Protein AF-0000000074525638 (afdb_homodimer)

Structure (mmCIF, N/CA/C/O backbone):
data_AF-0000000074525638-model_v1
#
loop_
_entity.id
_entity.type
_entity.pdbx_description
1 polymer 'Predicted protein'
#
loop_
_atom_site.group_PDB
_atom_site.id
_atom_site.type_symbol
_atom_site.label_atom_id
_atom_site.label_alt_id
_atom_site.label_comp_id
_atom_site.label_asym_id
_atom_site.label_entity_id
_atom_site.label_seq_id
_atom_site.pdbx_PDB_ins_code
_atom_site.Cartn_x
_atom_site.Cartn_y
_atom_site.Cartn_z
_atom_site.occupancy
_atom_site.B_iso_or_equiv
_atom_site.auth_seq_id
_atom_site.auth_comp_id
_atom_site.auth_asym_id
_atom_site.auth_atom_id
_atom_site.pdbx_PDB_model_num
ATOM 1 N N . MET A 1 1 ? 112.312 -0.962 -12.516 1 29.73 1 MET A N 1
ATOM 2 C CA . MET A 1 1 ? 111.375 -2.102 -12.625 1 29.73 1 MET A CA 1
ATOM 3 C C . MET A 1 1 ? 110.062 -1.789 -12 1 29.73 1 MET A C 1
ATOM 5 O O . MET A 1 1 ? 109.938 -1.698 -10.773 1 29.73 1 MET A O 1
ATOM 9 N N . GLY A 1 2 ? 109.25 -0.823 -12.602 1 31.62 2 GLY A N 1
ATOM 10 C CA . GLY A 1 2 ? 108.188 0.073 -12.289 1 31.62 2 GLY A CA 1
ATOM 11 C C . GLY A 1 2 ? 106.875 -0.657 -11.992 1 31.62 2 GLY A C 1
ATOM 12 O O . GLY A 1 2 ? 106.5 -1.566 -12.727 1 31.62 2 GLY A O 1
ATOM 13 N N . GLU A 1 3 ? 106.562 -0.82 -10.672 1 31.61 3 GLU A N 1
ATOM 14 C CA . GLU A 1 3 ? 105.5 -1.584 -10.023 1 31.61 3 GLU A CA 1
ATOM 15 C C . GLU A 1 3 ? 104.125 -1.182 -10.562 1 31.61 3 GLU A C 1
ATOM 17 O O . GLU A 1 3 ? 103.75 0.001 -10.562 1 31.61 3 GLU A O 1
ATOM 22 N N . PRO A 1 4 ? 103.5 -1.92 -11.562 1 33.84 4 PRO A N 1
ATOM 23 C CA . PRO A 1 4 ? 102.25 -1.575 -12.25 1 33.84 4 PRO A CA 1
ATOM 24 C C . PRO A 1 4 ? 101.062 -1.469 -11.289 1 33.84 4 PRO A C 1
ATOM 26 O O . PRO A 1 4 ? 100.875 -2.336 -10.438 1 33.84 4 PRO A O 1
ATOM 29 N N . THR A 1 5 ? 100.812 -0.314 -10.648 1 34.28 5 THR A N 1
ATOM 30 C CA . THR A 1 5 ? 99.75 -0.045 -9.695 1 34.28 5 THR A CA 1
ATOM 31 C C . THR A 1 5 ? 98.375 -0.395 -10.305 1 34.28 5 THR A C 1
ATOM 33 O O . THR A 1 5 ? 98 0.106 -11.375 1 34.28 5 THR A O 1
ATOM 36 N N . ASN A 1 6 ? 97.938 -1.678 -10.227 1 31.42 6 ASN A N 1
ATOM 37 C CA . ASN A 1 6 ? 96.688 -2.283 -10.727 1 31.42 6 ASN A CA 1
ATOM 38 C C . ASN A 1 6 ? 95.5 -1.532 -10.227 1 31.42 6 ASN A C 1
ATOM 40 O O . ASN A 1 6 ? 95.25 -1.434 -9.023 1 31.42 6 ASN A O 1
ATOM 44 N N . ASN A 1 7 ? 95.062 -0.421 -10.867 1 29.61 7 ASN A N 1
ATOM 45 C CA . ASN A 1 7 ? 93.875 0.416 -10.641 1 29.61 7 ASN A CA 1
ATOM 46 C C . ASN A 1 7 ? 92.625 -0.412 -10.617 1 29.61 7 ASN A C 1
ATOM 48 O O . ASN A 1 7 ? 92.188 -0.977 -11.641 1 29.61 7 ASN A O 1
ATOM 52 N N . GLU A 1 8 ? 92.375 -1.219 -9.562 1 29.2 8 GLU A N 1
ATOM 53 C CA . GLU A 1 8 ? 91.188 -2.049 -9.359 1 29.2 8 GLU A CA 1
ATOM 54 C C . GLU A 1 8 ? 89.938 -1.228 -9.5 1 29.2 8 GLU A C 1
ATOM 56 O O . GLU A 1 8 ? 89.75 -0.194 -8.852 1 29.2 8 GLU A O 1
ATOM 61 N N . ASP A 1 9 ? 89.312 -1.203 -10.703 1 30.12 9 ASP A N 1
ATOM 62 C CA . ASP A 1 9 ? 88 -0.607 -11.117 1 30.12 9 ASP A CA 1
ATOM 63 C C . ASP A 1 9 ? 86.875 -1.008 -10.172 1 30.12 9 ASP A C 1
ATOM 65 O O . ASP A 1 9 ? 86.688 -2.195 -9.938 1 30.12 9 ASP A O 1
ATOM 69 N N . GLU A 1 10 ? 86.625 -0.231 -9.07 1 30.09 10 GLU A N 1
ATOM 70 C CA . GLU A 1 10 ? 85.5 -0.296 -8.109 1 30.09 10 GLU A CA 1
ATOM 71 C C . GLU A 1 10 ? 84.188 -0.368 -8.812 1 30.09 10 GLU A C 1
ATOM 73 O O . GLU A 1 10 ? 83.75 0.575 -9.492 1 30.09 10 GLU A O 1
ATOM 78 N N . GLU A 1 11 ? 83.812 -1.502 -9.445 1 29.77 11 GLU A N 1
ATOM 79 C CA . GLU A 1 11 ? 82.5 -1.676 -10.031 1 29.77 11 GLU A CA 1
ATOM 80 C C . GLU A 1 11 ? 81.375 -1.38 -9.016 1 29.77 11 GLU A C 1
ATOM 82 O O . GLU A 1 11 ? 81.375 -1.968 -7.934 1 29.77 11 GLU A O 1
ATOM 87 N N . ASN A 1 12 ? 80.938 -0.1 -8.898 1 30.12 12 ASN A N 1
ATOM 88 C CA . ASN A 1 12 ? 79.812 0.403 -8.133 1 30.12 12 ASN A CA 1
ATOM 89 C C . ASN A 1 12 ? 78.562 -0.424 -8.383 1 30.12 12 ASN A C 1
ATOM 91 O O . ASN A 1 12 ? 78 -0.446 -9.5 1 30.12 12 ASN A O 1
ATOM 95 N N . ASN A 1 13 ? 78.5 -1.655 -7.875 1 30.88 13 ASN A N 1
ATOM 96 C CA . ASN A 1 13 ? 77.25 -2.457 -7.941 1 30.88 13 ASN A CA 1
ATOM 97 C C . ASN A 1 13 ? 76.062 -1.686 -7.426 1 30.88 13 ASN A C 1
ATOM 99 O O . ASN A 1 13 ? 76 -1.329 -6.246 1 30.88 13 ASN A O 1
ATOM 103 N N . HIS A 1 14 ? 75.5 -0.799 -8.242 1 31.34 14 HIS A N 1
ATOM 104 C CA . HIS A 1 14 ? 74.188 -0.18 -7.953 1 31.34 14 HIS A CA 1
ATOM 105 C C . HIS A 1 14 ? 73.125 -1.229 -7.578 1 31.34 14 HIS A C 1
ATOM 107 O O . HIS A 1 14 ? 72.875 -2.123 -8.367 1 31.34 14 HIS A O 1
ATOM 113 N N . SER A 1 15 ? 73.25 -1.787 -6.359 1 32.34 15 SER A N 1
ATOM 114 C CA . SER A 1 15 ? 72.125 -2.605 -5.855 1 32.34 15 SER A CA 1
ATOM 115 C C . SER A 1 15 ? 70.812 -1.902 -6.039 1 32.34 15 SER A C 1
ATOM 117 O O . SER A 1 15 ? 70.625 -0.78 -5.562 1 32.34 15 SER A O 1
ATOM 119 N N . GLU A 1 16 ? 70.188 -2.084 -7.18 1 31.38 16 GLU A N 1
ATOM 120 C CA . GLU A 1 16 ? 68.75 -1.71 -7.395 1 31.38 16 GLU A CA 1
ATOM 121 C C . GLU A 1 16 ? 67.875 -2.158 -6.23 1 31.38 16 GLU A C 1
ATOM 123 O O . GLU A 1 16 ? 67.812 -3.35 -5.922 1 31.38 16 GLU A O 1
ATOM 128 N N . ASP A 1 17 ? 67.875 -1.405 -5.105 1 33.09 17 ASP A N 1
ATOM 129 C CA . ASP A 1 17 ? 66.875 -1.542 -4.059 1 33.09 17 ASP A CA 1
ATOM 130 C C . ASP A 1 17 ? 65.5 -1.688 -4.652 1 33.09 17 ASP A C 1
ATOM 132 O O . ASP A 1 17 ? 65 -0.79 -5.348 1 33.09 17 ASP A O 1
ATOM 136 N N . ASP A 1 18 ? 65.188 -2.893 -5.168 1 33.22 18 ASP A N 1
ATOM 137 C CA . ASP A 1 18 ? 63.781 -3.213 -5.504 1 33.22 18 ASP A CA 1
ATOM 138 C C . ASP A 1 18 ? 62.844 -2.816 -4.371 1 33.22 18 ASP A C 1
ATOM 140 O O . ASP A 1 18 ? 62.938 -3.346 -3.26 1 33.22 18 ASP A O 1
ATOM 144 N N . ASP A 1 19 ? 62.531 -1.477 -4.219 1 33.34 19 ASP A N 1
ATOM 145 C CA . ASP A 1 19 ? 61.438 -0.993 -3.393 1 33.34 19 ASP A CA 1
ATOM 146 C C . ASP A 1 19 ? 60.188 -1.85 -3.586 1 33.34 19 ASP A C 1
ATOM 148 O O . ASP A 1 19 ? 59.562 -1.827 -4.652 1 33.34 19 ASP A O 1
ATOM 152 N N . ASN A 1 20 ? 60.219 -3.086 -3.09 1 32.16 20 ASN A N 1
ATOM 153 C CA . ASN A 1 20 ? 59 -3.859 -2.883 1 32.16 20 ASN A CA 1
ATOM 154 C C . ASN A 1 20 ? 57.938 -3.041 -2.166 1 32.16 20 ASN A C 1
ATOM 156 O O . ASN A 1 20 ? 57.969 -2.879 -0.945 1 32.16 20 ASN A O 1
ATOM 160 N N . THR A 1 21 ? 57.469 -1.887 -2.752 1 31.16 21 THR A N 1
ATOM 161 C CA . THR A 1 21 ? 56.219 -1.276 -2.305 1 31.16 21 THR A CA 1
ATOM 162 C C . THR A 1 21 ? 55.156 -2.336 -2.105 1 31.16 21 THR A C 1
ATOM 164 O O . THR A 1 21 ? 54.656 -2.914 -3.074 1 31.16 21 THR A O 1
ATOM 167 N N . THR A 1 22 ? 55.25 -3.143 -1.074 1 31.36 22 THR A N 1
ATOM 168 C CA . THR A 1 22 ? 54.094 -3.891 -0.587 1 31.36 22 THR A CA 1
ATOM 169 C C . THR A 1 22 ? 52.875 -3.002 -0.541 1 31.36 22 THR A C 1
ATOM 171 O O . THR A 1 22 ? 52.844 -2.012 0.194 1 31.36 22 THR A O 1
ATOM 174 N N . LEU A 1 23 ? 52.188 -2.84 -1.675 1 29.78 23 LEU A N 1
ATOM 175 C CA . LEU A 1 23 ? 50.844 -2.338 -1.703 1 29.78 23 LEU A CA 1
ATOM 176 C C . LEU A 1 23 ? 50 -2.934 -0.565 1 29.78 23 LEU A C 1
ATOM 178 O O . LEU A 1 23 ? 49.75 -4.141 -0.541 1 29.78 23 LEU A O 1
ATOM 182 N N . ASN A 1 24 ? 50.25 -2.486 0.66 1 31.77 24 ASN A N 1
ATOM 183 C CA . ASN A 1 24 ? 49.312 -2.74 1.754 1 31.77 24 ASN A CA 1
ATOM 184 C C . ASN A 1 24 ? 47.875 -2.557 1.312 1 31.77 24 ASN A C 1
ATOM 186 O O . ASN A 1 24 ? 47.469 -1.443 0.981 1 31.77 24 ASN A O 1
ATOM 190 N N . PHE A 1 25 ? 47.344 -3.496 0.581 1 29.14 25 PHE A N 1
ATOM 191 C CA . PHE A 1 25 ? 45.906 -3.596 0.397 1 29.14 25 PHE A CA 1
ATOM 192 C C . PHE A 1 25 ? 45.156 -3.408 1.723 1 29.14 25 PHE A C 1
ATOM 194 O O . PHE A 1 25 ? 45.125 -4.32 2.553 1 29.14 25 PHE A O 1
ATOM 201 N N . GLN A 1 26 ? 45.375 -2.309 2.41 1 29.72 26 GLN A N 1
ATOM 202 C CA . GLN A 1 26 ? 44.438 -2.027 3.498 1 29.72 26 GLN A CA 1
ATOM 203 C C . GLN A 1 26 ? 43 -2.287 3.07 1 29.72 26 GLN A C 1
ATOM 205 O O . GLN A 1 26 ? 42.469 -1.586 2.207 1 29.72 26 GLN A O 1
ATOM 210 N N . THR A 1 27 ? 42.625 -3.512 3.059 1 31.73 27 THR A N 1
ATOM 211 C CA . THR A 1 27 ? 41.219 -3.873 2.957 1 31.73 27 THR A CA 1
ATOM 212 C C . THR A 1 27 ? 40.375 -3.076 3.953 1 31.73 27 THR A C 1
ATOM 214 O O . THR A 1 27 ? 40.562 -3.225 5.168 1 31.73 27 THR A O 1
ATOM 217 N N . LYS A 1 28 ? 40.156 -1.874 3.592 1 29.14 28 LYS A N 1
ATOM 218 C CA . LYS A 1 28 ? 39.156 -1.147 4.398 1 29.14 28 LYS A CA 1
ATOM 219 C C . LYS A 1 28 ? 38 -2.039 4.773 1 29.14 28 LYS A C 1
ATOM 221 O O . LYS A 1 28 ? 37.344 -2.604 3.896 1 29.14 28 LYS A O 1
ATOM 226 N N . PHE A 1 29 ? 38 -2.641 5.887 1 30.38 29 PHE A N 1
ATOM 227 C CA . PHE A 1 29 ? 36.875 -3.293 6.512 1 30.38 29 PHE A CA 1
ATOM 228 C C . PHE A 1 29 ? 35.625 -2.402 6.445 1 30.38 29 PHE A C 1
ATOM 230 O O . PHE A 1 29 ? 35.594 -1.329 7.051 1 30.38 29 PHE A O 1
ATOM 237 N N . VAL A 1 30 ? 35.031 -2.295 5.398 1 36.91 30 VAL A N 1
ATOM 238 C CA . VAL A 1 30 ? 33.719 -1.66 5.398 1 36.91 30 VAL A CA 1
ATOM 239 C C . VAL A 1 30 ? 32.781 -2.396 6.363 1 36.91 30 VAL A C 1
ATOM 241 O O . VAL A 1 30 ? 32.594 -3.607 6.242 1 36.91 30 VAL A O 1
ATOM 244 N N . PRO A 1 31 ? 32.438 -1.838 7.516 1 36.19 31 PRO A N 1
ATOM 245 C CA . PRO A 1 31 ? 31.578 -2.523 8.484 1 36.19 31 PRO A CA 1
ATOM 246 C C . PRO A 1 31 ? 30.375 -3.193 7.836 1 36.19 31 PRO A C 1
ATOM 248 O O . PRO A 1 31 ? 29.875 -2.723 6.809 1 36.19 31 PRO A O 1
ATOM 251 N N . TRP A 1 32 ? 30.109 -4.434 8.273 1 38.56 32 TRP A N 1
ATOM 252 C CA . TRP A 1 32 ? 28.984 -5.262 7.852 1 38.56 32 TRP A CA 1
ATOM 253 C C . TRP A 1 32 ? 27.719 -4.418 7.688 1 38.56 32 TRP A C 1
ATOM 255 O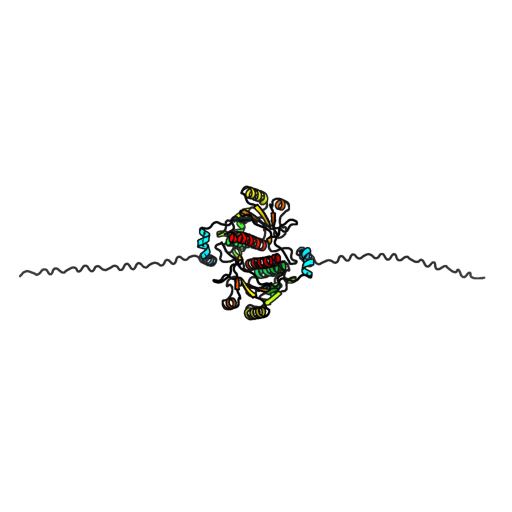 O . TRP A 1 32 ? 26.984 -4.59 6.723 1 38.56 32 TRP A O 1
ATOM 265 N N . SER A 1 33 ? 27.578 -3.445 8.703 1 42.06 33 SER A N 1
ATOM 266 C CA . SER A 1 33 ? 26.406 -2.57 8.656 1 42.06 33 SER A CA 1
ATOM 267 C C . SER A 1 33 ? 26.344 -1.806 7.336 1 42.06 33 SER A C 1
ATOM 269 O O . SER A 1 33 ? 25.25 -1.602 6.785 1 42.06 33 SER A O 1
ATOM 271 N N . GLU A 1 34 ? 27.453 -1.319 6.992 1 43.25 34 GLU A N 1
ATOM 272 C CA . GLU A 1 34 ? 27.516 -0.559 5.75 1 43.25 34 GLU A CA 1
ATOM 273 C C . GLU A 1 34 ? 27.219 -1.45 4.547 1 43.25 34 GLU A C 1
ATOM 275 O O . GLU A 1 34 ? 26.562 -1.022 3.596 1 43.25 34 GLU A O 1
ATOM 280 N N . MET A 1 35 ? 27.75 -2.654 4.617 1 42.25 35 MET A N 1
ATOM 281 C CA . MET A 1 35 ? 27.516 -3.596 3.523 1 42.25 35 MET A CA 1
ATOM 282 C C . MET A 1 35 ? 26.047 -3.973 3.42 1 42.25 35 MET A C 1
ATOM 284 O O . MET A 1 35 ? 25.516 -4.09 2.316 1 42.25 35 MET A O 1
ATOM 288 N N . GLU A 1 36 ? 25.484 -4.293 4.629 1 45.16 36 GLU A N 1
ATOM 289 C CA . GLU A 1 36 ? 24.062 -4.625 4.602 1 45.16 36 GLU A CA 1
ATOM 290 C C . GLU A 1 36 ? 23.234 -3.475 4.023 1 45.16 36 GLU A C 1
ATOM 292 O O . GLU A 1 36 ? 22.281 -3.701 3.287 1 45.16 36 GLU A O 1
ATOM 297 N N . ILE A 1 37 ? 23.656 -2.26 4.395 1 48 37 ILE A N 1
ATOM 298 C CA . ILE A 1 37 ? 23.016 -1.066 3.844 1 48 37 ILE A CA 1
ATOM 299 C C . ILE A 1 37 ? 23.203 -1.029 2.328 1 48 37 ILE A C 1
ATOM 301 O O . ILE A 1 37 ? 22.281 -0.708 1.585 1 48 37 ILE A O 1
ATOM 305 N N . GLN A 1 38 ? 24.438 -1.388 1.902 1 47.47 38 GLN A N 1
ATOM 306 C CA . GLN A 1 38 ? 24.734 -1.354 0.475 1 47.47 38 GLN A CA 1
ATOM 307 C C . GLN A 1 38 ? 23.797 -2.279 -0.304 1 47.47 38 GLN A C 1
ATOM 309 O O . GLN A 1 38 ? 23.391 -1.957 -1.422 1 47.47 38 GLN A O 1
ATOM 314 N N . ASN A 1 39 ? 23.484 -3.393 0.368 1 50.62 39 ASN A N 1
ATOM 315 C CA . ASN A 1 39 ? 22.656 -4.355 -0.339 1 50.62 39 ASN A CA 1
ATOM 316 C C . ASN A 1 39 ? 21.203 -3.879 -0.437 1 50.62 39 ASN A C 1
ATOM 318 O O . ASN A 1 39 ? 20.422 -4.441 -1.194 1 50.62 39 ASN A O 1
ATOM 322 N N . GLU A 1 40 ? 20.969 -2.814 0.317 1 57.31 40 GLU A N 1
ATOM 323 C CA . GLU A 1 40 ? 19.594 -2.322 0.347 1 57.31 40 GLU A CA 1
ATOM 324 C C . GLU A 1 40 ? 19.422 -1.104 -0.556 1 57.31 40 GLU A C 1
ATOM 326 O O . GLU A 1 40 ? 18.312 -0.604 -0.728 1 57.31 40 GLU A O 1
ATOM 331 N N . LEU A 1 41 ? 20.578 -0.767 -1.098 1 58.75 41 LEU A N 1
ATOM 332 C CA . LEU A 1 41 ? 20.531 0.463 -1.882 1 58.75 41 LEU A CA 1
ATOM 333 C C . LEU A 1 41 ? 20.547 0.155 -3.375 1 58.75 41 LEU A C 1
ATOM 335 O O . LEU A 1 41 ? 21.172 -0.814 -3.809 1 58.75 41 LEU A O 1
ATOM 339 N N . ASN A 1 42 ? 19.594 0.715 -4.086 1 59.19 42 ASN A N 1
ATOM 340 C CA . ASN A 1 42 ? 19.609 0.646 -5.543 1 59.19 42 ASN A CA 1
ATOM 341 C C . ASN A 1 42 ? 20.766 1.465 -6.121 1 59.19 42 ASN A C 1
ATOM 343 O O . ASN A 1 42 ? 20.781 2.689 -5.992 1 59.19 42 ASN A O 1
ATOM 347 N N . PRO A 1 43 ? 21.75 0.865 -6.512 1 53.84 43 PRO A N 1
ATOM 348 C CA . PRO A 1 43 ? 22.891 1.627 -7.035 1 53.84 43 PRO A CA 1
ATOM 349 C C . PRO A 1 43 ? 22.469 2.701 -8.031 1 53.84 43 PRO A C 1
ATOM 351 O O . PRO A 1 43 ? 23.078 3.773 -8.094 1 53.84 43 PRO A O 1
ATOM 354 N N . ARG A 1 44 ? 21.547 2.355 -8.891 1 49.94 44 ARG A N 1
ATOM 355 C CA . ARG A 1 44 ? 21.156 3.32 -9.906 1 49.94 44 ARG A CA 1
ATOM 356 C C . ARG A 1 44 ? 20.625 4.605 -9.266 1 49.94 44 ARG A C 1
ATOM 358 O O . ARG A 1 44 ? 20.875 5.699 -9.789 1 49.94 44 ARG A O 1
ATOM 365 N N . SER A 1 45 ? 19.984 4.363 -8.219 1 55 45 SER A N 1
ATOM 366 C CA . SER A 1 45 ? 19.297 5.473 -7.566 1 55 45 SER A CA 1
ATOM 367 C C . SER A 1 45 ? 20.266 6.352 -6.789 1 55 45 SER A C 1
ATOM 369 O O . SER A 1 45 ? 20.016 7.543 -6.598 1 55 45 SER A O 1
ATOM 371 N N . LEU A 1 46 ? 21.328 5.707 -6.32 1 53.22 46 LEU A N 1
ATOM 372 C CA . LEU A 1 46 ? 22.281 6.512 -5.566 1 53.22 46 LEU A CA 1
ATOM 373 C C . LEU A 1 46 ? 22.812 7.672 -6.414 1 53.22 46 LEU A C 1
ATOM 375 O O . LEU A 1 46 ? 22.984 8.781 -5.91 1 53.22 46 LEU A O 1
ATOM 379 N N . LEU A 1 47 ? 22.922 7.344 -7.59 1 47.41 47 LEU A N 1
ATOM 380 C CA . LEU A 1 47 ? 23.438 8.383 -8.477 1 47.41 47 LEU A CA 1
ATOM 381 C C . LEU A 1 47 ? 22.391 9.461 -8.719 1 47.41 47 LEU A C 1
ATOM 383 O O . LEU A 1 47 ? 22.719 10.656 -8.734 1 47.41 47 LEU A O 1
ATOM 387 N N . GLN A 1 48 ? 21.234 9.023 -8.984 1 49.5 48 GLN A N 1
ATOM 388 C CA . GLN A 1 48 ? 20.156 9.961 -9.289 1 49.5 48 GLN A CA 1
ATOM 389 C C . GLN A 1 48 ? 19.688 10.688 -8.023 1 49.5 48 GLN A C 1
ATOM 391 O O . GLN A 1 48 ? 19.281 11.852 -8.086 1 49.5 48 GLN A O 1
ATOM 396 N N . HIS A 1 49 ? 19.719 9.953 -6.945 1 54.06 49 HIS A N 1
ATOM 397 C CA . HIS A 1 49 ? 19.219 10.523 -5.695 1 54.06 49 HIS A CA 1
ATOM 398 C C . HIS A 1 49 ? 20.016 11.75 -5.297 1 54.06 49 HIS A C 1
ATOM 400 O O . HIS A 1 49 ? 19.469 12.703 -4.727 1 54.06 49 HIS A O 1
ATOM 406 N N . LYS A 1 50 ? 21.406 11.508 -5.406 1 47.91 50 LYS A N 1
ATOM 407 C CA . LYS A 1 50 ? 22.203 12.625 -4.91 1 47.91 50 LYS A CA 1
ATOM 408 C C . LYS A 1 50 ? 21.797 13.93 -5.582 1 47.91 50 LYS A C 1
ATOM 410 O O . LYS A 1 50 ? 21.891 15 -4.98 1 47.91 50 LYS A O 1
ATOM 415 N N . ASN A 1 51 ? 21.5 13.859 -6.734 1 49.66 51 ASN A N 1
ATOM 416 C CA . ASN A 1 51 ? 21.453 15.18 -7.355 1 49.66 51 ASN A CA 1
ATOM 417 C C . ASN A 1 51 ? 20.016 15.586 -7.684 1 49.66 51 ASN A C 1
ATOM 419 O O . ASN A 1 51 ? 19.781 16.656 -8.242 1 49.66 51 ASN A O 1
ATOM 423 N N . GLY A 1 52 ? 18.922 14.703 -7.422 1 62 52 GLY A N 1
ATOM 424 C CA . GLY A 1 52 ? 17.688 15.164 -8.055 1 62 52 GLY A CA 1
ATOM 425 C C . GLY A 1 52 ? 16.672 15.695 -7.062 1 62 52 GLY A C 1
ATOM 426 O O . GLY A 1 52 ? 16.828 15.516 -5.852 1 62 52 GLY A O 1
ATOM 427 N N . LYS A 1 53 ? 15.805 16.609 -7.484 1 84.25 53 LYS A N 1
ATOM 428 C CA . LYS A 1 53 ? 14.734 17.297 -6.773 1 84.25 53 LYS A CA 1
ATOM 429 C C . LYS A 1 53 ? 13.672 16.328 -6.289 1 84.25 53 LYS A C 1
ATOM 431 O O . LYS A 1 53 ? 13.227 15.453 -7.043 1 84.25 53 LYS A O 1
ATOM 436 N N . ARG A 1 54 ? 13.461 16.312 -4.961 1 94.94 54 ARG A N 1
ATOM 437 C CA . ARG A 1 54 ? 12.367 15.555 -4.367 1 94.94 54 ARG A CA 1
ATOM 438 C C . ARG A 1 54 ? 11.016 16.062 -4.844 1 94.94 54 ARG A C 1
ATOM 440 O O . ARG A 1 54 ? 10.898 17.219 -5.289 1 94.94 54 ARG A O 1
ATOM 447 N N . GLN A 1 55 ? 10.07 15.156 -4.75 1 97.19 55 GLN A N 1
ATOM 448 C CA . GLN A 1 55 ? 8.711 15.609 -5.031 1 97.19 55 GLN A CA 1
ATOM 449 C C . GLN A 1 55 ? 8.203 16.547 -3.941 1 97.19 55 GLN A C 1
ATOM 451 O O . GLN A 1 55 ? 8.742 16.562 -2.83 1 97.19 55 GLN A O 1
ATOM 456 N N . SER A 1 56 ? 7.254 17.406 -4.293 1 98.06 56 SER A N 1
ATOM 457 C CA . SER A 1 56 ? 6.746 18.406 -3.359 1 98.06 56 SER A CA 1
ATOM 458 C C . SER A 1 56 ? 5.539 17.891 -2.592 1 98.06 56 SER A C 1
ATOM 460 O O . SER A 1 56 ? 4.523 18.578 -2.473 1 98.06 56 SER A O 1
ATOM 462 N N . ILE A 1 57 ? 5.66 16.609 -2.127 1 98.75 57 ILE A N 1
ATOM 463 C CA . ILE A 1 57 ? 4.621 15.977 -1.316 1 98.75 57 ILE A CA 1
ATOM 464 C C . ILE A 1 57 ? 5.156 15.695 0.085 1 98.75 57 ILE A C 1
ATOM 466 O O . ILE A 1 57 ? 6.25 15.141 0.241 1 98.75 57 ILE A O 1
ATOM 470 N N . ILE A 1 58 ? 4.43 16.156 1.088 1 98.94 58 ILE A N 1
ATOM 471 C CA . ILE A 1 58 ? 4.75 15.914 2.492 1 98.94 58 ILE A CA 1
ATOM 472 C C . ILE A 1 58 ? 3.732 14.953 3.098 1 98.94 58 ILE A C 1
ATOM 474 O O . ILE A 1 58 ? 2.523 15.156 2.963 1 98.94 58 ILE A O 1
ATOM 478 N N . VAL A 1 59 ? 4.191 13.906 3.74 1 99 59 VAL A N 1
ATOM 479 C CA . VAL A 1 59 ? 3.307 12.953 4.398 1 99 59 VAL A CA 1
ATOM 480 C C . VAL A 1 59 ? 3.299 13.203 5.902 1 99 59 VAL A C 1
ATOM 482 O O . VAL A 1 59 ? 4.348 13.148 6.551 1 99 59 VAL A O 1
ATOM 485 N N . ILE A 1 60 ? 2.137 13.477 6.395 1 99 60 ILE A N 1
ATOM 486 C CA . ILE A 1 60 ? 1.99 13.852 7.797 1 99 60 ILE A CA 1
ATOM 487 C C . ILE A 1 60 ? 1.371 12.695 8.578 1 99 60 ILE A C 1
ATOM 489 O O . ILE A 1 60 ? 0.183 12.398 8.422 1 99 60 ILE A O 1
ATOM 493 N N . ALA A 1 61 ? 2.17 12.125 9.469 1 98.94 61 ALA A N 1
ATOM 494 C CA . ALA A 1 61 ? 1.78 10.93 10.211 1 98.94 61 ALA A CA 1
ATOM 495 C C . ALA A 1 61 ? 1.713 11.219 11.711 1 98.94 61 ALA A C 1
ATOM 497 O O . ALA A 1 61 ? 1.934 10.328 12.531 1 98.94 61 ALA A O 1
ATOM 498 N N . SER A 1 62 ? 1.402 12.414 12.07 1 98.94 62 SER A N 1
ATOM 499 C CA . SER A 1 62 ? 1.407 12.898 13.445 1 98.94 62 SER A CA 1
ATOM 500 C C . SER A 1 62 ? 0.413 12.125 14.305 1 98.94 62 SER A C 1
ATOM 502 O O . SER A 1 62 ? 0.594 12.008 15.516 1 98.94 62 SER A O 1
ATOM 504 N N . LEU A 1 63 ? -0.629 11.562 13.688 1 98.88 63 LEU A N 1
ATOM 505 C CA . LEU A 1 63 ? -1.705 10.938 14.453 1 98.88 63 LEU A CA 1
ATOM 506 C C . LEU A 1 63 ? -1.531 9.422 14.508 1 98.88 63 LEU A C 1
ATOM 508 O O . LEU A 1 63 ? -2.334 8.727 15.125 1 98.88 63 LEU A O 1
ATOM 512 N N . ILE A 1 64 ? -0.514 8.891 13.891 1 98.88 64 ILE A N 1
ATOM 513 C CA . ILE A 1 64 ? -0.307 7.449 13.797 1 98.88 64 ILE A CA 1
ATOM 514 C C . ILE A 1 64 ? 0.336 6.934 15.086 1 98.88 64 ILE A C 1
ATOM 516 O O . ILE A 1 64 ? 1.322 7.5 15.562 1 98.88 64 ILE A O 1
ATOM 520 N N . ASP A 1 65 ? -0.165 5.844 15.586 1 98.38 65 ASP A N 1
ATOM 521 C CA . ASP A 1 65 ? 0.318 5.285 16.844 1 98.38 65 ASP A CA 1
ATOM 522 C C . ASP A 1 65 ? 1.272 4.121 16.609 1 98.38 65 ASP A C 1
ATOM 524 O O . ASP A 1 65 ? 2.293 3.996 17.281 1 98.38 65 ASP A O 1
ATOM 528 N N . LYS A 1 66 ? 0.976 3.268 15.695 1 98.31 66 LYS A N 1
ATOM 529 C CA . LYS A 1 66 ? 1.668 1.989 15.555 1 98.31 66 LYS A CA 1
ATOM 530 C C . LYS A 1 66 ? 3.006 2.164 14.844 1 98.31 66 LYS A C 1
ATOM 532 O O . LYS A 1 66 ? 3.059 2.666 13.719 1 98.31 66 LYS A O 1
ATOM 537 N N . ILE A 1 67 ? 4.051 1.663 15.406 1 98.69 67 ILE A N 1
ATOM 538 C CA . ILE A 1 67 ? 5.422 1.821 14.945 1 98.69 67 ILE A CA 1
ATOM 539 C C . ILE A 1 67 ? 5.574 1.189 13.562 1 98.69 67 ILE A C 1
ATOM 541 O O . ILE A 1 67 ? 6.168 1.786 12.656 1 98.69 67 ILE A O 1
ATOM 545 N N . PRO A 1 68 ? 4.98 0.012 13.266 1 98.5 68 PRO A N 1
ATOM 546 C CA . PRO A 1 68 ? 5.129 -0.575 11.93 1 98.5 68 PRO A CA 1
ATOM 547 C C . PRO A 1 68 ? 4.559 0.313 10.828 1 98.5 68 PRO A C 1
ATOM 549 O O . PRO A 1 68 ? 5.109 0.361 9.719 1 98.5 68 PRO A O 1
ATOM 552 N N . ASN A 1 69 ? 3.488 1.034 11.156 1 98.81 69 ASN A N 1
ATOM 553 C CA . ASN A 1 69 ? 2.922 1.956 10.18 1 98.81 69 ASN A CA 1
ATOM 554 C C . ASN A 1 69 ? 3.867 3.121 9.891 1 98.81 69 ASN A C 1
ATOM 556 O O . ASN A 1 69 ? 4.066 3.494 8.734 1 98.81 69 ASN A O 1
ATOM 560 N N . LEU A 1 70 ? 4.453 3.637 10.898 1 98.94 70 LEU A N 1
ATOM 561 C CA . LEU A 1 70 ? 5.395 4.738 10.75 1 98.94 70 LEU A CA 1
ATOM 562 C C . LEU A 1 70 ? 6.617 4.301 9.945 1 98.94 70 LEU A C 1
ATOM 564 O O . LEU A 1 70 ? 7.086 5.031 9.07 1 98.94 70 LEU A O 1
ATOM 568 N N . ALA A 1 71 ? 7.09 3.146 10.242 1 98.88 71 ALA A N 1
ATOM 569 C CA . ALA A 1 71 ? 8.25 2.604 9.539 1 98.88 71 ALA A CA 1
ATOM 570 C C . ALA A 1 71 ? 7.93 2.342 8.07 1 98.88 71 ALA A C 1
ATOM 572 O O . ALA A 1 71 ? 8.742 2.646 7.191 1 98.88 71 ALA A O 1
ATOM 573 N N . GLY A 1 72 ? 6.73 1.766 7.828 1 98.81 72 GLY A N 1
ATOM 574 C CA . GLY A 1 72 ? 6.289 1.555 6.461 1 98.81 72 GLY A CA 1
ATOM 575 C C . GLY A 1 72 ? 6.176 2.842 5.664 1 98.81 72 GLY A C 1
ATOM 576 O O . GLY A 1 72 ? 6.539 2.887 4.488 1 98.81 72 GLY A O 1
ATOM 577 N N . LEU A 1 73 ? 5.73 3.857 6.316 1 98.94 73 LEU A N 1
ATOM 578 C CA . LEU A 1 73 ? 5.613 5.164 5.676 1 98.94 73 LEU A CA 1
ATOM 579 C C . LEU A 1 73 ? 6.988 5.719 5.324 1 98.94 73 LEU A C 1
ATOM 581 O O . LEU A 1 73 ? 7.164 6.324 4.262 1 98.94 73 LEU A O 1
ATOM 585 N N . ALA A 1 74 ? 7.953 5.535 6.184 1 98.88 74 ALA A N 1
ATOM 586 C CA . ALA A 1 74 ? 9.305 6.004 5.895 1 98.88 74 ALA A CA 1
ATOM 587 C C . ALA A 1 74 ? 9.859 5.344 4.637 1 98.88 74 ALA A C 1
ATOM 589 O O . ALA A 1 74 ? 10.406 6.02 3.762 1 98.88 74 ALA A O 1
ATOM 590 N N . ARG A 1 75 ? 9.672 4.066 4.586 1 98.5 75 ARG A N 1
ATOM 591 C CA . ARG A 1 75 ? 10.148 3.316 3.426 1 98.5 75 ARG A CA 1
ATOM 592 C C . ARG A 1 75 ? 9.469 3.793 2.148 1 98.5 75 ARG A C 1
ATOM 594 O O . ARG A 1 75 ? 10.133 4.059 1.146 1 98.5 75 ARG A O 1
ATOM 601 N N . THR A 1 76 ? 8.148 3.967 2.18 1 98.81 76 THR A N 1
ATOM 602 C CA . THR A 1 76 ? 7.387 4.41 1.02 1 98.81 76 THR A CA 1
ATOM 603 C C . THR A 1 76 ? 7.789 5.82 0.611 1 98.81 76 THR A C 1
ATOM 605 O O . THR A 1 76 ? 8.023 6.09 -0.57 1 98.81 76 THR A O 1
ATOM 608 N N . CYS A 1 77 ? 7.883 6.703 1.59 1 98.75 77 CYS A N 1
ATOM 609 C CA . CYS A 1 77 ? 8.242 8.086 1.307 1 98.75 77 CYS A CA 1
ATOM 610 C C . CYS A 1 77 ? 9.625 8.172 0.671 1 98.75 77 CYS A C 1
ATOM 612 O O . CYS A 1 77 ? 9.844 8.961 -0.247 1 98.75 77 CYS A O 1
ATOM 614 N N . GLU A 1 78 ? 10.562 7.387 1.165 1 98 78 GLU A N 1
ATOM 615 C CA . GLU A 1 78 ? 11.906 7.383 0.598 1 98 78 GLU A CA 1
ATOM 616 C C . GLU A 1 78 ? 11.898 6.879 -0.843 1 98 78 GLU A C 1
ATOM 618 O O . GLU A 1 78 ? 12.508 7.492 -1.724 1 98 78 GLU A O 1
ATOM 623 N N . ILE A 1 79 ? 11.203 5.836 -1.078 1 97.12 79 ILE A N 1
ATOM 624 C CA . ILE A 1 79 ? 11.203 5.176 -2.379 1 97.12 79 ILE A CA 1
ATOM 625 C C . ILE A 1 79 ? 10.602 6.109 -3.428 1 97.12 79 ILE A C 1
ATOM 627 O O . ILE A 1 79 ? 11.062 6.145 -4.57 1 97.12 79 ILE A O 1
ATOM 631 N N . PHE A 1 80 ? 9.617 6.875 -3.027 1 97.75 80 PHE A N 1
ATOM 632 C CA . PHE A 1 80 ? 8.945 7.746 -3.986 1 97.75 80 PHE A CA 1
ATOM 633 C C . PHE A 1 80 ? 9.484 9.164 -3.9 1 97.75 80 PHE A C 1
ATOM 635 O O . PHE A 1 80 ? 8.945 10.086 -4.523 1 97.75 80 PHE A O 1
ATOM 642 N N . SER A 1 81 ? 10.477 9.367 -3.105 1 97.25 81 SER A N 1
ATOM 643 C CA . SER A 1 81 ? 11.18 10.641 -2.99 1 97.25 81 SER A CA 1
ATOM 644 C C . SER A 1 81 ? 10.242 11.758 -2.561 1 97.25 81 SER A C 1
ATOM 646 O O . SER A 1 81 ? 10.211 12.82 -3.182 1 97.25 81 SER A O 1
ATOM 648 N N . ALA A 1 82 ? 9.453 11.469 -1.553 1 98.44 82 ALA A N 1
ATOM 649 C CA . ALA A 1 82 ? 8.656 12.523 -0.933 1 98.44 82 ALA A CA 1
ATOM 650 C C . ALA A 1 82 ? 9.547 13.625 -0.365 1 98.44 82 ALA A C 1
ATOM 652 O O . ALA A 1 82 ? 10.711 13.383 -0.034 1 98.44 82 ALA A O 1
ATOM 653 N N . GLU A 1 83 ? 8.961 14.781 -0.274 1 98.25 83 GLU A N 1
ATOM 654 C CA . GLU A 1 83 ? 9.719 15.898 0.282 1 98.25 83 GLU A CA 1
ATOM 655 C C . GLU A 1 83 ? 10.109 15.641 1.734 1 98.25 83 GLU A C 1
ATOM 657 O O . GLU A 1 83 ? 11.234 15.914 2.139 1 98.25 83 GLU A O 1
ATOM 662 N N . LYS A 1 84 ? 9.062 15.172 2.473 1 98.31 84 LYS A N 1
ATOM 663 C CA . LYS A 1 84 ? 9.266 14.992 3.906 1 98.31 84 LYS A CA 1
ATOM 664 C C . LYS A 1 84 ? 8.234 14.031 4.488 1 98.31 84 LYS A C 1
ATOM 666 O O . LYS A 1 84 ? 7.117 13.922 3.982 1 98.31 84 LYS A O 1
ATOM 671 N N . LEU A 1 85 ? 8.742 13.32 5.566 1 98.94 85 LEU A N 1
ATOM 672 C CA . LEU A 1 85 ? 7.844 12.57 6.438 1 98.94 85 LEU A CA 1
ATOM 673 C C . LEU A 1 85 ? 7.777 13.211 7.824 1 98.94 85 LEU A C 1
ATOM 675 O O . LEU A 1 85 ? 8.812 13.445 8.453 1 98.94 85 LEU A O 1
ATOM 679 N N . VAL A 1 86 ? 6.57 13.516 8.25 1 99 86 VAL A N 1
ATOM 680 C CA . VAL A 1 86 ? 6.363 14.094 9.57 1 99 86 VAL A CA 1
ATOM 681 C C . VAL A 1 86 ? 5.895 13.016 10.539 1 99 86 VAL A C 1
ATOM 683 O O . VAL A 1 86 ? 4.863 12.375 10.32 1 99 86 VAL A O 1
ATOM 686 N N . LEU A 1 87 ? 6.637 12.844 11.594 1 98.94 87 LEU A N 1
ATOM 687 C CA . LEU A 1 87 ? 6.375 11.828 12.602 1 98.94 87 LEU A CA 1
ATOM 688 C C . LEU A 1 87 ? 5.836 12.453 13.883 1 98.94 87 LEU A C 1
ATOM 690 O O . LEU A 1 87 ? 6.051 13.648 14.133 1 98.94 87 LEU A O 1
ATOM 694 N N . PRO A 1 88 ? 5.145 11.641 14.727 1 98.88 88 PRO A N 1
ATOM 695 C CA . PRO A 1 88 ? 4.656 12.211 15.984 1 98.88 88 PRO A CA 1
ATOM 696 C C . PRO A 1 88 ? 5.789 12.578 16.938 1 98.88 88 PRO A C 1
ATOM 698 O O . PRO A 1 88 ? 5.664 13.539 17.703 1 98.88 88 PRO A O 1
ATOM 701 N N . HIS A 1 89 ? 6.844 11.82 16.922 1 98.19 89 HIS A N 1
ATOM 702 C CA . HIS A 1 89 ? 8.031 12.055 17.734 1 98.19 89 HIS A CA 1
ATOM 703 C C . HIS A 1 89 ? 9.281 11.5 17.047 1 98.19 89 HIS A C 1
ATOM 705 O O . HIS A 1 89 ? 9.219 10.469 16.375 1 98.19 89 HIS A O 1
ATOM 711 N N . MET A 1 90 ? 10.43 12.117 17.359 1 97.38 90 MET A N 1
ATOM 712 C CA . MET A 1 90 ? 11.656 11.758 16.641 1 97.38 90 MET A CA 1
ATOM 713 C C . MET A 1 90 ? 12.219 10.438 17.172 1 97.38 90 MET A C 1
ATOM 715 O O . MET A 1 90 ? 12.906 9.719 16.438 1 97.38 90 MET A O 1
ATOM 719 N N . ASN A 1 91 ? 11.898 10.109 18.328 1 97.88 91 ASN A N 1
ATOM 720 C CA . ASN A 1 91 ? 12.484 8.922 18.953 1 97.88 91 ASN A CA 1
ATOM 721 C C . ASN A 1 91 ? 12.047 7.645 18.25 1 97.88 91 ASN A C 1
ATOM 723 O O . ASN A 1 91 ? 12.656 6.59 18.422 1 97.88 91 ASN A O 1
ATOM 727 N N . VAL A 1 92 ? 11.008 7.742 17.484 1 97.94 92 VAL A N 1
ATOM 728 C CA . VAL A 1 92 ? 10.461 6.578 16.797 1 97.94 92 VAL A CA 1
ATOM 729 C C . VAL A 1 92 ? 11.523 5.965 15.891 1 97.94 92 VAL A C 1
ATOM 731 O O . VAL A 1 92 ? 11.594 4.742 15.75 1 97.94 92 VAL A O 1
ATOM 734 N N . VAL A 1 93 ? 12.406 6.77 15.32 1 98.06 93 VAL A N 1
ATOM 735 C CA . VAL A 1 93 ? 13.344 6.297 14.305 1 98.06 93 VAL A CA 1
ATOM 736 C C . VAL A 1 93 ? 14.477 5.516 14.977 1 98.06 93 VAL A C 1
ATOM 738 O O . VAL A 1 93 ? 15.242 4.828 14.297 1 98.06 93 VAL A O 1
ATOM 741 N N . GLU A 1 94 ? 14.562 5.555 16.281 1 97.75 94 GLU A N 1
ATOM 742 C CA . GLU A 1 94 ? 15.609 4.855 17.016 1 97.75 94 GLU A CA 1
ATOM 743 C C . GLU A 1 94 ? 15.141 3.477 17.469 1 97.75 94 GLU A C 1
ATOM 745 O O . GLU A 1 94 ? 15.945 2.648 17.891 1 97.75 94 GLU A O 1
ATOM 750 N N . MET A 1 95 ? 13.867 3.23 17.375 1 98 95 MET A N 1
ATOM 751 C CA . MET A 1 95 ? 13.289 1.977 17.859 1 98 95 MET A CA 1
ATOM 752 C C . MET A 1 95 ? 13.633 0.827 16.922 1 98 95 MET A C 1
ATOM 754 O O . MET A 1 95 ? 13.625 0.994 15.695 1 98 95 MET A O 1
ATOM 758 N N . GLU A 1 96 ? 13.891 -0.293 17.5 1 97.94 96 GLU A N 1
ATOM 759 C CA . GLU A 1 96 ? 14.266 -1.467 16.719 1 97.94 96 GLU A CA 1
ATOM 760 C C . GLU A 1 96 ? 13.141 -1.889 15.773 1 97.94 96 GLU A C 1
ATOM 762 O O . GLU A 1 96 ? 13.398 -2.258 14.625 1 97.94 96 GLU A O 1
ATOM 767 N N . GLU A 1 97 ? 11.961 -1.849 16.281 1 97.56 97 GLU A N 1
ATOM 768 C CA . GLU A 1 97 ? 10.82 -2.225 15.461 1 97.56 97 GLU A CA 1
ATOM 769 C C . GLU A 1 97 ? 10.711 -1.339 14.227 1 97.56 97 GLU A C 1
ATOM 771 O O . GLU A 1 97 ? 10.391 -1.82 13.141 1 97.56 97 GLU A O 1
ATOM 776 N N . PHE A 1 98 ? 11.008 -0.079 14.414 1 98.44 98 PHE A N 1
ATOM 777 C CA . PHE A 1 98 ? 11 0.864 13.305 1 98.44 98 PHE A CA 1
ATOM 778 C C . PHE A 1 98 ? 12.086 0.511 12.289 1 98.44 98 PHE A C 1
ATOM 780 O O . PHE A 1 98 ? 11.805 0.365 11.102 1 98.44 98 PHE A O 1
ATOM 787 N N . LYS A 1 99 ? 13.242 0.281 12.711 1 97.56 99 LYS A N 1
ATOM 788 C CA . LYS A 1 99 ? 14.406 0.047 11.859 1 97.56 99 LYS A CA 1
ATOM 789 C C . LYS A 1 99 ? 14.266 -1.259 11.086 1 97.56 99 LYS A C 1
ATOM 791 O O . LYS A 1 99 ? 14.711 -1.354 9.938 1 97.56 99 LYS A O 1
ATOM 796 N N . SER A 1 100 ? 13.625 -2.184 11.68 1 96.69 100 SER A N 1
ATOM 797 C CA . SER A 1 100 ? 13.469 -3.488 11.047 1 96.69 100 SER A CA 1
ATOM 798 C C . SER A 1 100 ? 12.555 -3.404 9.828 1 96.69 100 SER A C 1
ATOM 800 O O . SER A 1 100 ? 12.625 -4.25 8.938 1 96.69 100 SER A O 1
ATOM 802 N N . ILE A 1 101 ? 11.742 -2.438 9.82 1 97.19 101 ILE A N 1
ATOM 803 C CA . ILE A 1 101 ? 10.734 -2.33 8.766 1 97.19 101 ILE A CA 1
ATOM 804 C C . ILE A 1 101 ? 11.133 -1.233 7.785 1 97.19 101 ILE A C 1
ATOM 806 O O . ILE A 1 101 ? 10.953 -1.381 6.574 1 97.19 101 ILE A O 1
ATOM 810 N N . SER A 1 102 ? 11.766 -0.158 8.211 1 97.62 102 SER A N 1
ATOM 811 C CA . SER A 1 102 ? 12.086 1.006 7.391 1 97.62 102 SER A CA 1
ATOM 812 C C . SER A 1 102 ? 13.266 0.723 6.465 1 97.62 102 SER A C 1
ATOM 814 O O . SER A 1 102 ? 13.43 1.394 5.445 1 97.62 102 SER A O 1
ATOM 816 N N . VAL A 1 103 ? 14.078 -0.289 6.734 1 94.44 103 VAL A N 1
ATOM 817 C CA . VAL A 1 103 ? 15.273 -0.651 5.973 1 94.44 103 VAL A CA 1
ATOM 818 C C . VAL A 1 103 ? 16.156 0.581 5.773 1 94.44 103 VAL A C 1
ATOM 820 O O . VAL A 1 103 ? 16.547 0.897 4.648 1 94.44 103 VAL A O 1
ATOM 823 N N . SER A 1 104 ? 16.328 1.434 6.773 1 93.94 104 SER A N 1
ATOM 824 C CA . SER A 1 104 ? 17.203 2.594 6.867 1 93.94 104 SER A CA 1
ATOM 825 C C . SER A 1 104 ? 16.625 3.791 6.121 1 93.94 104 SER A C 1
ATOM 827 O O . SER A 1 104 ? 17.312 4.797 5.926 1 93.94 104 SER A O 1
ATOM 829 N N . ALA A 1 105 ? 15.422 3.725 5.707 1 96.25 105 ALA A N 1
ATOM 830 C CA . ALA A 1 105 ? 14.773 4.793 4.953 1 96.25 105 ALA A CA 1
ATOM 831 C C . ALA A 1 105 ? 14.953 6.141 5.645 1 96.25 105 ALA A C 1
ATOM 833 O O . ALA A 1 105 ? 15.109 7.172 4.984 1 96.25 105 ALA A O 1
ATOM 834 N N . GLU A 1 106 ? 14.969 6.129 6.941 1 95 106 GLU A N 1
ATOM 835 C CA . GLU A 1 106 ? 15.031 7.359 7.723 1 95 106 GLU A CA 1
ATOM 836 C C . GLU A 1 106 ? 16.359 8.078 7.516 1 95 106 GLU A C 1
ATOM 838 O O . GLU A 1 106 ? 16.484 9.266 7.82 1 95 106 GLU A O 1
ATOM 843 N N . HIS A 1 107 ? 17.312 7.434 6.918 1 95.06 107 HIS A N 1
ATOM 844 C CA . HIS A 1 107 ? 18.594 8.07 6.656 1 95.06 107 HIS A CA 1
ATOM 845 C C . HIS A 1 107 ? 18.594 8.758 5.293 1 95.06 107 HIS A C 1
ATOM 847 O O . HIS A 1 107 ? 19.5 9.539 4.992 1 95.06 107 HIS A O 1
ATOM 853 N N . TRP A 1 108 ? 17.547 8.523 4.535 1 94.5 108 TRP A N 1
ATOM 854 C CA . TRP A 1 108 ? 17.594 8.969 3.146 1 94.5 108 TRP A CA 1
ATOM 855 C C . TRP A 1 108 ? 16.438 9.922 2.84 1 94.5 108 TRP A C 1
ATOM 857 O O . TRP A 1 108 ? 16.375 10.508 1.754 1 94.5 108 TRP A O 1
ATOM 867 N N . ILE A 1 109 ? 15.469 10.07 3.756 1 95.75 109 ILE A N 1
ATOM 868 C CA . ILE A 1 109 ? 14.344 10.992 3.6 1 95.75 109 ILE A CA 1
ATOM 869 C C . ILE A 1 109 ? 14.352 12.016 4.738 1 95.75 109 ILE A C 1
ATOM 871 O O . ILE A 1 109 ? 14.633 11.664 5.891 1 95.75 109 ILE A O 1
ATOM 875 N N . PRO A 1 110 ? 14.109 13.32 4.414 1 97.69 110 PRO A N 1
ATOM 876 C CA . PRO A 1 110 ? 13.938 14.258 5.527 1 97.69 110 PRO A CA 1
ATOM 877 C C . PRO A 1 110 ? 12.781 13.875 6.453 1 97.69 110 PRO A C 1
ATOM 879 O O . PRO A 1 110 ? 11.688 13.547 5.977 1 97.69 110 PRO A O 1
ATOM 882 N N . VAL A 1 111 ? 13.086 13.883 7.77 1 98.44 111 VAL A N 1
ATOM 883 C CA . VAL A 1 111 ? 12.07 13.562 8.766 1 98.44 111 VAL A CA 1
ATOM 884 C C . VAL A 1 111 ? 11.945 14.711 9.766 1 98.44 111 VAL A C 1
ATOM 886 O O . VAL A 1 111 ? 12.953 15.305 10.164 1 98.44 111 VAL A O 1
ATOM 889 N N . GLU A 1 112 ? 10.773 15.008 10.055 1 98.38 112 GLU A N 1
ATOM 890 C CA . GLU A 1 112 ? 10.477 16 11.078 1 98.38 112 GLU A CA 1
ATOM 891 C C . GLU A 1 112 ? 9.422 15.492 12.055 1 98.38 112 GLU A C 1
ATOM 893 O O . GLU A 1 112 ? 8.656 14.586 11.734 1 98.38 112 GLU A O 1
ATOM 898 N N . ALA A 1 113 ? 9.469 16.094 13.297 1 98.62 113 ALA A N 1
ATOM 899 C CA . ALA A 1 113 ? 8.477 15.711 14.297 1 98.62 113 ALA A CA 1
ATOM 900 C C . ALA A 1 113 ? 7.402 16.797 14.453 1 98.62 113 ALA A C 1
ATOM 902 O O . ALA A 1 113 ? 7.707 17.984 14.43 1 98.62 113 ALA A O 1
ATOM 903 N N . CYS A 1 114 ? 6.184 16.344 14.555 1 98.94 114 CYS A N 1
ATOM 904 C CA . CYS A 1 114 ? 5.043 17.172 14.922 1 98.94 114 CYS A CA 1
ATOM 905 C C . CYS A 1 114 ? 4.047 16.391 15.766 1 98.94 114 CYS A C 1
ATOM 907 O O . CYS A 1 114 ? 3.297 15.562 15.242 1 98.94 114 CYS A O 1
ATOM 909 N N . PRO A 1 115 ? 4.078 16.656 17.109 1 98.69 115 PRO A N 1
ATOM 910 C CA . PRO A 1 115 ? 3.105 15.945 17.938 1 98.69 115 PRO A CA 1
ATOM 911 C C . PRO A 1 115 ? 1.663 16.328 17.609 1 98.69 115 PRO A C 1
ATOM 913 O O . PRO A 1 115 ? 1.413 17.406 17.078 1 98.69 115 PRO A O 1
ATOM 916 N N . PRO A 1 116 ? 0.763 15.414 17.969 1 98.5 116 PRO A N 1
ATOM 917 C CA . PRO A 1 116 ? -0.645 15.68 17.672 1 98.5 116 PRO A CA 1
ATOM 918 C C . PRO A 1 116 ? -1.112 17.031 18.188 1 98.5 116 PRO A C 1
ATOM 920 O O . PRO A 1 116 ? -1.906 17.719 17.531 1 98.5 116 PRO A O 1
ATOM 923 N N . THR A 1 117 ? -0.623 17.484 19.266 1 98.31 117 THR A N 1
ATOM 924 C CA . THR A 1 117 ? -1.067 18.703 19.906 1 98.31 117 THR A CA 1
ATOM 925 C C . THR A 1 117 ? -0.638 19.938 19.109 1 98.31 117 THR A C 1
ATOM 927 O O . THR A 1 117 ? -1.181 21.016 19.297 1 98.31 117 THR A O 1
ATOM 930 N N . GLU A 1 118 ? 0.329 19.781 18.203 1 98.75 118 GLU A N 1
ATOM 931 C CA . GLU A 1 118 ? 0.849 20.906 17.438 1 98.75 118 GLU A CA 1
ATOM 932 C C . GLU A 1 118 ? 0.417 20.828 15.969 1 98.75 118 GLU A C 1
ATOM 934 O O . GLU A 1 118 ? 0.768 21.688 15.156 1 98.75 118 GLU A O 1
ATOM 939 N N . LEU A 1 119 ? -0.379 19.859 15.68 1 98.88 119 LEU A N 1
ATOM 940 C CA . LEU A 1 119 ? -0.661 19.516 14.289 1 98.88 119 LEU A CA 1
ATOM 941 C C . LEU A 1 119 ? -1.488 20.609 13.625 1 98.88 119 LEU A C 1
ATOM 943 O O . LEU A 1 119 ? -1.245 20.969 12.469 1 98.88 119 LEU A O 1
ATOM 947 N N . ALA A 1 120 ? -2.432 21.188 14.32 1 98.81 120 ALA A N 1
ATOM 948 C CA . ALA A 1 120 ? -3.256 22.25 13.75 1 98.81 120 ALA A CA 1
ATOM 949 C C . ALA A 1 120 ? -2.402 23.438 13.32 1 98.81 120 ALA A C 1
ATOM 951 O O . ALA A 1 120 ? -2.568 23.953 12.211 1 98.81 120 ALA A O 1
ATOM 952 N N . GLN A 1 121 ? -1.528 23.812 14.156 1 98.75 121 GLN A N 1
ATOM 953 C CA . GLN A 1 121 ? -0.629 24.906 13.852 1 98.75 121 GLN A CA 1
ATOM 954 C C . GLN A 1 121 ? 0.302 24.562 12.695 1 98.75 121 GLN A C 1
ATOM 956 O O . GLN A 1 121 ? 0.557 25.391 11.82 1 98.75 121 GLN A O 1
ATOM 961 N N . TYR A 1 122 ? 0.808 23.406 12.727 1 98.88 122 TYR A N 1
ATOM 962 C CA . TYR A 1 122 ? 1.687 22.922 11.672 1 98.88 122 TYR A CA 1
ATOM 963 C C . TYR A 1 122 ? 0.993 22.984 10.312 1 98.88 122 TYR A C 1
ATOM 965 O O . TYR A 1 122 ? 1.572 23.469 9.336 1 98.88 122 TYR A O 1
ATOM 973 N N . LEU A 1 123 ? -0.245 22.531 10.25 1 98.88 123 LEU A N 1
ATOM 974 C CA . LEU A 1 123 ? -1.023 22.531 9.016 1 98.88 123 LEU A CA 1
ATOM 975 C C . LEU A 1 123 ? -1.253 23.953 8.516 1 98.88 123 LEU A C 1
ATOM 977 O O . LEU A 1 123 ? -1.146 24.219 7.316 1 98.88 123 LEU A O 1
ATOM 981 N N . SER A 1 124 ? -1.54 24.844 9.406 1 98.5 124 SER A N 1
ATOM 982 C CA . SER A 1 124 ? -1.729 26.25 9.047 1 98.5 124 SER A CA 1
ATOM 983 C C . SER A 1 124 ? -0.46 26.844 8.445 1 98.5 124 SER A C 1
ATOM 985 O O . SER A 1 124 ? -0.522 27.562 7.453 1 98.5 124 SER A O 1
ATOM 987 N N . GLN A 1 125 ? 0.613 26.516 9.023 1 98.69 125 GLN A N 1
ATOM 988 C CA . GLN A 1 125 ? 1.899 26.984 8.516 1 98.69 125 GLN A CA 1
ATOM 989 C C . GLN A 1 125 ? 2.166 26.453 7.113 1 98.69 125 GLN A C 1
ATOM 991 O O . GLN A 1 125 ? 2.629 27.188 6.242 1 98.69 125 GLN A O 1
ATOM 996 N N . LYS A 1 126 ? 1.885 25.188 6.887 1 98.75 126 LYS A N 1
ATOM 997 C CA . LYS A 1 126 ? 2.1 24.609 5.57 1 98.75 126 LYS A CA 1
ATOM 998 C C . LYS A 1 126 ? 1.188 25.25 4.527 1 98.75 126 LYS A C 1
ATOM 1000 O O . LYS A 1 126 ? 1.602 25.469 3.387 1 98.75 126 LYS A O 1
ATOM 1005 N N . ARG A 1 127 ? -0.012 25.531 4.934 1 98.56 127 ARG A N 1
ATOM 1006 C CA . ARG A 1 127 ? -0.924 26.25 4.043 1 98.56 127 ARG A CA 1
ATOM 1007 C C . ARG A 1 127 ? -0.349 27.609 3.635 1 98.56 127 ARG A C 1
ATOM 1009 O O . ARG A 1 127 ? -0.383 27.969 2.459 1 98.56 127 ARG A O 1
ATOM 1016 N N . GLN A 1 128 ? 0.199 28.234 4.582 1 98.38 128 GLN A N 1
ATOM 1017 C CA . GLN A 1 128 ? 0.798 29.531 4.324 1 98.38 128 GLN A CA 1
ATOM 1018 C C . GLN A 1 128 ? 2.004 29.422 3.398 1 98.38 128 GLN A C 1
ATOM 1020 O O . GLN A 1 128 ? 2.301 30.328 2.629 1 98.38 128 GLN A O 1
ATOM 1025 N N . GLU A 1 129 ? 2.639 28.297 3.449 1 98.5 129 GLU A N 1
ATOM 1026 C CA . GLU A 1 129 ? 3.805 28.047 2.609 1 98.5 129 GLU A CA 1
ATOM 1027 C C . GLU A 1 129 ? 3.391 27.609 1.206 1 98.5 129 GLU A C 1
ATOM 1029 O O . GLU A 1 129 ? 4.242 27.344 0.358 1 98.5 129 GLU A O 1
ATOM 1034 N N . GLY A 1 130 ? 2.062 27.422 0.931 1 98.56 130 GLY A N 1
ATOM 1035 C CA . GLY A 1 130 ? 1.574 27.156 -0.414 1 98.56 130 GLY A CA 1
ATOM 1036 C C . GLY A 1 130 ? 1.194 25.703 -0.639 1 98.56 130 GLY A C 1
ATOM 1037 O O . GLY A 1 130 ? 0.978 25.281 -1.777 1 98.56 130 GLY A O 1
ATOM 1038 N N . TYR A 1 131 ? 1.095 24.969 0.469 1 98.81 131 TYR A N 1
ATOM 1039 C CA . TYR A 1 131 ? 0.7 23.562 0.332 1 98.81 131 TYR A CA 1
ATOM 1040 C C . TYR A 1 131 ? -0.813 23.422 0.423 1 98.81 131 TYR A C 1
ATOM 1042 O O . TYR A 1 131 ? -1.462 24.078 1.235 1 98.81 131 TYR A O 1
ATOM 1050 N N . THR A 1 132 ? -1.326 22.547 -0.439 1 98.88 132 THR A N 1
ATOM 1051 C CA . THR A 1 132 ? -2.695 22.078 -0.25 1 98.88 132 THR A CA 1
ATOM 1052 C C . THR A 1 132 ? -2.744 20.969 0.792 1 98.88 132 THR A C 1
ATOM 1054 O O . THR A 1 132 ? -1.938 20.047 0.754 1 98.88 132 THR A O 1
ATOM 1057 N N . ILE A 1 133 ? -3.646 21.109 1.724 1 98.88 133 ILE A N 1
ATOM 1058 C CA . ILE A 1 133 ? -3.762 20.125 2.795 1 98.88 133 ILE A CA 1
ATOM 1059 C C . ILE A 1 133 ? -4.816 19.094 2.428 1 98.88 133 ILE A C 1
ATOM 1061 O O . ILE A 1 133 ? -6.016 19.391 2.424 1 98.88 133 ILE A O 1
ATOM 1065 N N . VAL A 1 134 ? -4.387 17.875 2.188 1 98.94 134 VAL A N 1
ATOM 1066 C CA . VAL A 1 134 ? -5.258 16.781 1.757 1 98.94 134 VAL A CA 1
ATOM 1067 C C . VAL A 1 134 ? -5.344 15.727 2.854 1 98.94 134 VAL A C 1
ATOM 1069 O O . VAL A 1 134 ? -4.32 15.211 3.305 1 98.94 134 VAL A O 1
ATOM 1072 N N . GLY A 1 135 ? -6.555 15.461 3.316 1 98.88 135 GLY A N 1
ATOM 1073 C CA . GLY A 1 135 ? -6.762 14.367 4.25 1 98.88 135 GLY A CA 1
ATOM 1074 C C . GLY A 1 135 ? -7.055 13.047 3.562 1 98.88 135 GLY A C 1
ATOM 1075 O O . GLY A 1 135 ? -7.887 12.984 2.654 1 98.88 135 GLY A O 1
ATOM 1076 N N . LEU A 1 136 ? -6.332 12.031 3.928 1 98.75 136 LEU A N 1
ATOM 1077 C CA . LEU A 1 136 ? -6.691 10.68 3.514 1 98.75 136 LEU A CA 1
ATOM 1078 C C . LEU A 1 136 ? -7.676 10.055 4.496 1 98.75 136 LEU A C 1
ATOM 1080 O O . LEU A 1 136 ? -7.266 9.438 5.484 1 98.75 136 LEU A O 1
ATOM 1084 N N . GLU A 1 137 ? -8.898 10.289 4.195 1 96.62 137 GLU A N 1
ATOM 1085 C CA . GLU A 1 137 ? -9.984 9.953 5.117 1 96.62 137 GLU A CA 1
ATOM 1086 C C . GLU A 1 137 ? -11.281 9.688 4.367 1 96.62 137 GLU A C 1
ATOM 1088 O O . GLU A 1 137 ? -11.602 10.375 3.398 1 96.62 137 GLU A O 1
ATOM 1093 N N . GLN A 1 138 ? -11.945 8.672 4.895 1 92.81 138 GLN A N 1
ATOM 1094 C CA . GLN A 1 138 ? -13.289 8.43 4.383 1 92.81 138 GLN A CA 1
ATOM 1095 C C . GLN A 1 138 ? -14.312 9.32 5.082 1 92.81 138 GLN A C 1
ATOM 1097 O O . GLN A 1 138 ? -14.547 9.18 6.281 1 92.81 138 GLN A O 1
ATOM 1102 N N . THR A 1 139 ? -14.867 10.266 4.355 1 92.31 139 THR A N 1
ATOM 1103 C CA . THR A 1 139 ? -15.898 11.156 4.867 1 92.31 139 THR A CA 1
ATOM 1104 C C . THR A 1 139 ? -17.094 11.195 3.928 1 92.31 139 THR A C 1
ATOM 1106 O O . THR A 1 139 ? -17.078 10.594 2.852 1 92.31 139 THR A O 1
ATOM 1109 N N . SER A 1 140 ? -18.094 11.891 4.344 1 91.88 140 SER A N 1
ATOM 1110 C CA . SER A 1 140 ? -19.281 12.016 3.514 1 91.88 140 SER A CA 1
ATOM 1111 C C . SER A 1 140 ? -19.016 12.883 2.289 1 91.88 140 SER A C 1
ATOM 1113 O O . SER A 1 140 ? -19.734 12.789 1.29 1 91.88 140 SER A O 1
ATOM 1115 N N . THR A 1 141 ? -17.984 13.672 2.322 1 93.38 141 THR A N 1
ATOM 1116 C CA . THR A 1 141 ? -17.734 14.602 1.227 1 93.38 141 THR A CA 1
ATOM 1117 C C . THR A 1 141 ? -16.375 14.328 0.577 1 93.38 141 THR A C 1
ATOM 1119 O O . THR A 1 141 ? -15.883 15.148 -0.198 1 93.38 141 THR A O 1
ATOM 1122 N N . SER A 1 142 ? -15.812 13.25 0.941 1 97.06 142 SER A N 1
ATOM 1123 C CA . SER A 1 142 ? -14.508 12.93 0.372 1 97.06 142 SER A CA 1
ATOM 1124 C C . SER A 1 142 ? -14.609 12.672 -1.128 1 97.06 142 SER A C 1
ATOM 1126 O O . SER A 1 142 ? -15.656 12.242 -1.621 1 97.06 142 SER A O 1
ATOM 1128 N N . VAL A 1 143 ? -13.523 12.969 -1.824 1 98.06 143 VAL A N 1
ATOM 1129 C CA . VAL A 1 143 ? -13.398 12.703 -3.254 1 98.06 143 VAL A CA 1
ATOM 1130 C C . VAL A 1 143 ? -12.711 11.359 -3.471 1 98.06 143 VAL A C 1
ATOM 1132 O O . VAL A 1 143 ? -11.734 11.031 -2.787 1 98.06 143 VAL A O 1
ATOM 1135 N N . MET A 1 144 ? -13.227 10.633 -4.438 1 97.62 144 MET A N 1
ATOM 1136 C CA . MET A 1 144 ? -12.594 9.359 -4.777 1 97.62 144 MET A CA 1
ATOM 1137 C C . MET A 1 144 ? -11.234 9.586 -5.43 1 97.62 144 MET A C 1
ATOM 1139 O O . MET A 1 144 ? -11.094 10.445 -6.301 1 97.62 144 MET A O 1
ATOM 1143 N N . LEU A 1 145 ? -10.281 8.781 -5.035 1 98.5 145 LEU A N 1
ATOM 1144 C CA . LEU A 1 145 ? -8.898 8.938 -5.457 1 98.5 145 LEU A CA 1
ATOM 1145 C C . LEU A 1 145 ? -8.789 8.953 -6.977 1 98.5 145 LEU A C 1
ATOM 1147 O O . LEU A 1 145 ? -8.07 9.773 -7.543 1 98.5 145 LEU A O 1
ATOM 1151 N N . PRO A 1 146 ? -9.516 8.164 -7.742 1 97.25 146 PRO A N 1
ATOM 1152 C CA . PRO A 1 146 ? -9.398 8.211 -9.203 1 97.25 146 PRO A CA 1
ATOM 1153 C C . PRO A 1 146 ? -9.812 9.555 -9.789 1 97.25 146 PRO A C 1
ATOM 1155 O O . PRO A 1 146 ? -9.383 9.906 -10.891 1 97.25 146 PRO A O 1
ATOM 1158 N N . ASP A 1 147 ? -10.562 10.25 -9.047 1 97.44 147 ASP A N 1
ATOM 1159 C CA . ASP A 1 147 ? -11.117 11.492 -9.57 1 97.44 147 ASP A CA 1
ATOM 1160 C C . ASP A 1 147 ? -10.352 12.703 -9.047 1 97.44 147 ASP A C 1
ATOM 1162 O O . ASP A 1 147 ? -10.664 13.844 -9.406 1 97.44 147 ASP A O 1
ATOM 1166 N N . TYR A 1 148 ? -9.367 12.414 -8.25 1 98.25 148 TYR A N 1
ATOM 1167 C CA . TYR A 1 148 ? -8.641 13.531 -7.645 1 98.25 148 TYR A CA 1
ATOM 1168 C C . TYR A 1 148 ? -7.398 13.875 -8.461 1 98.25 148 TYR A C 1
ATOM 1170 O O . TYR A 1 148 ? -6.617 12.992 -8.82 1 98.25 148 TYR A O 1
ATOM 1178 N N . GLU A 1 149 ? -7.254 15.133 -8.742 1 98.31 149 GLU A N 1
ATOM 1179 C CA . GLU A 1 149 ? -6.027 15.648 -9.352 1 98.31 149 GLU A CA 1
ATOM 1180 C C . GLU A 1 149 ? -5.168 16.375 -8.32 1 98.31 149 GLU A C 1
ATOM 1182 O O . GLU A 1 149 ? -5.57 17.406 -7.785 1 98.31 149 GLU A O 1
ATOM 1187 N N . PHE A 1 150 ? -4.027 15.875 -8.133 1 98.5 150 PHE A N 1
ATOM 1188 C CA . PHE A 1 150 ? -3.17 16.422 -7.09 1 98.5 150 PHE A CA 1
ATOM 1189 C C . PHE A 1 150 ? -2.539 17.734 -7.527 1 98.5 150 PHE A C 1
ATOM 1191 O O . PHE A 1 150 ? -2.055 17.844 -8.656 1 98.5 150 PHE A O 1
ATOM 1198 N N . PRO A 1 151 ? -2.576 18.688 -6.609 1 98.44 151 PRO A N 1
ATOM 1199 C CA . PRO A 1 151 ? -1.647 19.797 -6.805 1 98.44 151 PRO A CA 1
ATOM 1200 C C . PRO A 1 151 ? -0.189 19.391 -6.602 1 98.44 151 PRO A C 1
ATOM 1202 O O . PRO A 1 151 ? 0.092 18.406 -5.922 1 98.44 151 PRO A O 1
ATOM 1205 N N . GLU A 1 152 ? 0.679 20.156 -7.188 1 97.44 152 GLU A N 1
ATOM 1206 C CA . GLU A 1 152 ? 2.096 19.812 -7.098 1 97.44 152 GLU A CA 1
ATOM 1207 C C . GLU A 1 152 ? 2.574 19.828 -5.648 1 97.44 152 GLU A C 1
ATOM 1209 O O . GLU A 1 152 ? 3.238 18.906 -5.195 1 97.44 152 GLU A O 1
ATOM 1214 N N . ARG A 1 153 ? 2.227 20.922 -4.934 1 98.5 153 ARG A N 1
ATOM 1215 C CA . ARG 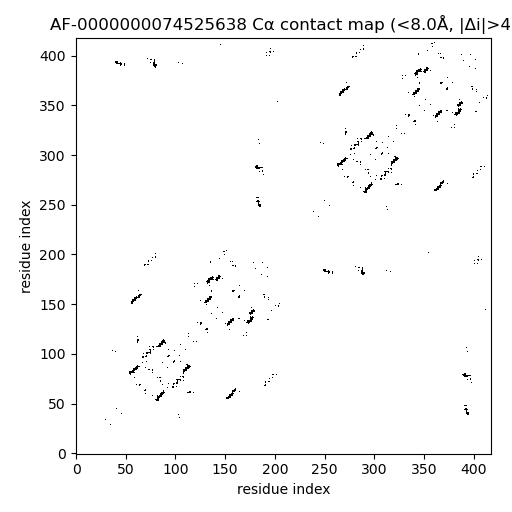A 1 153 ? 2.594 21.047 -3.527 1 98.5 153 ARG A CA 1
ATOM 1216 C C . ARG A 1 153 ? 1.441 20.609 -2.625 1 98.5 153 ARG A C 1
ATOM 1218 O O . ARG A 1 153 ? 0.438 21.312 -2.512 1 98.5 153 ARG A O 1
ATOM 1225 N N . CYS A 1 154 ? 1.616 19.453 -1.987 1 97.81 154 CYS A N 1
ATOM 1226 C CA . CYS A 1 154 ? 0.521 19.047 -1.108 1 97.81 154 CYS A CA 1
ATOM 1227 C C . CYS A 1 154 ? 1.039 18.266 0.086 1 97.81 154 CYS A C 1
ATOM 1229 O O . CYS A 1 154 ? 2.121 17.672 0.026 1 97.81 154 CYS A O 1
ATOM 1231 N N . CYS A 1 155 ? 0.276 18.391 1.16 1 98.88 155 CYS A N 1
ATOM 1232 C CA . CYS A 1 155 ? 0.424 17.578 2.363 1 98.88 155 CYS A CA 1
ATOM 1233 C C . CYS A 1 155 ? -0.659 16.5 2.434 1 98.88 155 CYS A C 1
ATOM 1235 O O . CYS A 1 155 ? -1.841 16.797 2.246 1 98.88 155 CYS A O 1
ATOM 1237 N N . ILE A 1 156 ? -0.24 15.305 2.621 1 98.94 156 ILE A N 1
ATOM 1238 C CA . ILE A 1 156 ? -1.181 14.219 2.881 1 98.94 156 ILE A CA 1
ATOM 1239 C C . ILE A 1 156 ? -1.251 13.945 4.383 1 98.94 156 ILE A C 1
ATOM 1241 O O . ILE A 1 156 ? -0.282 13.469 4.98 1 98.94 156 ILE A O 1
ATOM 1245 N N . CYS A 1 157 ? -2.363 14.227 4.949 1 98.94 157 CYS A N 1
ATOM 1246 C CA . CYS A 1 157 ? -2.57 14.023 6.379 1 98.94 157 CYS A CA 1
ATOM 1247 C C . CYS A 1 157 ? -3.262 12.695 6.645 1 98.94 157 CYS A C 1
ATOM 1249 O O . CYS A 1 157 ? -4.309 12.406 6.062 1 98.94 157 CYS A O 1
ATOM 1251 N N . LEU A 1 158 ? -2.676 11.938 7.543 1 98.94 158 LEU A N 1
ATOM 1252 C CA . LEU A 1 158 ? -3.199 10.617 7.852 1 98.94 158 LEU A CA 1
ATOM 1253 C C . LEU A 1 158 ? -3.881 10.602 9.219 1 98.94 158 LEU A C 1
ATOM 1255 O O . LEU A 1 158 ? -3.395 11.227 10.164 1 98.94 158 LEU A O 1
ATOM 1259 N N . GLY A 1 159 ? -4.934 9.891 9.266 1 98.62 159 GLY A N 1
ATOM 1260 C CA . GLY A 1 159 ? -5.656 9.766 10.516 1 98.62 159 GLY A CA 1
ATOM 1261 C C . GLY A 1 159 ? -5.145 8.633 11.391 1 98.62 159 GLY A C 1
ATOM 1262 O O . GLY A 1 159 ? -4.402 7.773 10.922 1 98.62 159 GLY A O 1
ATOM 1263 N N . ASN A 1 160 ? -5.602 8.68 12.57 1 98.5 160 ASN A N 1
ATOM 1264 C CA . ASN A 1 160 ? -5.301 7.605 13.516 1 98.5 160 ASN A CA 1
ATOM 1265 C C . ASN A 1 160 ? -5.883 6.273 13.055 1 98.5 160 ASN A C 1
ATOM 1267 O O . ASN A 1 160 ? -6.988 6.227 12.516 1 98.5 160 ASN A O 1
ATOM 1271 N N . GLU A 1 161 ? -5.246 5.145 13.367 1 96.75 161 GLU A N 1
ATOM 1272 C CA . GLU A 1 161 ? -5.602 3.816 12.875 1 96.75 161 GLU A CA 1
ATOM 1273 C C . GLU A 1 161 ? -6.984 3.402 13.367 1 96.75 161 GLU A C 1
ATOM 1275 O O . GLU A 1 161 ? -7.707 2.684 12.68 1 96.75 161 GLU A O 1
ATOM 1280 N N . LYS A 1 162 ? -7.422 3.895 14.469 1 94.19 162 LYS A N 1
ATOM 1281 C CA . LYS A 1 162 ? -8.68 3.484 15.086 1 94.19 162 LYS A CA 1
ATOM 1282 C C . LYS A 1 162 ? -9.727 4.59 14.984 1 94.19 162 LYS A C 1
ATOM 1284 O O . LYS A 1 162 ? -10.844 4.355 14.508 1 94.19 162 LYS A O 1
ATOM 1289 N N . GLU A 1 163 ? -9.219 5.816 15.266 1 95.44 163 GLU A N 1
ATOM 1290 C CA . GLU A 1 163 ? -10.188 6.891 15.469 1 95.44 163 GLU A CA 1
ATOM 1291 C C . GLU A 1 163 ? -10.273 7.797 14.242 1 95.44 163 GLU A C 1
ATOM 1293 O O . GLU A 1 163 ? -11.172 8.633 14.141 1 95.44 163 GLU A O 1
ATOM 1298 N N . GLY A 1 164 ? -9.336 7.633 13.352 1 97 164 GLY A N 1
ATOM 1299 C CA . GLY A 1 164 ? -9.281 8.578 12.242 1 97 164 GLY A CA 1
ATOM 1300 C C . GLY A 1 164 ? -8.906 9.977 12.672 1 97 164 GLY A C 1
ATOM 1301 O O . GLY A 1 164 ? -8.156 10.156 13.641 1 97 164 GLY A O 1
ATOM 1302 N N . MET A 1 165 ? -9.352 10.891 11.898 1 97.75 165 MET A N 1
ATOM 1303 C CA . MET A 1 165 ? -9.047 12.289 12.195 1 97.75 165 MET A CA 1
ATOM 1304 C C . MET A 1 165 ? -10.125 12.898 13.078 1 97.75 165 MET A C 1
ATOM 1306 O O . MET A 1 165 ? -11.32 12.742 12.812 1 97.75 165 MET A O 1
ATOM 1310 N N . PRO A 1 166 ? -9.695 13.602 14.07 1 97.19 166 PRO A N 1
ATOM 1311 C CA . PRO A 1 166 ? -10.695 14.336 14.844 1 97.19 166 PRO A CA 1
ATOM 1312 C C . PRO A 1 166 ? -11.398 15.414 14.031 1 97.19 166 PRO A C 1
ATOM 1314 O O . PRO A 1 166 ? -10.805 15.984 13.109 1 97.19 166 PRO A O 1
ATOM 1317 N N . PRO A 1 167 ? -12.617 15.734 14.367 1 96.5 167 PRO A N 1
ATOM 1318 C CA . PRO A 1 167 ? -13.406 16.719 13.609 1 96.5 167 PRO A CA 1
ATOM 1319 C C . PRO A 1 167 ? -12.695 18.062 13.469 1 96.5 167 PRO A C 1
ATOM 1321 O O . PRO A 1 167 ? -12.766 18.688 12.414 1 96.5 167 PRO A O 1
ATOM 1324 N N . GLU A 1 168 ? -12.023 18.469 14.484 1 96.88 168 GLU A N 1
ATOM 1325 C CA . GLU A 1 168 ? -11.328 19.75 14.477 1 96.88 168 GLU A CA 1
ATOM 1326 C C . GLU A 1 168 ? -10.25 19.781 13.398 1 96.88 168 GLU A C 1
ATOM 1328 O O . GLU A 1 168 ? -10 20.828 12.789 1 96.88 168 GLU A O 1
ATOM 1333 N N . LEU A 1 169 ? -9.641 18.672 13.148 1 98.12 169 LEU A N 1
ATOM 1334 C CA . LEU A 1 169 ? -8.609 18.609 12.125 1 98.12 169 LEU A CA 1
ATOM 1335 C C . LEU A 1 169 ? -9.227 18.438 10.742 1 98.12 169 LEU A C 1
ATOM 1337 O O . LEU A 1 169 ? -8.695 18.969 9.758 1 98.12 169 LEU A O 1
ATOM 1341 N N . LEU A 1 170 ? -10.336 17.703 10.695 1 97.75 170 LEU A N 1
ATOM 1342 C CA . LEU A 1 170 ? -11.031 17.516 9.43 1 97.75 170 LEU A CA 1
ATOM 1343 C C . LEU A 1 170 ? -11.406 18.859 8.812 1 97.75 170 LEU A C 1
ATOM 1345 O O . LEU A 1 170 ? -11.328 19.031 7.598 1 97.75 170 LEU A O 1
ATOM 1349 N N . SER A 1 171 ? -11.734 19.781 9.672 1 96.94 171 SER A N 1
ATOM 1350 C CA . SER A 1 171 ? -12.172 21.094 9.211 1 96.94 171 SER A CA 1
ATOM 1351 C C . SER A 1 171 ? -11.008 21.891 8.625 1 96.94 171 SER A C 1
ATOM 1353 O O . SER A 1 171 ? -11.219 22.891 7.941 1 96.94 171 SER A O 1
ATOM 1355 N N . LEU A 1 172 ? -9.766 21.453 8.875 1 98.12 172 LEU A N 1
ATOM 1356 C CA . LEU A 1 172 ? -8.578 22.141 8.383 1 98.12 172 LEU A CA 1
ATOM 1357 C C . LEU A 1 172 ? -8.141 21.594 7.035 1 98.12 172 LEU A C 1
ATOM 1359 O O . LEU A 1 172 ? -7.266 22.172 6.379 1 98.12 172 LEU A O 1
ATOM 1363 N N . MET A 1 173 ? -8.727 20.484 6.602 1 98.56 173 MET A N 1
ATOM 1364 C CA . MET A 1 173 ? -8.375 19.906 5.309 1 98.56 173 MET A CA 1
ATOM 1365 C C . MET A 1 173 ? -8.961 20.719 4.164 1 98.56 173 MET A C 1
ATOM 1367 O O . MET A 1 173 ? -10.117 21.156 4.227 1 98.56 173 MET A O 1
ATOM 1371 N N . ASP A 1 174 ? -8.156 20.953 3.146 1 98.56 174 ASP A N 1
ATOM 1372 C CA . ASP A 1 174 ? -8.711 21.547 1.932 1 98.56 174 ASP A CA 1
ATOM 1373 C C . ASP A 1 174 ? -9.625 20.562 1.213 1 98.56 174 ASP A C 1
ATOM 1375 O O . ASP A 1 174 ? -10.633 20.969 0.614 1 98.56 174 ASP A O 1
ATOM 1379 N N . THR A 1 175 ? -9.258 19.297 1.204 1 98.31 175 THR A N 1
ATOM 1380 C CA . THR A 1 175 ? -10.023 18.219 0.612 1 98.31 175 THR A CA 1
ATOM 1381 C C . THR A 1 175 ? -9.711 16.891 1.303 1 98.31 175 THR A C 1
ATOM 1383 O O . THR A 1 175 ? -8.602 16.688 1.797 1 98.31 175 THR A O 1
ATOM 1386 N N . CYS A 1 176 ? -10.719 16.109 1.436 1 98.62 176 CYS A N 1
ATOM 1387 C CA . CYS A 1 176 ? -10.492 14.719 1.817 1 98.62 176 CYS A CA 1
ATOM 1388 C C . CYS A 1 176 ? -10.609 13.789 0.611 1 98.62 176 CYS A C 1
ATOM 1390 O O . CYS A 1 176 ? -11.492 13.969 -0.23 1 98.62 176 CYS A O 1
ATOM 1392 N N . VAL A 1 177 ? -9.688 12.859 0.543 1 98.81 177 VAL A N 1
ATOM 1393 C CA . VAL A 1 177 ? -9.648 11.883 -0.541 1 98.81 177 VAL A CA 1
ATOM 1394 C C . VAL A 1 177 ? -9.789 10.477 0.028 1 98.81 177 VAL A C 1
ATOM 1396 O O . VAL A 1 177 ? -9.219 10.164 1.074 1 98.81 177 VAL A O 1
ATOM 1399 N N . GLU A 1 178 ? -10.539 9.68 -0.611 1 98.31 178 GLU A N 1
ATOM 1400 C CA . GLU A 1 178 ? -10.711 8.305 -0.164 1 98.31 178 GLU A CA 1
ATOM 1401 C C . GLU A 1 178 ? -10.43 7.316 -1.293 1 98.31 178 GLU A C 1
ATOM 1403 O O . GLU A 1 178 ? -10.531 7.668 -2.471 1 98.31 178 GLU A O 1
ATOM 1408 N N . ILE A 1 179 ? -10 6.176 -0.947 1 98.38 179 ILE A N 1
ATOM 1409 C CA . ILE A 1 179 ? -9.742 5.082 -1.879 1 98.38 179 ILE A CA 1
ATOM 1410 C C . ILE A 1 179 ? -11 4.242 -2.049 1 98.38 179 ILE A C 1
ATOM 1412 O O . ILE A 1 179 ? -11.617 3.826 -1.062 1 98.38 179 ILE A O 1
ATOM 1416 N N . PRO A 1 180 ? -11.422 4.008 -3.309 1 96 180 PRO A N 1
ATOM 1417 C CA . PRO A 1 180 ? -12.594 3.139 -3.482 1 96 180 PRO A CA 1
ATOM 1418 C C . PRO A 1 180 ? -12.406 1.766 -2.842 1 96 180 PRO A C 1
ATOM 1420 O O . PRO A 1 180 ? -11.32 1.189 -2.91 1 96 180 PRO A O 1
ATOM 1423 N N . GLN A 1 181 ? -13.43 1.333 -2.227 1 94.38 181 GLN A N 1
ATOM 1424 C CA . GLN A 1 181 ? -13.445 0.017 -1.597 1 94.38 181 GLN A CA 1
ATOM 1425 C C . GLN A 1 181 ? -14.633 -0.812 -2.08 1 94.38 181 GLN A C 1
ATOM 1427 O O . GLN A 1 181 ? -15.758 -0.309 -2.164 1 94.38 181 GLN A O 1
ATOM 1432 N N . LEU A 1 182 ? -14.328 -2.066 -2.355 1 93.81 182 LEU A N 1
ATOM 1433 C CA . LEU A 1 182 ? -15.336 -2.932 -2.959 1 93.81 182 LEU A CA 1
ATOM 1434 C C . LEU A 1 182 ? -15.766 -4.027 -1.986 1 93.81 182 LEU A C 1
ATOM 1436 O O . LEU A 1 182 ? -16.797 -4.664 -2.18 1 93.81 182 LEU A O 1
ATOM 1440 N N . GLY A 1 183 ? -14.953 -4.227 -0.953 1 93.81 183 GLY A N 1
ATOM 1441 C CA . GLY A 1 183 ? -15.227 -5.285 0.005 1 93.81 183 GLY A CA 1
ATOM 1442 C C . GLY A 1 183 ? -16.031 -4.82 1.203 1 93.81 183 GLY A C 1
ATOM 1443 O O . GLY A 1 183 ? -16.703 -3.791 1.141 1 93.81 183 GLY A O 1
ATOM 1444 N N . VAL A 1 184 ? -15.984 -5.648 2.248 1 92 184 VAL A N 1
ATOM 1445 C CA . VAL A 1 184 ? -16.875 -5.43 3.391 1 92 184 VAL A CA 1
ATOM 1446 C C . VAL A 1 184 ? -16.094 -4.762 4.523 1 92 184 VAL A C 1
ATOM 1448 O O . VAL A 1 184 ? -16.672 -4.078 5.367 1 92 184 VAL A O 1
ATOM 1451 N N . LEU A 1 185 ? -14.836 -4.949 4.508 1 93.38 185 LEU A N 1
ATOM 1452 C CA . LEU A 1 185 ? -14.023 -4.348 5.562 1 93.38 185 LEU A CA 1
ATOM 1453 C C . LEU A 1 185 ? -14.117 -2.828 5.52 1 93.38 185 LEU A C 1
ATOM 1455 O O . LEU A 1 185 ? -14.344 -2.246 4.457 1 93.38 185 LEU A O 1
ATOM 1459 N N . ARG A 1 186 ? -13.82 -2.156 6.547 1 91.31 186 ARG A N 1
ATOM 1460 C CA . ARG A 1 186 ? -14.039 -0.719 6.684 1 91.31 186 ARG A CA 1
ATOM 1461 C C . ARG A 1 186 ? -12.906 0.07 6.039 1 91.31 186 ARG A C 1
ATOM 1463 O O . ARG A 1 186 ? -13.117 1.181 5.547 1 91.31 186 ARG A O 1
ATOM 1470 N N . SER A 1 187 ? -11.742 -0.456 6.211 1 95.5 187 SER A N 1
ATOM 1471 C CA . SER A 1 187 ? -10.641 0.362 5.699 1 95.5 187 SER A CA 1
ATOM 1472 C C . SER A 1 187 ? -9.391 -0.475 5.477 1 95.5 187 SER A C 1
ATOM 1474 O O . SER A 1 187 ? -9.281 -1.594 5.984 1 95.5 187 SER A O 1
ATOM 1476 N N . LEU A 1 188 ? -8.539 0.049 4.688 1 97.5 188 LEU A N 1
ATOM 1477 C CA . LEU A 1 188 ? -7.176 -0.449 4.535 1 97.5 188 LEU A CA 1
ATOM 1478 C C . LEU A 1 188 ? -6.316 -0.057 5.73 1 97.5 188 LEU A C 1
ATOM 1480 O O . LEU A 1 188 ? -6.715 0.787 6.539 1 97.5 188 LEU A O 1
ATOM 1484 N N . ASN A 1 189 ? -5.168 -0.771 5.891 1 97.88 189 ASN A N 1
ATOM 1485 C CA . ASN A 1 189 ? -4.152 -0.268 6.812 1 97.88 189 ASN A CA 1
ATOM 1486 C C . ASN A 1 189 ? -3.68 1.127 6.414 1 97.88 189 ASN A C 1
ATOM 1488 O O . ASN A 1 189 ? -3.484 1.407 5.23 1 97.88 189 ASN A O 1
ATOM 1492 N N . VAL A 1 190 ? -3.463 1.964 7.293 1 98.62 190 VAL A N 1
ATOM 1493 C CA . VAL A 1 190 ? -3.258 3.385 7.027 1 98.62 190 VAL A CA 1
ATOM 1494 C C . VAL A 1 190 ? -2.004 3.574 6.176 1 98.62 190 VAL A C 1
ATOM 1496 O O . VAL A 1 190 ? -1.977 4.426 5.281 1 98.62 190 VAL A O 1
ATOM 1499 N N . HIS A 1 191 ? -0.89 2.877 6.492 1 98.75 191 HIS A N 1
ATOM 1500 C CA . HIS A 1 191 ? 0.312 3.102 5.695 1 98.75 191 HIS A CA 1
ATOM 1501 C C . HIS A 1 191 ? 0.147 2.551 4.281 1 98.75 191 HIS A C 1
ATOM 1503 O O . HIS A 1 191 ? 0.758 3.057 3.338 1 98.75 191 HIS A O 1
ATOM 1509 N N . VAL A 1 192 ? -0.707 1.48 4.098 1 98.88 192 VAL A N 1
ATOM 1510 C CA . VAL A 1 192 ? -1.021 0.966 2.77 1 98.88 192 VAL A CA 1
ATOM 1511 C C . VAL A 1 192 ? -1.81 2.012 1.984 1 98.88 192 VAL A C 1
ATOM 1513 O O . VAL A 1 192 ? -1.486 2.305 0.831 1 98.88 192 VAL A O 1
ATOM 1516 N N . SER A 1 193 ? -2.812 2.611 2.645 1 98.88 193 SER A N 1
ATOM 1517 C CA . SER A 1 193 ? -3.582 3.676 2.01 1 98.88 193 SER A CA 1
ATOM 1518 C C . SER A 1 193 ? -2.68 4.82 1.566 1 98.88 193 SER A C 1
ATOM 1520 O O . SER A 1 193 ? -2.793 5.309 0.438 1 98.88 193 SER A O 1
ATOM 1522 N N . ALA A 1 194 ? -1.824 5.203 2.441 1 98.94 194 ALA A N 1
ATOM 1523 C CA . ALA A 1 194 ? -0.897 6.289 2.123 1 98.94 194 ALA A CA 1
ATOM 1524 C C . ALA A 1 194 ? -0.006 5.918 0.942 1 98.94 194 ALA A C 1
ATOM 1526 O O . ALA A 1 194 ? 0.251 6.746 0.065 1 98.94 194 ALA A O 1
ATOM 1527 N N . SER A 1 195 ? 0.449 4.691 0.905 1 98.94 195 SER A N 1
ATOM 1528 C CA . SER A 1 195 ? 1.323 4.23 -0.169 1 98.94 195 SER A CA 1
ATOM 1529 C C . SER A 1 195 ? 0.617 4.289 -1.52 1 98.94 195 SER A C 1
ATOM 1531 O O . SER A 1 195 ? 1.212 4.691 -2.52 1 98.94 195 SER A O 1
ATOM 1533 N N . ILE A 1 196 ? -0.656 3.889 -1.538 1 98.94 196 ILE A N 1
ATOM 1534 C CA . ILE A 1 196 ? -1.46 3.955 -2.754 1 98.94 196 ILE A CA 1
ATOM 1535 C C . ILE A 1 196 ? -1.593 5.406 -3.205 1 98.94 196 ILE A C 1
ATOM 1537 O O . ILE A 1 196 ? -1.407 5.719 -4.383 1 98.94 196 ILE A O 1
ATOM 1541 N N . MET A 1 197 ? -1.853 6.258 -2.285 1 98.88 197 MET A N 1
ATOM 1542 C CA . MET A 1 197 ? -2.049 7.664 -2.623 1 98.88 197 MET A CA 1
ATOM 1543 C C . MET A 1 197 ? -0.745 8.297 -3.096 1 98.88 197 MET A C 1
ATOM 1545 O O . MET A 1 197 ? -0.732 9.047 -4.074 1 98.88 197 MET A O 1
ATOM 1549 N N . ILE A 1 198 ? 0.383 8.039 -2.439 1 98.88 198 ILE A N 1
ATOM 1550 C CA . ILE A 1 198 ? 1.686 8.562 -2.824 1 98.88 198 ILE A CA 1
ATOM 1551 C C . ILE A 1 198 ? 2.057 8.062 -4.219 1 98.88 198 ILE A C 1
ATOM 1553 O O . ILE A 1 198 ? 2.58 8.82 -5.039 1 98.88 198 ILE A O 1
ATOM 1557 N N . TYR A 1 199 ? 1.77 6.84 -4.527 1 98.81 199 TYR A N 1
ATOM 1558 C CA . TYR A 1 199 ? 2.006 6.301 -5.863 1 98.81 199 TYR A CA 1
ATOM 1559 C C . TYR A 1 199 ? 1.2 7.062 -6.906 1 98.81 199 TYR A C 1
ATOM 1561 O O . TYR A 1 199 ? 1.728 7.426 -7.961 1 98.81 199 TYR A O 1
ATOM 1569 N N . ARG A 1 200 ? -0.097 7.203 -6.598 1 98.5 200 ARG A N 1
ATOM 1570 C CA . ARG A 1 200 ? -0.958 7.895 -7.551 1 98.5 200 ARG A CA 1
ATOM 1571 C C . ARG A 1 200 ? -0.465 9.312 -7.801 1 98.5 200 ARG A C 1
ATOM 1573 O O . ARG A 1 200 ? -0.485 9.789 -8.938 1 98.5 200 ARG A O 1
ATOM 1580 N N . TYR A 1 201 ? -0.071 9.984 -6.746 1 98.62 201 TYR A N 1
ATOM 1581 C CA . TYR A 1 201 ? 0.57 11.289 -6.891 1 98.62 201 TYR A CA 1
ATOM 1582 C C . TYR A 1 201 ? 1.774 11.203 -7.82 1 98.62 201 TYR A C 1
ATOM 1584 O O . TYR A 1 201 ? 1.896 11.992 -8.766 1 98.62 201 TYR A O 1
ATOM 1592 N N . THR A 1 202 ? 2.662 10.25 -7.543 1 97.94 202 THR A N 1
ATOM 1593 C CA . THR A 1 202 ? 3.889 10.078 -8.312 1 97.94 202 THR A CA 1
ATOM 1594 C C . THR A 1 202 ? 3.574 9.805 -9.781 1 97.94 202 THR A C 1
ATOM 1596 O O . THR A 1 202 ? 4.176 10.406 -10.672 1 97.94 202 THR A O 1
ATOM 1599 N N . GLU A 1 203 ? 2.643 8.93 -10 1 97.56 203 GLU A N 1
ATOM 1600 C CA . GLU A 1 203 ? 2.248 8.586 -11.367 1 97.56 203 GLU A CA 1
ATOM 1601 C C . GLU A 1 203 ? 1.741 9.812 -12.117 1 97.56 203 GLU A C 1
ATOM 1603 O O . GLU A 1 203 ? 2.064 10.008 -13.289 1 97.56 203 GLU A O 1
ATOM 1608 N N . GLN A 1 204 ? 0.932 10.609 -11.422 1 97.31 204 GLN A N 1
ATOM 1609 C CA . GLN A 1 204 ? 0.375 11.812 -12.023 1 97.31 204 GLN A CA 1
ATOM 1610 C C . GLN A 1 204 ? 1.48 12.727 -12.539 1 97.31 204 GLN A C 1
ATOM 1612 O O . GLN A 1 204 ? 1.378 13.273 -13.641 1 97.31 204 GLN A O 1
ATOM 1617 N N . PHE A 1 205 ? 2.545 12.852 -11.828 1 95.19 205 PHE A N 1
ATOM 1618 C CA . PHE A 1 205 ? 3.551 13.844 -12.188 1 95.19 205 PHE A CA 1
ATOM 1619 C C . PHE A 1 205 ? 4.668 13.211 -13.008 1 95.19 205 PHE A C 1
ATOM 1621 O O . PHE A 1 205 ? 5.477 13.914 -13.617 1 95.19 205 PHE A O 1
ATOM 1628 N N . LEU A 1 206 ? 4.805 11.859 -13.047 1 89.56 206 LEU A N 1
ATOM 1629 C CA . LEU A 1 206 ? 5.68 11.18 -13.992 1 89.56 206 LEU A CA 1
ATOM 1630 C C . LEU A 1 206 ? 5.141 11.305 -15.414 1 89.56 206 LEU A C 1
ATOM 1632 O O . LEU A 1 206 ? 5.918 11.406 -16.375 1 89.56 206 LEU A O 1
ATOM 1636 N N . ARG A 1 207 ? 3.852 11.211 -15.586 1 78.12 207 ARG A N 1
ATOM 1637 C CA . ARG A 1 207 ? 3.213 11.281 -16.891 1 78.12 207 ARG A CA 1
ATOM 1638 C C . ARG A 1 207 ? 3.283 12.695 -17.469 1 78.12 207 ARG A C 1
ATOM 1640 O O . ARG A 1 207 ? 3.225 12.883 -18.688 1 78.12 207 ARG A O 1
ATOM 1647 N N . ARG A 1 208 ? 3.467 13.656 -16.656 1 73.62 208 ARG A N 1
ATOM 1648 C CA . ARG A 1 208 ? 3.527 15.039 -17.109 1 73.62 208 ARG A CA 1
ATOM 1649 C C . ARG A 1 208 ? 4.938 15.414 -17.547 1 73.62 208 ARG A C 1
ATOM 1651 O O . ARG A 1 208 ? 5.125 16.344 -18.344 1 73.62 208 ARG A O 1
ATOM 1658 N N . LYS A 1 209 ? 5.879 14.602 -17.312 1 59.12 209 LYS A N 1
ATOM 1659 C CA . LYS A 1 209 ? 7.223 14.875 -17.812 1 59.12 209 LYS A CA 1
ATOM 1660 C C . LYS A 1 209 ? 7.473 14.172 -19.141 1 59.12 209 LYS A C 1
ATOM 1662 O O . LYS A 1 209 ? 7.039 13.031 -19.328 1 59.12 209 LYS A O 1
ATOM 1667 N N . MET B 1 1 ? -91.062 -33.938 54.438 1 29.53 1 MET B N 1
ATOM 1668 C CA . MET B 1 1 ? -90.312 -32.719 54.719 1 29.53 1 MET B CA 1
ATOM 1669 C C . MET B 1 1 ? -89.188 -32.531 53.688 1 29.53 1 MET B C 1
ATOM 1671 O O . MET B 1 1 ? -88.312 -33.375 53.594 1 29.53 1 MET B O 1
ATOM 1675 N N . GLY B 1 2 ? -89.438 -31.844 52.5 1 29.86 2 GLY B N 1
ATOM 1676 C CA . GLY B 1 2 ? -89 -31.734 51.125 1 29.86 2 GLY B CA 1
ATOM 1677 C C . GLY B 1 2 ? -87.688 -31.016 51.031 1 29.86 2 GLY B C 1
ATOM 1678 O O . GLY B 1 2 ? -87.562 -29.859 51.406 1 29.86 2 GLY B O 1
ATOM 1679 N N . GLU B 1 3 ? -86.562 -31.75 51.281 1 31.88 3 GLU B N 1
ATOM 1680 C CA . GLU B 1 3 ? -85.188 -31.234 51.406 1 31.88 3 GLU B CA 1
ATOM 1681 C C . GLU B 1 3 ? -84.812 -30.438 50.156 1 31.88 3 GLU B C 1
ATOM 1683 O O . GLU B 1 3 ? -84.875 -30.953 49.031 1 31.88 3 GLU B O 1
ATOM 1688 N N . PRO B 1 4 ? -85 -29.047 50.156 1 32.94 4 PRO B N 1
ATOM 1689 C CA . PRO B 1 4 ? -84.812 -28.172 49 1 32.94 4 PRO B CA 1
ATOM 1690 C C . PRO B 1 4 ? -83.375 -28.328 48.375 1 32.94 4 PRO B C 1
ATOM 1692 O O . PRO B 1 4 ? -82.438 -28.562 49.094 1 32.94 4 PRO B O 1
ATOM 1695 N N . THR B 1 5 ? -83.25 -29.016 47.219 1 33.75 5 THR B N 1
ATOM 1696 C CA . THR B 1 5 ? -82.125 -29.297 46.344 1 33.75 5 THR B CA 1
ATOM 1697 C C . THR B 1 5 ? -81.5 -28 45.844 1 33.75 5 THR B C 1
ATOM 1699 O O . THR B 1 5 ? -82.125 -27.25 45.094 1 33.75 5 THR B O 1
ATOM 1702 N N . ASN B 1 6 ? -80.875 -27.188 46.812 1 30.77 6 ASN B N 1
ATOM 1703 C CA . ASN B 1 6 ? -80.312 -25.875 46.469 1 30.77 6 ASN B CA 1
ATOM 1704 C C . ASN B 1 6 ? -79.375 -25.953 45.281 1 30.77 6 ASN B C 1
ATOM 1706 O O . ASN B 1 6 ? -78.438 -26.719 45.312 1 30.77 6 ASN B O 1
ATOM 1710 N N . ASN B 1 7 ? -79.812 -25.734 44.062 1 28.89 7 ASN B N 1
ATOM 1711 C CA . ASN B 1 7 ? -79.188 -25.641 42.75 1 28.89 7 ASN B CA 1
ATOM 1712 C C . ASN B 1 7 ? -78.062 -24.594 42.75 1 28.89 7 ASN B C 1
ATOM 1714 O O . ASN B 1 7 ? -78.375 -23.391 42.781 1 28.89 7 ASN B O 1
ATOM 1718 N N . GLU B 1 8 ? -77.062 -24.766 43.594 1 28.62 8 GLU B N 1
ATOM 1719 C CA . GLU B 1 8 ? -76 -23.797 43.656 1 28.62 8 GLU B CA 1
ATOM 1720 C C . GLU B 1 8 ? -75.438 -23.516 42.281 1 28.62 8 GLU B C 1
ATOM 1722 O O . GLU B 1 8 ? -75.062 -24.453 41.531 1 28.62 8 GLU B O 1
ATOM 1727 N N . ASP B 1 9 ? -75.875 -22.422 41.656 1 29.12 9 ASP B N 1
ATOM 1728 C CA . ASP B 1 9 ? -75.438 -21.797 40.406 1 29.12 9 ASP B CA 1
ATOM 1729 C C . ASP B 1 9 ? -73.938 -21.672 40.281 1 29.12 9 ASP B C 1
ATOM 1731 O O . ASP B 1 9 ? -73.312 -21.109 41.188 1 29.12 9 ASP B O 1
ATOM 1735 N N . GLU B 1 10 ? -73.25 -22.672 39.688 1 28.91 10 GLU B N 1
ATOM 1736 C CA . GLU B 1 10 ? -71.812 -22.766 39.312 1 28.91 10 GLU B CA 1
ATOM 1737 C C . GLU B 1 10 ? -71.375 -21.531 38.531 1 28.91 10 GLU B C 1
ATOM 1739 O O . GLU B 1 10 ? -71.75 -21.344 37.375 1 28.91 10 GLU B O 1
ATOM 1744 N N . GLU B 1 11 ? -71.438 -20.328 39.125 1 28.58 11 GLU B N 1
ATOM 1745 C CA . GLU B 1 11 ? -70.875 -19.172 38.406 1 28.58 11 GLU B CA 1
ATOM 1746 C C . GLU B 1 11 ? -69.5 -19.453 37.875 1 28.58 11 GLU B C 1
ATOM 1748 O O . GLU B 1 11 ? -68.625 -19.828 38.594 1 28.58 11 GLU B O 1
ATOM 1753 N N . ASN B 1 12 ? -69.438 -20 36.625 1 29.41 12 ASN B N 1
ATOM 1754 C CA . ASN B 1 12 ? -68.25 -20.203 35.781 1 29.41 12 ASN B CA 1
ATOM 1755 C C . ASN B 1 12 ? -67.375 -18.938 35.719 1 29.41 12 ASN B C 1
ATOM 1757 O O . ASN B 1 12 ? -67.812 -17.922 35.156 1 29.41 12 ASN B O 1
ATOM 1761 N N . ASN B 1 13 ? -66.812 -18.531 36.906 1 30.78 13 ASN B N 1
ATOM 1762 C CA . ASN B 1 13 ? -65.875 -17.422 36.875 1 30.78 13 ASN B CA 1
ATOM 1763 C C . ASN B 1 13 ? -64.875 -17.609 35.781 1 30.78 13 ASN B C 1
ATOM 1765 O O . ASN B 1 13 ? -64.062 -18.578 35.812 1 30.78 13 ASN B O 1
ATOM 1769 N N . HIS B 1 14 ? -65.188 -17.234 34.562 1 31.7 14 HIS B N 1
ATOM 1770 C CA . HIS B 1 14 ? -64.25 -17.094 33.469 1 31.7 14 HIS B CA 1
ATOM 1771 C C . HIS B 1 14 ? -63.062 -16.266 33.875 1 31.7 14 HIS B C 1
ATOM 1773 O O . HIS B 1 14 ? -63.188 -15.078 34.188 1 31.7 14 HIS B O 1
ATOM 1779 N N . SER B 1 15 ? -62.219 -16.844 34.812 1 32.5 15 SER B N 1
ATOM 1780 C CA . SER B 1 15 ? -60.969 -16.188 35.062 1 32.5 15 SER B CA 1
ATOM 1781 C C . SER B 1 15 ? -60.25 -15.844 33.75 1 32.5 15 SER B C 1
ATOM 1783 O O . SER B 1 15 ? -60.062 -16.703 32.875 1 32.5 15 SER B O 1
ATOM 1785 N N . GLU B 1 16 ? -60.531 -14.656 33.188 1 31.91 16 GLU B N 1
ATOM 1786 C CA . GLU B 1 16 ? -59.75 -14.062 32.125 1 31.91 16 GLU B CA 1
ATOM 1787 C C . GLU B 1 16 ? -58.25 -14.203 32.438 1 31.91 16 GLU B C 1
ATOM 1789 O O . GLU B 1 16 ? -57.75 -13.68 33.406 1 31.91 16 GLU B O 1
ATOM 1794 N N . ASP B 1 17 ? -57.688 -15.445 32.25 1 33.09 17 ASP B N 1
ATOM 1795 C CA . ASP B 1 17 ? -56.25 -15.641 32.25 1 33.09 17 ASP B CA 1
ATOM 1796 C C . ASP B 1 17 ? -55.562 -14.57 31.406 1 33.09 17 ASP B C 1
ATOM 1798 O O . ASP B 1 17 ? -55.812 -14.461 30.203 1 33.09 17 ASP B O 1
ATOM 1802 N N . ASP B 1 18 ? -55.469 -13.328 31.953 1 33.5 18 ASP B N 1
ATOM 1803 C CA . ASP B 1 18 ? -54.594 -12.328 31.359 1 33.5 18 ASP B CA 1
ATOM 1804 C C . ASP B 1 18 ? -53.25 -12.945 31 1 33.5 18 ASP B C 1
ATOM 1806 O O . ASP B 1 18 ? -52.5 -13.414 31.875 1 33.5 18 ASP B O 1
ATOM 1810 N N . ASP B 1 19 ? -53.188 -13.719 29.859 1 33 19 ASP B N 1
ATOM 1811 C CA . ASP B 1 19 ? -51.938 -14.133 29.219 1 33 19 ASP B CA 1
ATOM 1812 C C . ASP B 1 19 ? -50.938 -12.977 29.172 1 33 19 ASP B C 1
ATOM 1814 O O . ASP B 1 19 ? -51.094 -12.031 28.406 1 33 19 ASP B O 1
ATOM 1818 N N . ASN B 1 20 ? -50.469 -12.508 30.344 1 33.06 20 ASN B N 1
ATOM 1819 C CA . ASN B 1 20 ? -49.25 -11.688 30.375 1 33.06 20 ASN B CA 1
ATOM 1820 C C . ASN B 1 20 ? -48.125 -12.305 29.547 1 33.06 20 ASN B C 1
ATOM 1822 O O . ASN B 1 20 ? -47.5 -13.25 30 1 33.06 20 ASN B O 1
ATOM 1826 N N . THR B 1 21 ? -48.312 -12.438 28.203 1 31.3 21 THR B N 1
ATOM 1827 C CA . THR B 1 21 ? -47.188 -12.672 27.297 1 31.3 21 THR B CA 1
ATOM 1828 C C . THR B 1 21 ? -46.031 -11.766 27.641 1 31.3 21 THR B C 1
ATOM 1830 O O . THR B 1 21 ? -46.062 -10.555 27.391 1 31.3 21 THR B O 1
ATOM 1833 N N . THR B 1 22 ? -45.438 -11.945 28.812 1 31.56 22 THR B N 1
ATOM 1834 C CA . THR B 1 22 ? -44.094 -11.391 29.016 1 31.56 22 THR B CA 1
ATOM 1835 C C . THR B 1 22 ? -43.219 -11.633 27.781 1 31.56 22 THR B C 1
ATOM 1837 O O . THR B 1 22 ? -42.969 -12.773 27.406 1 31.56 22 THR B O 1
ATOM 1840 N N . LEU B 1 23 ? -43.312 -10.742 26.797 1 30.52 23 LEU B N 1
ATOM 1841 C CA . LEU B 1 23 ? -42.312 -10.617 25.734 1 30.52 23 LEU B CA 1
ATOM 1842 C C . LEU B 1 23 ? -40.906 -10.766 26.281 1 30.52 23 LEU B C 1
ATOM 1844 O O . LEU B 1 23 ? -40.469 -9.922 27.062 1 30.52 23 LEU B O 1
ATOM 1848 N N . ASN B 1 24 ? -40.531 -11.984 26.672 1 32.03 24 ASN B N 1
ATOM 1849 C CA . ASN B 1 24 ? -39.125 -12.312 26.922 1 32.03 24 ASN B CA 1
ATOM 1850 C C . ASN B 1 24 ? -38.219 -11.711 25.859 1 32.03 24 ASN B C 1
ATOM 1852 O O . ASN B 1 24 ? -38.281 -12.102 24.703 1 32.03 24 ASN B O 1
ATOM 1856 N N . PHE B 1 25 ? -38 -10.414 25.938 1 29.88 25 PHE B N 1
ATOM 1857 C CA . PHE B 1 25 ? -36.875 -9.789 25.219 1 29.88 25 PHE B CA 1
ATOM 1858 C C . PHE B 1 25 ? -35.594 -10.602 25.391 1 29.88 25 PHE B C 1
ATOM 1860 O O . PHE B 1 25 ? -34.969 -10.539 26.438 1 29.88 25 PHE B O 1
ATOM 1867 N N . GLN B 1 26 ? -35.625 -11.875 25.031 1 30.95 26 GLN B N 1
ATOM 1868 C CA . GLN B 1 26 ? -34.344 -12.562 24.906 1 30.95 26 GLN B CA 1
ATOM 1869 C C . GLN B 1 26 ? -33.344 -11.688 24.172 1 30.95 26 GLN B C 1
ATOM 1871 O O . GLN B 1 26 ? -33.5 -11.406 22.984 1 30.95 26 GLN B O 1
ATOM 1876 N N . THR B 1 27 ? -32.781 -10.734 24.828 1 31.72 27 THR B N 1
ATOM 1877 C CA . THR B 1 27 ? -31.625 -10.023 24.344 1 31.72 27 THR B CA 1
ATOM 1878 C C . THR B 1 27 ? -30.547 -11.008 23.859 1 31.72 27 THR B C 1
ATOM 1880 O O . THR B 1 27 ? -30.016 -11.789 24.656 1 31.72 27 THR B O 1
ATOM 1883 N N . LYS B 1 28 ? -30.828 -11.477 22.703 1 29.59 28 LYS B N 1
ATOM 1884 C CA . LYS B 1 28 ? -29.75 -12.266 22.125 1 29.59 28 LYS B CA 1
ATOM 1885 C C . LYS B 1 28 ? -28.391 -11.602 22.359 1 29.59 28 LYS B C 1
ATOM 1887 O O . LYS B 1 28 ? -28.188 -10.461 21.953 1 29.59 28 LYS B O 1
ATOM 1892 N N . PHE B 1 29 ? -27.672 -11.93 23.344 1 30.39 29 PHE B N 1
ATOM 1893 C CA . PHE B 1 29 ? -26.266 -11.625 23.547 1 30.39 29 PHE B CA 1
ATOM 1894 C C . PHE B 1 29 ? -25.469 -11.859 22.266 1 30.39 29 PHE B C 1
ATOM 1896 O O . PHE B 1 29 ? -25.391 -12.992 21.781 1 30.39 29 PHE B O 1
ATOM 1903 N N . VAL B 1 30 ? -25.5 -11.055 21.359 1 36.66 30 VAL B N 1
ATOM 1904 C CA . VAL B 1 30 ? -24.562 -11.156 20.234 1 36.66 30 VAL B CA 1
ATOM 1905 C C . VAL B 1 30 ? -23.141 -11.18 20.766 1 36.66 30 VAL B C 1
ATOM 1907 O O . VAL B 1 30 ? -22.719 -10.273 21.484 1 36.66 30 VAL B O 1
ATOM 1910 N N . PRO B 1 31 ? -22.422 -12.281 20.719 1 36.44 31 PRO B N 1
ATOM 1911 C CA . PRO B 1 31 ? -21.062 -12.359 21.25 1 36.44 31 PRO B CA 1
ATOM 1912 C C . PRO B 1 31 ? -20.188 -11.18 20.828 1 36.44 31 PRO B C 1
ATOM 1914 O O . PRO B 1 31 ? -20.375 -10.625 19.75 1 36.44 31 PRO B O 1
ATOM 1917 N N . TRP B 1 32 ? -19.453 -10.648 21.812 1 38.88 32 TRP B N 1
ATOM 1918 C CA . TRP B 1 32 ? -18.516 -9.547 21.672 1 38.88 32 TRP B CA 1
ATOM 1919 C C . TRP B 1 32 ? -17.734 -9.672 20.359 1 38.88 32 TRP B C 1
ATOM 1921 O O . TRP B 1 32 ? -17.516 -8.672 19.672 1 38.88 32 TRP B O 1
ATOM 1931 N N . SER B 1 33 ? -17.344 -10.977 20.031 1 41.84 33 SER B N 1
ATOM 1932 C CA . SER B 1 33 ? -16.609 -11.227 18.812 1 41.84 33 SER B CA 1
ATOM 1933 C C . SER B 1 33 ? -17.375 -10.75 17.594 1 41.84 33 SER B C 1
ATOM 1935 O O . SER B 1 33 ? -16.797 -10.219 16.641 1 41.84 33 SER B O 1
ATOM 1937 N N . GLU B 1 34 ? -18.609 -11.07 17.641 1 43.25 34 GLU B N 1
ATOM 1938 C CA . GLU B 1 34 ? -19.438 -10.672 16.5 1 43.25 34 GLU B CA 1
ATOM 1939 C C . GLU B 1 34 ? -19.578 -9.156 16.422 1 43.25 34 GLU B C 1
ATOM 1941 O O . GLU B 1 34 ? -19.594 -8.586 15.328 1 43.25 34 GLU B O 1
ATOM 1946 N N . MET B 1 35 ? -19.719 -8.539 17.562 1 42.34 35 MET B N 1
ATOM 1947 C CA . MET B 1 35 ? -19.859 -7.09 17.609 1 42.34 35 MET B CA 1
ATOM 1948 C C . MET B 1 35 ? -18.578 -6.414 17.109 1 42.34 35 MET B C 1
ATOM 1950 O O . MET B 1 35 ? -18.641 -5.406 16.406 1 42.34 35 MET B O 1
ATOM 1954 N N . GLU B 1 36 ? -17.438 -6.949 17.625 1 45.28 36 GLU B N 1
ATOM 1955 C CA . GLU B 1 36 ? -16.172 -6.375 17.172 1 45.28 36 GLU B CA 1
ATOM 1956 C C . GLU B 1 36 ? -16.031 -6.5 15.648 1 45.28 36 GLU B C 1
ATOM 1958 O O . GLU B 1 36 ? -15.523 -5.59 14.992 1 45.28 36 GLU B O 1
ATOM 1963 N N . ILE B 1 37 ? -16.469 -7.641 15.156 1 48.06 37 ILE B N 1
ATOM 1964 C CA . ILE B 1 37 ? -16.484 -7.855 13.711 1 48.06 37 ILE B CA 1
ATOM 1965 C C . ILE B 1 37 ? -17.406 -6.832 13.047 1 48.06 37 ILE B C 1
ATOM 1967 O O . ILE B 1 37 ? -17.062 -6.27 12 1 48.06 37 ILE B O 1
ATOM 1971 N N . GLN B 1 38 ? -18.562 -6.582 13.688 1 47.47 38 GLN B N 1
ATOM 1972 C CA . GLN B 1 38 ? -19.516 -5.648 13.109 1 47.47 38 GLN B CA 1
ATOM 1973 C C . GLN B 1 38 ? -18.906 -4.262 12.945 1 47.47 38 GLN B C 1
ATOM 1975 O O . GLN B 1 38 ? -19.188 -3.568 11.961 1 47.47 38 GLN B O 1
ATOM 1980 N N . ASN B 1 39 ? -18.062 -3.953 13.922 1 50.31 39 ASN B N 1
ATOM 1981 C CA . ASN B 1 39 ? -17.484 -2.613 13.867 1 50.31 39 ASN B CA 1
ATOM 1982 C C . ASN B 1 39 ? -16.438 -2.5 12.758 1 50.31 39 ASN B C 1
ATOM 1984 O O . ASN B 1 39 ? -16.016 -1.397 12.406 1 50.31 39 ASN B O 1
ATOM 1988 N N . GLU B 1 40 ? -16.094 -3.68 12.242 1 56.53 40 GLU B N 1
ATOM 1989 C CA . GLU B 1 40 ? -15.055 -3.688 11.227 1 56.53 40 GLU B CA 1
ATOM 1990 C C . GLU B 1 40 ? -15.641 -3.793 9.828 1 56.53 40 GLU B C 1
ATOM 1992 O O . GLU B 1 40 ? -14.914 -3.738 8.836 1 56.53 40 GLU B O 1
ATOM 1997 N N . LEU B 1 41 ? -16.953 -3.895 9.883 1 58.12 41 LEU B N 1
ATOM 1998 C CA . LEU B 1 41 ? -17.594 -4.125 8.594 1 58.12 41 LEU B CA 1
ATOM 1999 C C . LEU B 1 41 ? -18.266 -2.854 8.086 1 58.12 41 LEU B C 1
ATOM 2001 O O . LEU B 1 41 ? -18.781 -2.055 8.875 1 58.12 41 LEU B O 1
ATOM 2005 N N . ASN B 1 42 ? -17.938 -2.473 6.867 1 58.69 42 ASN B N 1
ATOM 2006 C CA . ASN B 1 42 ? -18.656 -1.385 6.215 1 58.69 42 ASN B CA 1
ATOM 2007 C C . ASN B 1 42 ? -20.109 -1.769 5.922 1 58.69 42 ASN B C 1
ATOM 2009 O O . ASN B 1 42 ? -20.359 -2.668 5.117 1 58.69 42 ASN B O 1
ATOM 2013 N N . PRO B 1 43 ? -20.984 -1.32 6.656 1 53.25 43 PRO B N 1
ATOM 2014 C CA . PRO B 1 43 ? -22.375 -1.697 6.414 1 53.25 43 PRO B CA 1
ATOM 2015 C C . PRO B 1 43 ? -22.766 -1.581 4.945 1 53.25 43 PRO B C 1
ATOM 2017 O O . PRO B 1 43 ? -23.578 -2.379 4.453 1 53.25 43 PRO B O 1
ATOM 2020 N N . ARG B 1 44 ? -22.328 -0.541 4.324 1 49.56 44 ARG B N 1
ATOM 2021 C CA . ARG B 1 44 ? -22.719 -0.34 2.932 1 49.56 44 ARG B CA 1
ATOM 2022 C C . ARG B 1 44 ? -22.297 -1.52 2.066 1 49.56 44 ARG B C 1
ATOM 2024 O O . ARG B 1 44 ? -23.016 -1.913 1.145 1 49.56 44 ARG B O 1
ATOM 2031 N N . SER B 1 45 ? -21.188 -1.978 2.434 1 54.75 45 SER B N 1
ATOM 2032 C CA . SER B 1 45 ? -20.562 -3.012 1.615 1 54.75 45 SER B CA 1
ATOM 2033 C C . SER B 1 45 ? -21.219 -4.367 1.84 1 54.75 45 SER B C 1
ATOM 2035 O O . SER B 1 45 ? -21.219 -5.219 0.949 1 54.75 45 SER B O 1
ATOM 2037 N N . LEU B 1 46 ? -21.719 -4.543 3.057 1 52.94 46 LEU B N 1
ATOM 2038 C CA . LEU B 1 46 ? -22.359 -5.828 3.311 1 52.94 46 LEU B CA 1
ATOM 2039 C C . LEU B 1 46 ? -23.5 -6.07 2.326 1 52.94 46 LEU B C 1
ATOM 2041 O O . LEU B 1 46 ? -23.703 -7.195 1.865 1 52.94 46 LEU B O 1
ATOM 2045 N N . LEU B 1 47 ? -24.078 -5.008 2.053 1 47.41 47 LEU B N 1
ATOM 2046 C CA . LEU B 1 47 ? -25.203 -5.141 1.135 1 47.41 47 LEU B CA 1
ATOM 2047 C C . LEU B 1 47 ? -24.719 -5.426 -0.282 1 47.41 47 LEU B C 1
ATOM 2049 O O . LEU B 1 47 ? -25.297 -6.242 -0.991 1 47.41 47 LEU B O 1
ATOM 2053 N N . GLN B 1 48 ? -23.734 -4.684 -0.677 1 49.56 48 GLN B N 1
ATOM 2054 C CA . GLN B 1 48 ? -23.219 -4.828 -2.035 1 49.56 48 GLN B CA 1
ATOM 2055 C C . GLN B 1 48 ? -22.406 -6.105 -2.176 1 49.56 48 GLN B C 1
ATOM 2057 O O . GLN B 1 48 ? -22.375 -6.719 -3.244 1 49.56 48 GLN B O 1
ATOM 2062 N N . HIS B 1 49 ? -21.719 -6.438 -1.112 1 53.81 49 HIS B N 1
ATOM 2063 C CA . HIS B 1 49 ? -20.828 -7.598 -1.163 1 53.81 49 HIS B CA 1
ATOM 2064 C C . HIS B 1 49 ? -21.609 -8.875 -1.445 1 53.81 49 HIS B C 1
ATOM 2066 O O . HIS B 1 49 ? -21.109 -9.773 -2.121 1 53.81 49 HIS B O 1
ATOM 2072 N N . LYS B 1 50 ? -22.719 -8.984 -0.634 1 47.91 50 LYS 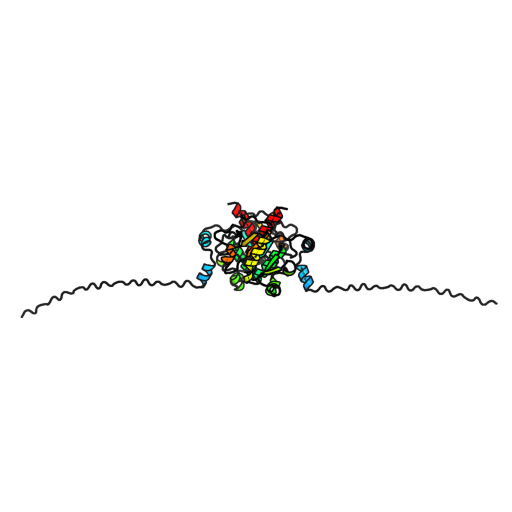B N 1
ATOM 2073 C CA . LYS B 1 50 ? -23.391 -10.266 -0.798 1 47.91 50 LYS B CA 1
ATOM 2074 C C . LYS B 1 50 ? -23.688 -10.547 -2.27 1 47.91 50 LYS B C 1
ATOM 2076 O O . LYS B 1 50 ? -23.719 -11.711 -2.686 1 47.91 50 LYS B O 1
ATOM 2081 N N . ASN B 1 51 ? -24.047 -9.602 -2.949 1 49.97 51 ASN B N 1
ATOM 2082 C CA . ASN B 1 51 ? -24.609 -10.023 -4.223 1 49.97 51 ASN B CA 1
ATOM 2083 C C . ASN B 1 51 ? -23.672 -9.719 -5.387 1 49.97 51 ASN B C 1
ATOM 2085 O O . ASN B 1 51 ? -24.016 -9.961 -6.547 1 49.97 51 ASN B O 1
ATOM 2089 N N . GLY B 1 52 ? -22.406 -9.094 -5.172 1 62.03 52 GLY B N 1
ATOM 2090 C CA . GLY B 1 52 ? -21.797 -8.664 -6.426 1 62.03 52 GLY B CA 1
ATOM 2091 C C . GLY B 1 52 ? -20.578 -9.484 -6.816 1 62.03 52 GLY B C 1
ATOM 2092 O O . GLY B 1 52 ? -20.062 -10.266 -6.008 1 62.03 52 GLY B O 1
ATOM 2093 N N . LYS B 1 53 ? -20.266 -9.57 -8.102 1 84.38 53 LYS B N 1
ATOM 2094 C CA . LYS B 1 53 ? -19.188 -10.289 -8.773 1 84.38 53 LYS B CA 1
ATOM 2095 C C . LYS B 1 53 ? -17.828 -9.742 -8.359 1 84.38 53 LYS B C 1
ATOM 2097 O O . LYS B 1 53 ? -17.625 -8.523 -8.328 1 84.38 53 LYS B O 1
ATOM 2102 N N . ARG B 1 54 ? -17 -10.641 -7.812 1 94.81 54 ARG B N 1
ATOM 2103 C CA . ARG B 1 54 ? -15.609 -10.305 -7.512 1 94.81 54 ARG B CA 1
ATOM 2104 C C . ARG B 1 54 ? -14.836 -9.984 -8.789 1 94.81 54 ARG B C 1
ATOM 2106 O O . ARG B 1 54 ? -15.227 -10.391 -9.875 1 94.81 54 ARG B O 1
ATOM 2113 N N . GLN B 1 55 ? -13.781 -9.219 -8.547 1 97.06 55 GLN B N 1
ATOM 2114 C CA . GLN B 1 55 ? -12.898 -8.992 -9.688 1 97.06 55 GLN B CA 1
ATOM 2115 C C . GLN B 1 55 ? -12.156 -10.273 -10.07 1 97.06 55 GLN B C 1
ATOM 2117 O O . GLN B 1 55 ? -12.062 -11.203 -9.273 1 97.06 55 GLN B O 1
ATOM 2122 N N . SER B 1 56 ? -11.742 -10.359 -11.336 1 98 56 SER B N 1
ATOM 2123 C CA . SER B 1 56 ? -11.094 -11.562 -11.844 1 98 56 SER B CA 1
ATOM 2124 C C . SER B 1 56 ? -9.578 -11.477 -11.688 1 98 56 SER B C 1
ATOM 2126 O O . SER B 1 56 ? -8.836 -11.773 -12.625 1 98 56 SER B O 1
ATOM 2128 N N . ILE B 1 57 ? -9.141 -11 -10.484 1 98.75 57 ILE B N 1
ATOM 2129 C CA . ILE B 1 57 ? -7.723 -10.914 -10.148 1 98.75 57 ILE B CA 1
ATOM 2130 C C . ILE B 1 57 ? -7.41 -11.867 -8.992 1 98.75 57 ILE B C 1
ATOM 2132 O O . ILE B 1 57 ? -8.109 -11.867 -7.98 1 98.75 57 ILE B O 1
ATOM 2136 N N . ILE B 1 58 ? -6.41 -12.711 -9.188 1 98.94 58 ILE B N 1
ATOM 2137 C CA . ILE B 1 58 ? -5.93 -13.633 -8.172 1 98.94 58 ILE B CA 1
ATOM 2138 C C . ILE B 1 58 ? -4.551 -13.195 -7.684 1 98.94 58 ILE B C 1
ATOM 2140 O O . ILE B 1 58 ? -3.654 -12.938 -8.492 1 98.94 58 ILE B O 1
ATOM 2144 N N . VAL B 1 59 ? -4.367 -13.078 -6.395 1 99 59 VAL B N 1
ATOM 2145 C CA . VAL B 1 59 ? -3.074 -12.711 -5.824 1 99 59 VAL B CA 1
ATOM 2146 C C . VAL B 1 59 ? -2.383 -13.953 -5.27 1 99 59 VAL B C 1
ATOM 2148 O O . VAL B 1 59 ? -2.928 -14.641 -4.398 1 99 59 VAL B O 1
ATOM 2151 N N . ILE B 1 60 ? -1.229 -14.211 -5.801 1 99 60 ILE B N 1
ATOM 2152 C CA . ILE B 1 60 ? -0.5 -15.422 -5.449 1 99 60 ILE B CA 1
ATOM 2153 C C . ILE B 1 60 ? 0.678 -15.07 -4.543 1 99 60 ILE B C 1
ATOM 2155 O O . ILE B 1 60 ? 1.667 -14.492 -4.996 1 99 60 ILE B O 1
ATOM 2159 N N . ALA B 1 61 ? 0.581 -15.531 -3.301 1 98.94 61 ALA B N 1
ATOM 2160 C CA . ALA B 1 61 ? 1.561 -15.195 -2.273 1 98.94 61 ALA B CA 1
ATOM 2161 C C . ALA B 1 61 ? 2.289 -16.438 -1.777 1 98.94 61 ALA B C 1
ATOM 2163 O O . ALA B 1 61 ? 2.721 -16.5 -0.624 1 98.94 61 ALA B O 1
ATOM 2164 N N . SER B 1 62 ? 2.449 -17.406 -2.613 1 98.94 62 SER B N 1
ATOM 2165 C CA . SER B 1 62 ? 3.01 -18.703 -2.281 1 98.94 62 SER B CA 1
ATOM 2166 C C . SER B 1 62 ? 4.449 -18.578 -1.798 1 98.94 62 SER B C 1
ATOM 2168 O O . SER B 1 62 ? 4.93 -19.422 -1.029 1 98.94 62 SER B O 1
ATOM 2170 N N . LEU B 1 63 ? 5.145 -17.531 -2.213 1 98.88 63 LEU B N 1
ATOM 2171 C CA . LEU B 1 63 ? 6.57 -17.406 -1.923 1 98.88 63 LEU B CA 1
ATOM 2172 C C . LEU B 1 63 ? 6.809 -16.5 -0.727 1 98.88 63 LEU B C 1
ATOM 2174 O O . LEU B 1 63 ? 7.953 -16.281 -0.317 1 98.88 63 LEU B O 1
ATOM 2178 N N . ILE B 1 64 ? 5.777 -15.945 -0.138 1 98.88 64 ILE B N 1
ATOM 2179 C CA . ILE B 1 64 ? 5.898 -14.977 0.951 1 98.88 64 ILE B CA 1
ATOM 2180 C C . ILE B 1 64 ? 6.121 -15.719 2.27 1 98.88 64 ILE B C 1
ATOM 2182 O O . ILE B 1 64 ? 5.398 -16.672 2.586 1 98.88 64 ILE B O 1
ATOM 2186 N N . ASP B 1 65 ? 7.059 -15.242 3.057 1 98.38 65 ASP B N 1
ATOM 2187 C CA . ASP B 1 65 ? 7.406 -15.898 4.312 1 98.38 65 ASP B CA 1
ATOM 2188 C C . ASP B 1 65 ? 6.766 -15.18 5.5 1 98.38 65 ASP B C 1
ATOM 2190 O O . ASP B 1 65 ? 6.273 -15.828 6.43 1 98.38 65 ASP B O 1
ATOM 2194 N N . LYS B 1 66 ? 6.762 -13.898 5.52 1 98.31 66 LYS B N 1
ATOM 2195 C CA . LYS B 1 66 ? 6.418 -13.117 6.707 1 98.31 66 LYS B CA 1
ATOM 2196 C C . LYS B 1 66 ? 4.906 -13.047 6.898 1 98.31 66 LYS B C 1
ATOM 2198 O O . LYS B 1 66 ? 4.188 -12.586 6.012 1 98.31 66 LYS B O 1
ATOM 2203 N N . ILE B 1 67 ? 4.438 -13.367 8.055 1 98.69 67 ILE B N 1
ATOM 2204 C CA . ILE B 1 67 ? 3.021 -13.469 8.398 1 98.69 67 ILE B CA 1
ATOM 2205 C C . ILE B 1 67 ? 2.359 -12.094 8.242 1 98.69 67 ILE B C 1
ATOM 2207 O O . ILE B 1 67 ? 1.274 -11.984 7.668 1 98.69 67 ILE B O 1
ATOM 2211 N N . PRO B 1 68 ? 2.99 -10.977 8.648 1 98.5 68 PRO B N 1
ATOM 2212 C CA . PRO B 1 68 ? 2.344 -9.672 8.484 1 98.5 68 PRO B CA 1
ATOM 2213 C C . PRO B 1 68 ? 2.062 -9.328 7.023 1 98.5 68 PRO B C 1
ATOM 2215 O O . PRO B 1 68 ? 1.044 -8.703 6.715 1 98.5 68 PRO B O 1
ATOM 2218 N N . ASN B 1 69 ? 2.947 -9.781 6.137 1 98.81 69 ASN B N 1
ATOM 2219 C CA . ASN B 1 69 ? 2.717 -9.555 4.715 1 98.81 69 ASN B CA 1
ATOM 2220 C C . ASN B 1 69 ? 1.51 -10.344 4.211 1 98.81 69 ASN B C 1
ATOM 2222 O O . ASN B 1 69 ? 0.679 -9.805 3.475 1 98.81 69 ASN B O 1
ATOM 2226 N N . LEU B 1 70 ? 1.399 -11.539 4.621 1 98.94 70 LEU B N 1
ATOM 2227 C CA . LEU B 1 70 ? 0.274 -12.375 4.227 1 98.94 70 LEU B CA 1
ATOM 2228 C C . LEU B 1 70 ? -1.04 -11.812 4.75 1 98.94 70 LEU B C 1
ATOM 2230 O O . LEU B 1 70 ? -2.039 -11.773 4.031 1 98.94 70 LEU B O 1
ATOM 2234 N N . ALA B 1 71 ? -1.017 -11.375 5.957 1 98.88 71 ALA B N 1
ATOM 2235 C CA . ALA B 1 71 ? -2.207 -10.797 6.574 1 98.88 71 ALA B CA 1
ATOM 2236 C C . ALA B 1 71 ? -2.605 -9.5 5.883 1 98.88 71 ALA B C 1
ATOM 2238 O O . ALA B 1 71 ? -3.789 -9.258 5.633 1 98.88 71 ALA B O 1
ATOM 2239 N N . GLY B 1 72 ? -1.587 -8.656 5.578 1 98.81 72 GLY B N 1
ATOM 2240 C CA . GLY B 1 72 ? -1.848 -7.434 4.84 1 98.81 72 GLY B CA 1
ATOM 2241 C C . GLY B 1 72 ? -2.447 -7.684 3.469 1 98.81 72 GLY B C 1
ATOM 2242 O O . GLY B 1 72 ? -3.35 -6.957 3.039 1 98.81 72 GLY B O 1
ATOM 2243 N N . LEU B 1 73 ? -1.994 -8.711 2.848 1 98.94 73 LEU B N 1
ATOM 2244 C CA . LEU B 1 73 ? -2.521 -9.078 1.538 1 98.94 73 LEU B CA 1
ATOM 2245 C C . LEU B 1 73 ? -3.979 -9.516 1.644 1 98.94 73 LEU B C 1
ATOM 2247 O O . LEU B 1 73 ? -4.793 -9.195 0.775 1 98.94 73 LEU B O 1
ATOM 2251 N N . ALA B 1 74 ? -4.312 -10.234 2.676 1 98.88 74 ALA B N 1
ATOM 2252 C CA . ALA B 1 74 ? -5.695 -10.656 2.869 1 98.88 74 ALA B CA 1
ATOM 2253 C C . ALA B 1 74 ? -6.625 -9.453 2.994 1 98.88 74 ALA B C 1
ATOM 2255 O O . ALA B 1 74 ? -7.672 -9.398 2.348 1 98.88 74 ALA B O 1
ATOM 2256 N N . ARG B 1 75 ? -6.195 -8.547 3.791 1 98.5 75 ARG B N 1
ATOM 2257 C CA . ARG B 1 75 ? -6.992 -7.34 3.996 1 98.5 75 ARG B CA 1
ATOM 2258 C C . ARG B 1 75 ? -7.168 -6.57 2.689 1 98.5 75 ARG B C 1
ATOM 2260 O O . ARG B 1 75 ? -8.281 -6.188 2.334 1 98.5 75 ARG B O 1
ATOM 2267 N N . THR B 1 76 ? -6.09 -6.383 1.931 1 98.81 76 THR B N 1
ATOM 2268 C CA . THR B 1 76 ? -6.133 -5.66 0.666 1 98.81 76 THR B CA 1
ATOM 2269 C C . THR B 1 76 ? -7.008 -6.391 -0.349 1 98.81 76 THR B C 1
ATOM 2271 O O . THR B 1 76 ? -7.852 -5.773 -1.006 1 98.81 76 THR B O 1
ATOM 2274 N N . CYS B 1 77 ? -6.812 -7.688 -0.452 1 98.75 77 CYS B N 1
ATOM 2275 C CA . CYS B 1 77 ? -7.582 -8.477 -1.404 1 98.75 77 CYS B CA 1
ATOM 2276 C C . CYS B 1 77 ? -9.07 -8.406 -1.092 1 98.75 77 CYS B C 1
ATOM 2278 O O . CYS B 1 77 ? -9.898 -8.32 -2.002 1 98.75 77 CYS B O 1
ATOM 2280 N N . GLU B 1 78 ? -9.422 -8.477 0.172 1 98 78 GLU B N 1
ATOM 2281 C CA . GLU B 1 78 ? -10.828 -8.391 0.564 1 98 78 GLU B CA 1
ATOM 2282 C C . GLU B 1 78 ? -11.414 -7.023 0.213 1 98 78 GLU B C 1
ATOM 2284 O O . GLU B 1 78 ? -12.5 -6.941 -0.355 1 98 78 GLU B O 1
ATOM 2289 N N . ILE B 1 79 ? -10.703 -6.008 0.496 1 97.12 79 ILE B N 1
ATOM 2290 C CA . ILE B 1 79 ? -11.188 -4.641 0.327 1 97.12 79 ILE B CA 1
ATOM 2291 C C . ILE B 1 79 ? -11.422 -4.355 -1.154 1 97.12 79 ILE B C 1
ATOM 2293 O O . ILE B 1 79 ? -12.383 -3.67 -1.516 1 97.12 79 ILE B O 1
ATOM 2297 N N . PHE B 1 80 ? -10.57 -4.91 -1.994 1 97.69 80 PHE B N 1
ATOM 2298 C CA . PHE B 1 80 ? -10.695 -4.637 -3.42 1 97.69 80 PHE B CA 1
ATOM 2299 C C . PHE B 1 80 ? -11.445 -5.758 -4.129 1 97.69 80 PHE B C 1
ATOM 2301 O O . PHE B 1 80 ? -11.5 -5.793 -5.359 1 97.69 80 PHE B O 1
ATOM 2308 N N . SER B 1 81 ? -11.922 -6.688 -3.393 1 97.25 81 SER B N 1
ATOM 2309 C CA . SER B 1 81 ? -12.766 -7.773 -3.895 1 97.25 81 SER B CA 1
ATOM 2310 C C . SER B 1 81 ? -12.031 -8.594 -4.949 1 97.25 81 SER B C 1
ATOM 2312 O O . SER B 1 81 ? -12.562 -8.836 -6.035 1 97.25 81 SER B O 1
ATOM 2314 N N . ALA B 1 82 ? -10.805 -8.945 -4.637 1 98.44 82 ALA B N 1
ATOM 2315 C CA . ALA B 1 82 ? -10.086 -9.891 -5.484 1 98.44 82 ALA B CA 1
ATOM 2316 C C . ALA B 1 82 ? -10.812 -11.227 -5.551 1 98.44 82 ALA B C 1
ATOM 2318 O O . ALA B 1 82 ? -11.562 -11.586 -4.637 1 98.44 82 ALA B O 1
ATOM 2319 N N . GLU B 1 83 ? -10.547 -11.914 -6.629 1 98.25 83 GLU B N 1
ATOM 2320 C CA . GLU B 1 83 ? -11.172 -13.227 -6.789 1 98.25 83 GLU B CA 1
ATOM 2321 C C . GLU B 1 83 ? -10.719 -14.188 -5.695 1 98.25 83 GLU B C 1
ATOM 2323 O O . GLU B 1 83 ? -11.523 -14.93 -5.137 1 98.25 83 GLU B O 1
ATOM 2328 N N . LYS B 1 84 ? -9.367 -14.164 -5.516 1 98.31 84 LYS B N 1
ATOM 2329 C CA . LYS B 1 84 ? -8.781 -15.125 -4.582 1 98.31 84 LYS B CA 1
ATOM 2330 C C . LYS B 1 84 ? -7.406 -14.656 -4.109 1 98.31 84 LYS B C 1
ATOM 2332 O O . LYS B 1 84 ? -6.699 -13.953 -4.836 1 98.31 84 LYS B O 1
ATOM 2337 N N . LEU B 1 85 ? -7.133 -15.094 -2.824 1 98.94 85 LEU B N 1
ATOM 2338 C CA . LEU B 1 85 ? -5.773 -15.008 -2.303 1 98.94 85 LEU B CA 1
ATOM 2339 C C . LEU B 1 85 ? -5.18 -16.406 -2.111 1 98.94 85 LEU B C 1
ATOM 2341 O O . LEU B 1 85 ? -5.789 -17.25 -1.464 1 98.94 85 LEU B O 1
ATOM 2345 N N . VAL B 1 86 ? -4.031 -16.625 -2.719 1 99 86 VAL B N 1
ATOM 2346 C CA . VAL B 1 86 ? -3.34 -17.891 -2.588 1 99 86 VAL B CA 1
ATOM 2347 C C . VAL B 1 86 ? -2.207 -17.766 -1.572 1 99 86 VAL B C 1
ATOM 2349 O O . VAL B 1 86 ? -1.305 -16.953 -1.738 1 99 86 VAL B O 1
ATOM 2352 N N . LEU B 1 87 ? -2.273 -18.578 -0.553 1 98.94 87 LEU B N 1
ATOM 2353 C CA . LEU B 1 87 ? -1.308 -18.578 0.54 1 98.94 87 LEU B CA 1
ATOM 2354 C C . LEU B 1 87 ? -0.376 -19.781 0.449 1 98.94 87 LEU B C 1
ATOM 2356 O O . LEU B 1 87 ? -0.715 -20.781 -0.178 1 98.94 87 LEU B O 1
ATOM 2360 N N . PRO B 1 88 ? 0.81 -19.688 1.104 1 98.88 88 PRO B N 1
ATOM 2361 C CA . PRO B 1 88 ? 1.704 -20.844 1.072 1 98.88 88 PRO B CA 1
ATOM 2362 C C . PRO B 1 88 ? 1.144 -22.047 1.835 1 98.88 88 PRO B C 1
ATOM 2364 O O . PRO B 1 88 ? 1.398 -23.188 1.462 1 98.88 88 PRO B O 1
ATOM 2367 N N . HIS B 1 89 ? 0.43 -21.781 2.889 1 98.19 89 HIS B N 1
ATOM 2368 C CA . HIS B 1 89 ? -0.217 -22.797 3.713 1 98.19 89 HIS B CA 1
ATOM 2369 C C . HIS B 1 89 ? -1.468 -22.25 4.387 1 98.19 89 HIS B C 1
ATOM 2371 O O . HIS B 1 89 ? -1.512 -21.062 4.754 1 98.19 89 HIS B O 1
ATOM 2377 N N . MET B 1 90 ? -2.418 -23.156 4.668 1 97.38 90 MET B N 1
ATOM 2378 C CA . MET B 1 90 ? -3.707 -22.703 5.188 1 97.38 90 MET B CA 1
ATOM 2379 C C . MET B 1 90 ? -3.604 -22.344 6.668 1 97.38 90 MET B C 1
ATOM 2381 O O . MET B 1 90 ? -4.363 -21.516 7.164 1 97.38 90 MET B O 1
ATOM 2385 N N . ASN B 1 91 ? -2.688 -22.891 7.316 1 97.94 91 ASN B N 1
ATOM 2386 C CA . ASN B 1 91 ? -2.59 -22.703 8.758 1 97.94 91 ASN B CA 1
ATOM 2387 C C . ASN B 1 91 ? -2.264 -21.25 9.109 1 97.94 91 ASN B C 1
ATOM 2389 O O . ASN B 1 91 ? -2.436 -20.844 10.258 1 97.94 91 ASN B O 1
ATOM 2393 N N . VAL B 1 92 ? -1.799 -20.516 8.156 1 97.94 92 VAL B N 1
ATOM 2394 C CA . VAL B 1 92 ? -1.401 -19.141 8.375 1 97.94 92 VAL B CA 1
ATOM 2395 C C . VAL B 1 92 ? -2.592 -18.328 8.898 1 97.94 92 VAL B C 1
ATOM 2397 O O . VAL B 1 92 ? -2.434 -17.453 9.742 1 97.94 92 VAL B O 1
ATOM 2400 N N . VAL B 1 93 ? -3.799 -18.656 8.484 1 98.06 93 VAL B N 1
ATOM 2401 C CA . VAL B 1 93 ? -4.973 -17.844 8.789 1 98.06 93 VAL B CA 1
ATOM 2402 C C . VAL B 1 93 ? -5.398 -18.078 10.234 1 98.06 93 VAL B C 1
ATOM 2404 O O . VAL B 1 93 ? -6.211 -17.328 10.781 1 98.06 93 VAL B O 1
ATOM 2407 N N . GLU B 1 94 ? -4.844 -19.062 10.891 1 97.75 94 GLU B N 1
ATOM 2408 C CA . GLU B 1 94 ? -5.184 -19.375 12.273 1 97.75 94 GLU B CA 1
ATOM 2409 C C . GLU B 1 94 ? -4.234 -18.688 13.25 1 97.75 94 GLU B C 1
ATOM 2411 O O . GLU B 1 94 ? -4.5 -18.641 14.453 1 97.75 94 GLU B O 1
ATOM 2416 N N . MET B 1 95 ? -3.156 -18.156 12.742 1 98.06 95 MET B N 1
ATOM 2417 C CA . MET B 1 95 ? -2.141 -17.547 13.594 1 98.06 95 MET B CA 1
ATOM 2418 C C . MET B 1 95 ? -2.621 -16.203 14.133 1 98.06 95 MET B C 1
ATOM 2420 O O . MET B 1 95 ? -3.254 -15.43 13.406 1 98.06 95 MET B O 1
ATOM 2424 N N . GLU B 1 96 ? -2.285 -15.953 15.344 1 98 96 GLU B N 1
ATOM 2425 C CA . GLU B 1 96 ? -2.709 -14.719 15.992 1 98 96 GLU B CA 1
ATOM 2426 C C . GLU B 1 96 ? -2.137 -13.492 15.281 1 98 96 GLU B C 1
ATOM 2428 O O . GLU B 1 96 ? -2.83 -12.484 15.109 1 98 96 GLU B O 1
ATOM 2433 N N . GLU B 1 97 ? -0.906 -13.602 14.922 1 97.62 97 GLU B N 1
ATOM 2434 C CA . GLU B 1 97 ? -0.267 -12.492 14.219 1 97.62 97 GLU B CA 1
ATOM 2435 C C . GLU B 1 97 ? -1.003 -12.156 12.922 1 97.62 97 GLU B C 1
ATOM 2437 O O . GLU B 1 97 ? -1.159 -10.984 12.578 1 97.62 97 GLU B O 1
ATOM 2442 N N . PHE B 1 98 ? -1.458 -13.188 12.25 1 98.44 98 PHE B N 1
ATOM 2443 C CA . PHE B 1 98 ? -2.23 -13.008 11.031 1 98.44 98 PHE B CA 1
ATOM 2444 C C . PHE B 1 98 ? -3.555 -12.312 11.32 1 98.44 98 PHE B C 1
ATOM 2446 O O . PHE B 1 98 ? -3.877 -11.289 10.703 1 98.44 98 PHE B O 1
ATOM 2453 N N . LYS B 1 99 ? -4.25 -12.734 12.266 1 97.62 99 LYS B N 1
ATOM 2454 C CA . LYS B 1 99 ? -5.586 -12.258 12.594 1 97.62 99 LYS B CA 1
ATOM 2455 C C . LYS B 1 99 ? -5.547 -10.812 13.078 1 97.62 99 LYS B C 1
ATOM 2457 O O . LYS B 1 99 ? -6.457 -10.031 12.797 1 97.62 99 LYS B O 1
ATOM 2462 N N . SER B 1 100 ? -4.5 -10.484 13.727 1 96.69 100 SER B N 1
ATOM 2463 C CA . SER B 1 100 ? -4.375 -9.141 14.273 1 96.69 100 SER B CA 1
ATOM 2464 C C . SER B 1 100 ? -4.234 -8.102 13.164 1 96.69 100 SER B C 1
ATOM 2466 O O . SER B 1 100 ? -4.531 -6.922 13.367 1 96.69 100 SER B O 1
ATOM 2468 N N . ILE B 1 101 ? -3.793 -8.531 12.055 1 97.25 101 ILE B N 1
ATOM 2469 C CA . ILE B 1 101 ? -3.5 -7.605 10.969 1 97.25 101 ILE B CA 1
ATOM 2470 C C . ILE B 1 101 ? -4.578 -7.711 9.898 1 97.25 101 ILE B C 1
ATOM 2472 O O . ILE B 1 101 ? -4.992 -6.703 9.312 1 97.25 101 ILE B O 1
ATOM 2476 N N . SER B 1 102 ? -5.152 -8.875 9.648 1 97.69 102 SER B N 1
ATOM 2477 C CA . SER B 1 102 ? -6.098 -9.125 8.562 1 97.69 102 SER B CA 1
ATOM 2478 C C . SER B 1 102 ? -7.477 -8.555 8.891 1 97.69 102 SER B C 1
ATOM 2480 O O . SER B 1 102 ? -8.281 -8.305 7.992 1 97.69 102 SER B O 1
ATOM 2482 N N . VAL B 1 103 ? -7.781 -8.281 10.156 1 94.44 103 VAL B N 1
ATOM 2483 C CA . VAL B 1 103 ? -9.07 -7.785 10.625 1 94.44 103 VAL B CA 1
ATOM 2484 C C . VAL B 1 103 ? -10.195 -8.656 10.078 1 94.44 103 VAL B C 1
ATOM 2486 O O . VAL B 1 103 ? -11.148 -8.148 9.492 1 94.44 103 VAL B O 1
ATOM 2489 N N . SER B 1 104 ? -10.047 -9.977 10.062 1 94 104 SER B N 1
ATOM 2490 C CA . SER B 1 104 ? -11.008 -11.016 9.711 1 94 104 SER B CA 1
ATOM 2491 C C . SER B 1 104 ? -11.18 -11.125 8.195 1 94 104 SER B C 1
ATOM 2493 O O . SER B 1 104 ? -12.086 -11.812 7.719 1 94 104 SER B O 1
ATOM 2495 N N . ALA B 1 105 ? -10.359 -10.5 7.438 1 96.38 105 ALA B N 1
ATOM 2496 C CA . ALA B 1 105 ? -10.445 -10.5 5.98 1 96.38 105 ALA B CA 1
ATOM 2497 C C . ALA B 1 105 ? -10.578 -11.922 5.441 1 96.38 105 ALA B C 1
ATOM 2499 O O . ALA B 1 105 ? -11.281 -12.164 4.461 1 96.38 105 ALA B O 1
ATOM 2500 N N . GLU B 1 106 ? -9.953 -12.844 6.094 1 95.06 106 GLU B N 1
ATOM 2501 C CA . GLU B 1 106 ? -9.906 -14.227 5.621 1 95.06 106 GLU B CA 1
ATOM 2502 C C . GLU B 1 106 ? -11.289 -14.867 5.66 1 95.06 106 GLU B C 1
ATOM 2504 O O . GLU B 1 106 ? -11.523 -15.891 5.012 1 95.06 106 GLU B O 1
ATOM 2509 N N . HIS B 1 107 ? -12.219 -14.242 6.305 1 95.06 107 HIS B N 1
ATOM 2510 C CA . HIS B 1 107 ? -13.578 -14.781 6.352 1 95.06 107 HIS B CA 1
ATOM 2511 C C . HIS B 1 107 ? -14.422 -14.25 5.195 1 95.06 107 HIS B C 1
ATOM 2513 O O . HIS B 1 107 ? -15.516 -14.758 4.938 1 95.06 107 HIS B O 1
ATOM 2519 N N . TRP B 1 108 ? -13.859 -13.297 4.473 1 94.44 108 TRP B N 1
ATOM 2520 C CA . TRP B 1 108 ? -14.695 -12.609 3.494 1 94.44 108 TRP B CA 1
ATOM 2521 C C . TRP B 1 108 ? -14.109 -12.734 2.092 1 94.44 108 TRP B C 1
ATOM 2523 O O . TRP B 1 108 ? -14.727 -12.312 1.113 1 94.44 108 TRP B O 1
ATOM 2533 N N . ILE B 1 109 ? -12.875 -13.266 1.948 1 95.81 109 ILE B N 1
ATOM 2534 C CA . ILE B 1 109 ? -12.234 -13.492 0.657 1 95.81 109 ILE B CA 1
ATOM 2535 C C . ILE B 1 109 ? -11.914 -14.977 0.493 1 95.81 109 ILE B C 1
ATOM 2537 O O . ILE B 1 109 ? -11.5 -15.641 1.447 1 95.81 109 ILE B O 1
ATOM 2541 N N . PRO B 1 110 ? -12.172 -15.555 -0.729 1 97.69 110 PRO B N 1
ATOM 2542 C CA . PRO B 1 110 ? -11.695 -16.922 -0.938 1 97.69 110 PRO B CA 1
ATOM 2543 C C . PRO B 1 110 ? -10.188 -17.062 -0.779 1 97.69 110 PRO B C 1
ATOM 2545 O O . PRO B 1 110 ? -9.43 -16.25 -1.324 1 97.69 110 PRO B O 1
ATOM 2548 N N . VAL B 1 111 ? -9.789 -18.078 0.012 1 98.44 111 VAL B N 1
ATOM 2549 C CA . VAL B 1 111 ? -8.375 -18.344 0.23 1 98.44 111 VAL B CA 1
ATOM 2550 C C . VAL B 1 111 ? -8.047 -19.781 -0.162 1 98.44 111 VAL B C 1
ATOM 2552 O O . VAL B 1 111 ? -8.828 -20.688 0.1 1 98.44 111 VAL B O 1
ATOM 2555 N N . GLU B 1 112 ? -6.996 -19.891 -0.81 1 98.38 112 GLU B N 1
ATOM 2556 C CA . GLU B 1 112 ? -6.477 -21.203 -1.173 1 98.38 112 GLU B CA 1
ATOM 2557 C C . GLU B 1 112 ? -4.992 -21.328 -0.85 1 98.38 112 GLU B C 1
ATOM 2559 O O . GLU B 1 112 ? -4.293 -20.312 -0.739 1 98.38 112 GLU B O 1
ATOM 2564 N N . ALA B 1 113 ? -4.562 -22.625 -0.655 1 98.62 113 ALA B N 1
ATOM 2565 C CA . ALA B 1 113 ? -3.145 -22.844 -0.384 1 98.62 113 ALA B CA 1
ATOM 2566 C C . ALA B 1 113 ? -2.432 -23.406 -1.612 1 98.62 113 ALA B C 1
ATOM 2568 O O . ALA B 1 113 ? -2.984 -24.25 -2.33 1 98.62 113 ALA B O 1
ATOM 2569 N N . CYS B 1 114 ? -1.25 -22.906 -1.842 1 98.94 114 CYS B N 1
ATOM 2570 C CA . CYS B 1 114 ? -0.312 -23.438 -2.822 1 98.94 114 CYS B CA 1
ATOM 2571 C C . CYS B 1 114 ? 1.126 -23.281 -2.338 1 98.94 114 CYS B C 1
ATOM 2573 O O . CYS B 1 114 ? 1.688 -22.188 -2.371 1 98.94 114 CYS B O 1
ATOM 2575 N N . PRO B 1 115 ? 1.688 -24.422 -1.859 1 98.69 115 PRO B N 1
ATOM 2576 C CA . PRO B 1 115 ? 3.084 -24.328 -1.422 1 98.69 115 PRO B CA 1
ATOM 2577 C C . PRO B 1 115 ? 4.039 -24 -2.566 1 98.69 115 PRO B C 1
ATOM 2579 O O . PRO B 1 115 ? 3.729 -24.281 -3.73 1 98.69 115 PRO B O 1
ATOM 2582 N N . PRO B 1 116 ? 5.188 -23.453 -2.178 1 98.5 116 PRO B N 1
ATOM 2583 C CA . PRO B 1 116 ? 6.152 -23.078 -3.215 1 98.5 116 PRO B CA 1
ATOM 2584 C C . PRO B 1 116 ? 6.477 -24.234 -4.164 1 98.5 116 PRO B C 1
ATOM 2586 O O . PRO B 1 116 ? 6.656 -24.016 -5.363 1 98.5 116 PRO B O 1
ATOM 2589 N N . THR B 1 117 ? 6.492 -25.406 -3.707 1 98.31 117 THR B N 1
ATOM 2590 C CA . THR B 1 117 ? 6.895 -26.562 -4.484 1 98.31 117 THR B CA 1
ATOM 2591 C C . THR B 1 117 ? 5.844 -26.891 -5.543 1 98.31 117 THR B C 1
ATOM 2593 O O . THR B 1 117 ? 6.129 -27.625 -6.504 1 98.31 117 THR B O 1
ATOM 2596 N N . GLU B 1 118 ? 4.625 -26.375 -5.406 1 98.75 118 GLU B N 1
ATOM 2597 C CA . GLU B 1 118 ? 3.539 -26.688 -6.336 1 98.75 118 GLU B CA 1
ATOM 2598 C C . GLU B 1 118 ? 3.197 -25.484 -7.207 1 98.75 118 GLU B C 1
ATOM 2600 O O . GLU B 1 118 ? 2.299 -25.547 -8.047 1 98.75 118 GLU B O 1
ATOM 2605 N N . LEU B 1 119 ? 3.951 -24.453 -7.047 1 98.88 119 LEU B N 1
ATOM 2606 C CA . LEU B 1 119 ? 3.576 -23.172 -7.633 1 98.88 119 LEU B CA 1
ATOM 2607 C C . LEU B 1 119 ? 3.68 -23.219 -9.156 1 98.88 119 LEU B C 1
ATOM 2609 O O . LEU B 1 119 ? 2.82 -22.672 -9.859 1 98.88 119 LEU B O 1
ATOM 2613 N N . ALA B 1 120 ? 4.672 -23.875 -9.688 1 98.81 120 ALA B N 1
ATOM 2614 C CA . ALA B 1 120 ? 4.828 -23.953 -11.141 1 98.81 120 ALA B CA 1
ATOM 2615 C C . ALA B 1 120 ? 3.617 -24.625 -11.781 1 98.81 120 ALA B C 1
ATOM 2617 O O . ALA B 1 120 ? 3.086 -24.141 -12.781 1 98.81 120 ALA B O 1
ATOM 2618 N N . GLN B 1 121 ? 3.213 -25.688 -11.203 1 98.75 121 GLN B N 1
ATOM 2619 C CA . GLN B 1 121 ? 2.047 -26.406 -11.703 1 98.75 121 GLN B CA 1
ATOM 2620 C C . GLN B 1 121 ? 0.778 -25.562 -11.555 1 98.75 121 GLN B C 1
ATOM 2622 O O . GLN B 1 121 ? -0.066 -25.547 -12.453 1 98.75 121 GLN B O 1
ATOM 2627 N N . TYR B 1 122 ? 0.648 -24.953 -10.453 1 98.88 122 TYR B N 1
ATOM 2628 C CA . TYR B 1 122 ? -0.497 -24.094 -10.195 1 98.88 122 TYR B CA 1
ATOM 2629 C C . TYR B 1 122 ? -0.604 -23 -11.25 1 98.88 122 TYR B C 1
ATOM 2631 O O . TYR B 1 122 ? -1.687 -22.75 -11.789 1 98.88 122 TYR B O 1
ATOM 2639 N N . LEU B 1 123 ? 0.508 -22.359 -11.57 1 98.88 123 LEU B N 1
ATOM 2640 C CA . LEU B 1 123 ? 0.547 -21.281 -12.562 1 98.88 123 LEU B CA 1
ATOM 2641 C C . LEU B 1 123 ? 0.154 -21.812 -13.938 1 98.88 123 LEU B C 1
ATOM 2643 O O . LEU B 1 123 ? -0.591 -21.156 -14.664 1 98.88 123 LEU B O 1
ATOM 2647 N N . SER B 1 124 ? 0.625 -22.969 -14.281 1 98.5 124 SER B N 1
ATOM 2648 C CA . SER B 1 124 ? 0.271 -23.578 -15.555 1 98.5 124 SER B CA 1
ATOM 2649 C C . SER B 1 124 ? -1.23 -23.828 -15.648 1 98.5 124 SER B C 1
ATOM 2651 O O . SER B 1 124 ? -1.844 -23.594 -16.688 1 98.5 124 SER B O 1
ATOM 2653 N N . GLN B 1 125 ? -1.754 -24.281 -14.594 1 98.69 125 GLN B N 1
ATOM 2654 C CA . GLN B 1 125 ? -3.191 -24.531 -14.539 1 98.69 125 GLN B CA 1
ATOM 2655 C C . GLN B 1 125 ? -3.982 -23.25 -14.719 1 98.69 125 GLN B C 1
ATOM 2657 O O . GLN B 1 125 ? -4.977 -23.219 -15.445 1 98.69 125 GLN B O 1
ATOM 2662 N N . LYS B 1 126 ? -3.557 -22.188 -14.062 1 98.75 126 LYS B N 1
ATOM 2663 C CA . LYS B 1 126 ? -4.246 -20.906 -14.18 1 98.75 126 LYS B CA 1
ATOM 2664 C C . LYS B 1 126 ? -4.156 -20.359 -15.602 1 98.75 126 LYS B C 1
ATOM 2666 O O . LYS B 1 126 ? -5.117 -19.781 -16.125 1 98.75 126 LYS B O 1
ATOM 2671 N N . ARG B 1 127 ? -3.029 -20.562 -16.219 1 98.56 127 ARG B N 1
ATOM 2672 C CA . ARG B 1 127 ? -2.879 -20.188 -17.609 1 98.56 127 ARG B CA 1
ATOM 2673 C C . ARG B 1 127 ? -3.885 -20.906 -18.5 1 98.56 127 ARG B C 1
ATOM 2675 O O . ARG B 1 127 ? -4.531 -20.297 -19.359 1 98.56 127 ARG B O 1
ATOM 2682 N N . GLN B 1 128 ? -4.031 -22.141 -18.219 1 98.38 128 GLN B N 1
ATOM 2683 C CA . GLN B 1 128 ? -4.973 -22.953 -18.984 1 98.38 128 GLN B CA 1
ATOM 2684 C C . GLN B 1 128 ? -6.41 -22.5 -18.75 1 98.38 128 GLN B C 1
ATOM 2686 O O . GLN B 1 128 ? -7.254 -22.625 -19.641 1 98.38 128 GLN B O 1
ATOM 2691 N N . GLU B 1 129 ? -6.641 -21.938 -17.609 1 98.5 129 GLU B N 1
ATOM 2692 C CA . GLU B 1 129 ? -7.969 -21.453 -17.266 1 98.5 129 GLU B CA 1
ATOM 2693 C C . GLU B 1 129 ? -8.219 -20.062 -17.844 1 98.5 129 GLU B C 1
ATOM 2695 O O . GLU B 1 129 ? -9.281 -19.484 -17.656 1 98.5 129 GLU B O 1
ATOM 2700 N N . GLY B 1 130 ? -7.203 -19.422 -18.5 1 98.56 130 GLY B N 1
ATOM 2701 C CA . GLY B 1 130 ? -7.398 -18.172 -19.219 1 98.56 130 GLY B CA 1
ATOM 2702 C C . GLY B 1 130 ? -6.848 -16.969 -18.469 1 98.56 130 GLY B C 1
ATOM 2703 O O . GLY B 1 130 ? -7.129 -15.828 -18.844 1 98.56 130 GLY B O 1
ATOM 2704 N N . TYR B 1 131 ? -6.031 -17.25 -17.453 1 98.81 131 TYR B N 1
ATOM 2705 C CA . TYR B 1 131 ? -5.438 -16.141 -16.719 1 98.81 131 TYR B CA 1
ATOM 2706 C C . TYR B 1 131 ? -4.09 -15.758 -17.312 1 98.81 131 TYR B C 1
ATOM 2708 O O . TYR B 1 131 ? -3.307 -16.625 -17.719 1 98.81 131 TYR B O 1
ATOM 2716 N N . THR B 1 132 ? -3.887 -14.445 -17.375 1 98.88 132 THR B N 1
ATOM 2717 C CA . THR B 1 132 ? -2.537 -13.953 -17.625 1 98.88 132 THR B CA 1
ATOM 2718 C C . THR B 1 132 ? -1.715 -13.961 -16.344 1 98.88 132 THR B C 1
ATOM 2720 O O . THR B 1 132 ? -2.188 -13.508 -15.289 1 98.88 132 THR B O 1
ATOM 2723 N N . ILE B 1 133 ? -0.534 -14.508 -16.422 1 98.88 133 ILE B N 1
ATOM 2724 C CA . ILE B 1 133 ? 0.327 -14.602 -15.25 1 98.88 133 ILE B CA 1
ATOM 2725 C C . ILE B 1 133 ? 1.273 -13.406 -15.211 1 98.88 133 ILE B C 1
ATOM 2727 O O . ILE B 1 133 ? 2.199 -13.305 -16.016 1 98.88 133 ILE B O 1
ATOM 2731 N N . VAL B 1 134 ? 1.088 -12.539 -14.242 1 98.88 134 VAL B N 1
ATOM 2732 C CA . VAL B 1 134 ? 1.859 -11.312 -14.102 1 98.88 134 VAL B CA 1
ATOM 2733 C C . VAL B 1 134 ? 2.729 -11.383 -12.852 1 98.88 134 VAL B C 1
ATOM 2735 O O . VAL B 1 134 ? 2.223 -11.602 -11.75 1 98.88 134 VAL B O 1
ATOM 2738 N N . GLY B 1 135 ? 4.027 -11.242 -13.039 1 98.88 135 GLY B N 1
ATOM 2739 C CA . GLY B 1 135 ? 4.926 -11.141 -11.898 1 98.88 135 GLY B CA 1
ATOM 2740 C C . GLY B 1 135 ? 5.141 -9.711 -11.43 1 98.88 135 GLY B C 1
ATOM 2741 O O . GLY B 1 135 ? 5.395 -8.82 -12.242 1 98.88 135 GLY B O 1
ATOM 2742 N N . LEU B 1 136 ? 4.961 -9.477 -10.164 1 98.7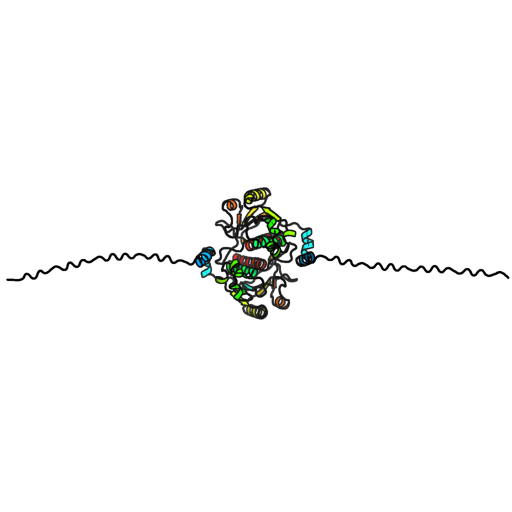5 136 LEU B N 1
ATOM 2743 C CA . LEU B 1 136 ? 5.375 -8.211 -9.57 1 98.75 136 LEU B CA 1
ATOM 2744 C C . LEU B 1 136 ? 6.836 -8.266 -9.133 1 98.75 136 LEU B C 1
ATOM 2746 O O . LEU B 1 136 ? 7.129 -8.672 -8 1 98.75 136 LEU B O 1
ATOM 2750 N N . GLU B 1 137 ? 7.66 -7.91 -10.055 1 96.5 137 GLU B N 1
ATOM 2751 C CA . GLU B 1 137 ? 9.102 -8.086 -9.898 1 96.5 137 GLU B CA 1
ATOM 2752 C C . GLU B 1 137 ? 9.875 -7.066 -10.719 1 96.5 137 GLU B C 1
ATOM 2754 O O . GLU B 1 137 ? 9.492 -6.742 -11.844 1 96.5 137 GLU B O 1
ATOM 2759 N N . GLN B 1 138 ? 10.93 -6.621 -10.055 1 92.75 138 GLN B N 1
ATOM 2760 C CA . GLN B 1 138 ? 11.852 -5.773 -10.805 1 92.75 138 GLN B CA 1
ATOM 2761 C C . GLN B 1 138 ? 12.844 -6.613 -11.602 1 92.75 138 GLN B C 1
ATOM 2763 O O . GLN B 1 138 ? 13.664 -7.328 -11.031 1 92.75 138 GLN B O 1
ATOM 2768 N N . THR B 1 139 ? 12.727 -6.578 -12.914 1 92.19 139 THR B N 1
ATOM 2769 C CA . THR B 1 139 ? 13.633 -7.285 -13.812 1 92.19 139 THR B CA 1
ATOM 2770 C C . THR B 1 139 ? 14.156 -6.348 -14.891 1 92.19 139 THR B C 1
ATOM 2772 O O . THR B 1 139 ? 13.742 -5.191 -14.977 1 92.19 139 THR B O 1
ATOM 2775 N N . SER B 1 140 ? 15.023 -6.875 -15.68 1 91.69 140 SER B N 1
ATOM 2776 C CA . SER B 1 140 ? 15.57 -6.074 -16.766 1 91.69 140 SER B CA 1
ATOM 2777 C C . SER B 1 140 ? 14.531 -5.832 -17.859 1 91.69 140 SER B C 1
ATOM 2779 O O . SER B 1 140 ? 14.656 -4.883 -18.641 1 91.69 140 SER B O 1
ATOM 2781 N N . THR B 1 141 ? 13.508 -6.629 -17.906 1 93.25 141 THR B N 1
ATOM 2782 C CA . THR B 1 141 ? 12.531 -6.516 -18.984 1 93.25 141 THR B CA 1
ATOM 2783 C C . THR B 1 141 ? 11.148 -6.191 -18.438 1 93.25 141 THR B C 1
ATOM 2785 O O . THR B 1 141 ? 10.148 -6.293 -19.156 1 93.25 141 THR B O 1
ATOM 2788 N N . SER B 1 142 ? 11.109 -5.891 -17.203 1 97 142 SER B N 1
ATOM 2789 C CA . SER B 1 142 ? 9.812 -5.582 -16.609 1 97 142 SER B CA 1
ATOM 2790 C C . SER B 1 142 ? 9.219 -4.312 -17.203 1 97 142 SER B C 1
ATOM 2792 O O . SER B 1 142 ? 9.945 -3.428 -17.656 1 97 142 SER B O 1
ATOM 2794 N N . VAL B 1 143 ? 7.898 -4.27 -17.219 1 98.06 143 VAL B N 1
ATOM 2795 C CA . VAL B 1 143 ? 7.148 -3.1 -17.672 1 98.06 143 VAL B CA 1
ATOM 2796 C C . VAL B 1 143 ? 6.793 -2.225 -16.469 1 98.06 143 VAL B C 1
ATOM 2798 O O . VAL B 1 143 ? 6.395 -2.732 -15.422 1 98.06 143 VAL B O 1
ATOM 2801 N N . MET B 1 144 ? 6.91 -0.934 -16.688 1 97.62 144 MET B N 1
ATOM 2802 C CA . MET B 1 144 ? 6.512 -0.008 -15.625 1 97.62 144 MET B CA 1
ATOM 2803 C C . MET B 1 144 ? 5 -0.015 -15.43 1 97.62 144 MET B C 1
ATOM 2805 O O . MET B 1 144 ? 4.25 0.009 -16.406 1 97.62 144 MET B O 1
ATOM 2809 N N . LEU B 1 145 ? 4.594 0.012 -14.195 1 98.56 145 LEU B N 1
ATOM 2810 C CA . LEU B 1 145 ? 3.188 -0.117 -13.82 1 98.56 145 LEU B CA 1
ATOM 2811 C C . LEU B 1 145 ? 2.34 0.935 -14.531 1 98.56 145 LEU B C 1
ATOM 2813 O O . LEU B 1 145 ? 1.259 0.629 -15.039 1 98.56 145 LEU B O 1
ATOM 2817 N N . PRO B 1 146 ? 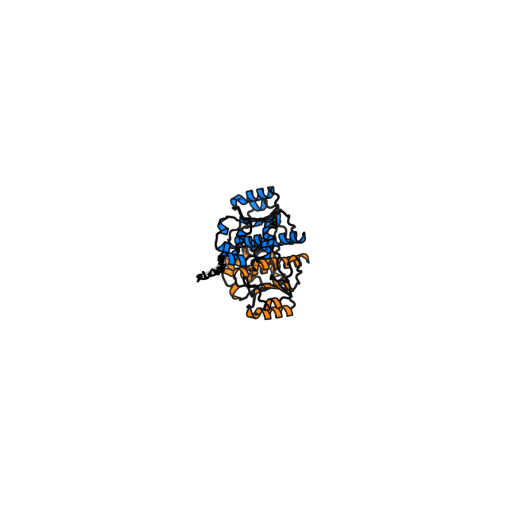2.754 2.172 -14.703 1 97.31 146 PRO B N 1
ATOM 2818 C CA . PRO B 1 146 ? 1.921 3.162 -15.391 1 97.31 146 PRO B CA 1
ATOM 2819 C C . PRO B 1 146 ? 1.656 2.799 -16.844 1 97.31 146 PRO B C 1
ATOM 2821 O O . PRO B 1 146 ? 0.671 3.256 -17.438 1 97.31 146 PRO B O 1
ATOM 2824 N N . ASP B 1 147 ? 2.484 1.988 -17.359 1 97.44 147 ASP B N 1
ATOM 2825 C CA . ASP B 1 147 ? 2.4 1.681 -18.781 1 97.44 147 ASP B CA 1
ATOM 2826 C C . ASP B 1 147 ? 1.728 0.329 -19.016 1 97.44 147 ASP B C 1
ATOM 2828 O O . ASP B 1 147 ? 1.537 -0.088 -20.156 1 97.44 147 ASP B O 1
ATOM 2832 N N . TYR B 1 148 ? 1.369 -0.286 -17.922 1 98.25 148 TYR B N 1
ATOM 2833 C CA . TYR B 1 148 ? 0.799 -1.621 -18.062 1 98.25 148 TYR B CA 1
ATOM 2834 C C . TYR B 1 148 ? -0.724 -1.563 -18.094 1 98.25 148 TYR B C 1
ATOM 2836 O O . TYR B 1 148 ? -1.347 -0.913 -17.25 1 98.25 148 TYR B O 1
ATOM 2844 N N . GLU B 1 149 ? -1.273 -2.217 -19.062 1 98.25 149 GLU B N 1
ATOM 2845 C CA . GLU B 1 149 ? -2.719 -2.414 -19.125 1 98.25 149 GLU B CA 1
ATOM 2846 C C . GLU B 1 149 ? -3.098 -3.834 -18.719 1 98.25 149 GLU B C 1
ATOM 2848 O O . GLU B 1 149 ? -2.742 -4.801 -19.391 1 98.25 149 GLU B O 1
ATOM 2853 N N . PHE B 1 150 ? -3.852 -3.91 -17.703 1 98.5 150 PHE B N 1
ATOM 2854 C CA . PHE B 1 150 ? -4.176 -5.219 -17.156 1 98.5 150 PHE B CA 1
ATOM 2855 C C . PHE B 1 150 ? -5.23 -5.918 -18 1 98.5 150 PHE B C 1
ATOM 2857 O O . PHE B 1 150 ? -6.219 -5.305 -18.406 1 98.5 150 PHE B O 1
ATOM 2864 N N . PRO B 1 151 ? -4.969 -7.191 -18.25 1 98.44 151 PRO B N 1
ATOM 2865 C CA . PRO B 1 151 ? -6.105 -8.008 -18.688 1 98.44 151 PRO B CA 1
ATOM 2866 C C . PRO B 1 151 ? -7.129 -8.234 -17.578 1 98.44 151 PRO B C 1
ATOM 2868 O O . PRO B 1 151 ? -6.793 -8.141 -16.391 1 98.44 151 PRO B O 1
ATOM 2871 N N . GLU B 1 152 ? -8.328 -8.523 -17.984 1 97.44 152 GLU B N 1
ATOM 2872 C CA . GLU B 1 152 ? -9.383 -8.695 -17 1 97.44 152 GLU B CA 1
ATOM 2873 C C . GLU B 1 152 ? -9.07 -9.859 -16.062 1 97.44 152 GLU B C 1
ATOM 2875 O O . GLU B 1 152 ? -9.18 -9.727 -14.836 1 97.44 152 GLU B O 1
ATOM 2880 N N . ARG B 1 153 ? -8.688 -11 -16.656 1 98.5 153 ARG B N 1
ATOM 2881 C CA . ARG B 1 153 ? -8.328 -12.172 -15.859 1 98.5 153 ARG B CA 1
ATOM 2882 C C . ARG B 1 153 ? -6.816 -12.266 -15.68 1 98.5 153 ARG B C 1
ATOM 2884 O O . ARG B 1 153 ? -6.09 -12.57 -16.625 1 98.5 153 ARG B O 1
ATOM 2891 N N . CYS B 1 154 ? -6.363 -12 -14.453 1 97.81 154 CYS B N 1
ATOM 2892 C CA . CYS B 1 154 ? -4.918 -12.109 -14.281 1 97.81 154 CYS B CA 1
ATOM 2893 C C . CYS B 1 154 ? -4.574 -12.57 -12.867 1 97.81 154 CYS B C 1
ATOM 2895 O O . CYS B 1 154 ? -5.367 -12.398 -11.945 1 97.81 154 CYS B O 1
ATOM 2897 N N . CYS B 1 155 ? -3.443 -13.242 -12.805 1 98.88 155 CYS B N 1
ATOM 2898 C CA . CYS B 1 155 ? -2.779 -13.602 -11.555 1 98.88 155 CYS B CA 1
ATOM 2899 C C . CYS B 1 155 ? -1.585 -12.695 -11.289 1 98.88 155 CYS B C 1
ATOM 2901 O O . CYS B 1 155 ? -0.759 -12.469 -12.18 1 98.88 155 CYS B O 1
ATOM 2903 N N . ILE B 1 156 ? -1.552 -12.148 -10.133 1 98.94 156 ILE B N 1
ATOM 2904 C CA . ILE B 1 156 ? -0.38 -11.398 -9.695 1 98.94 156 ILE B CA 1
ATOM 2905 C C . ILE B 1 156 ? 0.488 -12.273 -8.797 1 98.94 156 ILE B C 1
ATOM 2907 O O . ILE B 1 156 ? 0.09 -12.617 -7.684 1 98.94 156 ILE B O 1
ATOM 2911 N N . CYS B 1 157 ? 1.63 -12.602 -9.273 1 98.94 157 CYS B N 1
ATOM 2912 C CA . CYS B 1 157 ? 2.562 -13.438 -8.531 1 98.94 157 CYS B CA 1
ATOM 2913 C C . CYS B 1 157 ? 3.586 -12.586 -7.785 1 98.94 157 CYS B C 1
ATOM 2915 O O . CYS B 1 157 ? 4.246 -11.734 -8.383 1 98.94 157 CYS B O 1
ATOM 2917 N N . LEU B 1 158 ? 3.719 -12.883 -6.512 1 98.94 158 LEU B N 1
ATOM 2918 C CA . LEU B 1 158 ? 4.625 -12.109 -5.668 1 98.94 158 LEU B CA 1
ATOM 2919 C C . LEU B 1 158 ? 5.875 -12.914 -5.328 1 98.94 158 LEU B C 1
ATOM 2921 O O . LEU B 1 158 ? 5.789 -14.117 -5.066 1 98.94 158 LEU B O 1
ATOM 2925 N N . GLY B 1 159 ? 6.941 -12.234 -5.32 1 98.62 159 GLY B N 1
ATOM 2926 C CA . GLY B 1 159 ? 8.195 -12.875 -4.969 1 98.62 159 GLY B CA 1
ATOM 2927 C C . GLY B 1 159 ? 8.477 -12.875 -3.477 1 98.62 159 GLY B C 1
ATOM 2928 O O . GLY B 1 159 ? 7.828 -12.148 -2.721 1 98.62 159 GLY B O 1
ATOM 2929 N N . ASN B 1 160 ? 9.43 -13.641 -3.156 1 98.5 160 ASN B N 1
ATOM 2930 C CA . ASN B 1 160 ? 9.898 -13.695 -1.775 1 98.5 160 ASN B CA 1
ATOM 2931 C C . ASN B 1 160 ? 10.477 -12.352 -1.329 1 98.5 160 ASN B C 1
ATOM 2933 O O . ASN B 1 160 ? 11.148 -11.672 -2.105 1 98.5 160 ASN B O 1
ATOM 2937 N N . GLU B 1 161 ? 10.367 -11.992 -0.052 1 96.75 161 GLU B N 1
ATOM 2938 C CA . GLU B 1 161 ? 10.742 -10.695 0.491 1 96.75 161 GLU B CA 1
ATOM 2939 C C . GLU B 1 161 ? 12.242 -10.445 0.348 1 96.75 161 GLU B C 1
ATOM 2941 O O . GLU B 1 161 ? 12.672 -9.305 0.176 1 96.75 161 GLU B O 1
ATOM 2946 N N . LYS B 1 162 ? 13.023 -11.445 0.315 1 94.25 162 LYS B N 1
ATOM 2947 C CA . LYS B 1 162 ? 14.477 -11.312 0.288 1 94.25 162 LYS B CA 1
ATOM 2948 C C . LYS B 1 162 ? 15.039 -11.719 -1.073 1 94.25 162 LYS B C 1
ATOM 2950 O O . LYS B 1 162 ? 15.789 -10.953 -1.69 1 94.25 162 LYS B O 1
ATOM 2955 N N . GLU B 1 163 ? 14.469 -12.844 -1.573 1 95.44 163 GLU B N 1
ATOM 2956 C CA . GLU B 1 163 ? 15.117 -13.461 -2.725 1 95.44 163 GLU B CA 1
ATOM 2957 C C . GLU B 1 163 ? 14.367 -13.148 -4.016 1 95.44 163 GLU B C 1
ATOM 2959 O O . GLU B 1 163 ? 14.875 -13.406 -5.109 1 95.44 163 GLU B O 1
ATOM 2964 N N . GLY B 1 164 ? 13.188 -12.633 -3.877 1 97 164 GLY B N 1
ATOM 2965 C CA . GLY B 1 164 ? 12.375 -12.469 -5.07 1 97 164 GLY B CA 1
ATOM 2966 C C . GLY B 1 164 ? 11.938 -13.789 -5.68 1 97 164 GLY B C 1
ATOM 2967 O O . GLY B 1 164 ? 11.742 -14.773 -4.965 1 97 164 GLY B O 1
ATOM 2968 N N . MET B 1 165 ? 11.703 -13.719 -6.926 1 97.69 165 MET B N 1
ATOM 2969 C CA . MET B 1 165 ? 11.266 -14.914 -7.637 1 97.69 165 MET B CA 1
ATOM 2970 C C . MET B 1 165 ? 12.461 -15.695 -8.172 1 97.69 165 MET B C 1
ATOM 2972 O O . MET B 1 165 ? 13.359 -15.117 -8.789 1 97.69 165 MET B O 1
ATOM 2976 N N . PRO B 1 166 ? 12.422 -16.969 -7.973 1 97.19 166 PRO B N 1
ATOM 2977 C CA . PRO B 1 166 ? 13.469 -17.766 -8.617 1 97.19 166 PRO B CA 1
ATOM 2978 C C . PRO B 1 166 ? 13.391 -17.734 -10.141 1 97.19 166 PRO B C 1
ATOM 2980 O O . PRO B 1 166 ? 12.305 -17.594 -10.703 1 97.19 166 PRO B O 1
ATOM 2983 N N . PRO B 1 167 ? 14.508 -17.891 -10.805 1 96.5 167 PRO B N 1
ATOM 2984 C CA . PRO B 1 167 ? 14.555 -17.797 -12.266 1 96.5 167 PRO B CA 1
ATOM 2985 C C . PRO B 1 167 ? 13.578 -18.75 -12.945 1 96.5 167 PRO B C 1
ATOM 2987 O O . PRO B 1 167 ? 12.961 -18.406 -13.953 1 96.5 167 PRO B O 1
ATOM 2990 N N . GLU B 1 168 ? 13.422 -19.906 -12.398 1 96.81 168 GLU B N 1
ATOM 2991 C CA . GLU B 1 168 ? 12.531 -20.906 -12.984 1 96.81 168 GLU B CA 1
ATOM 2992 C C . GLU B 1 168 ? 11.086 -20.422 -13 1 96.81 168 GLU B C 1
ATOM 2994 O O . GLU B 1 168 ? 10.328 -20.734 -13.922 1 96.81 168 GLU B O 1
ATOM 2999 N N . LEU B 1 169 ? 10.711 -19.656 -12.023 1 98.12 169 LEU B N 1
ATOM 3000 C CA . LEU B 1 169 ? 9.359 -19.141 -11.969 1 98.12 169 LEU B CA 1
ATOM 3001 C C . LEU B 1 169 ? 9.227 -17.891 -12.836 1 98.12 169 LEU B C 1
ATOM 3003 O O . LEU B 1 169 ? 8.172 -17.641 -13.438 1 98.12 169 LEU B O 1
ATOM 3007 N N . LEU B 1 170 ? 10.305 -17.109 -12.875 1 97.69 170 LEU B N 1
ATOM 3008 C CA . LEU B 1 170 ? 10.305 -15.906 -13.711 1 97.69 170 LEU B CA 1
ATOM 3009 C C . LEU B 1 170 ? 10 -16.25 -15.164 1 97.69 170 LEU B C 1
ATOM 3011 O O . LEU B 1 170 ? 9.281 -15.523 -15.844 1 97.69 170 LEU B O 1
ATOM 3015 N N . SER B 1 171 ? 10.477 -17.406 -15.562 1 96.94 171 SER B N 1
ATOM 3016 C CA . SER B 1 171 ? 10.297 -17.828 -16.953 1 96.94 171 SER B CA 1
ATOM 3017 C C . SER B 1 171 ? 8.844 -18.203 -17.234 1 96.94 171 SER B C 1
ATOM 3019 O O . SER B 1 171 ? 8.445 -18.328 -18.391 1 96.94 171 SER B O 1
ATOM 3021 N N . LEU B 1 172 ? 8.039 -18.391 -16.172 1 98.12 172 LEU B N 1
ATOM 3022 C CA . LEU B 1 172 ? 6.641 -18.781 -16.328 1 98.12 172 LEU B CA 1
ATOM 3023 C C . LEU B 1 172 ? 5.734 -17.562 -16.391 1 98.12 172 LEU B C 1
ATOM 3025 O O . LEU B 1 172 ? 4.543 -17.672 -16.688 1 98.12 172 LEU B O 1
ATOM 3029 N N . MET B 1 173 ? 6.281 -16.375 -16.094 1 98.56 173 MET B N 1
ATOM 3030 C CA . MET B 1 173 ? 5.484 -15.156 -16.141 1 98.56 173 MET B CA 1
ATOM 3031 C C . MET B 1 173 ? 5.215 -14.734 -17.578 1 98.56 173 MET B C 1
ATOM 3033 O O . MET B 1 173 ? 6.113 -14.781 -18.422 1 98.56 173 MET B O 1
ATOM 3037 N N . ASP B 1 174 ? 3.984 -14.352 -17.844 1 98.56 174 ASP B N 1
ATOM 3038 C CA . ASP B 1 174 ? 3.705 -13.734 -19.141 1 98.56 174 ASP B CA 1
ATOM 3039 C C . ASP B 1 174 ? 4.352 -12.352 -19.25 1 98.56 174 ASP B C 1
ATOM 3041 O O . ASP B 1 174 ? 4.797 -11.953 -20.312 1 98.56 174 ASP B O 1
ATOM 3045 N N . THR B 1 175 ? 4.336 -11.609 -18.156 1 98.31 175 THR B N 1
ATOM 3046 C CA . THR B 1 175 ? 4.941 -10.289 -18.047 1 98.31 175 THR B CA 1
ATOM 3047 C C . THR B 1 175 ? 5.336 -9.984 -16.609 1 98.31 175 THR B C 1
ATOM 3049 O O . THR B 1 175 ? 4.699 -10.477 -15.672 1 98.31 175 THR B O 1
ATOM 3052 N N . CYS B 1 176 ? 6.418 -9.336 -16.484 1 98.62 176 CYS B N 1
ATOM 3053 C CA . CYS B 1 176 ? 6.75 -8.75 -15.18 1 98.62 176 CYS B CA 1
ATOM 3054 C C . CYS B 1 176 ? 6.469 -7.254 -15.172 1 98.62 176 CYS B C 1
ATOM 3056 O O . CYS B 1 176 ? 6.746 -6.559 -16.156 1 98.62 176 CYS B O 1
ATOM 3058 N N . VAL B 1 177 ? 5.898 -6.812 -14.086 1 98.81 177 VAL B N 1
ATOM 3059 C CA . VAL B 1 177 ? 5.559 -5.406 -13.898 1 98.81 177 VAL B CA 1
ATOM 3060 C C . VAL B 1 177 ? 6.297 -4.852 -12.68 1 98.81 177 VAL B C 1
ATOM 3062 O O . VAL B 1 177 ? 6.418 -5.531 -11.656 1 98.81 177 VAL B O 1
ATOM 3065 N N . GLU B 1 178 ? 6.781 -3.689 -12.789 1 98.31 178 GLU B N 1
ATOM 3066 C CA . GLU B 1 178 ? 7.473 -3.062 -11.664 1 98.31 178 GLU B CA 1
ATOM 3067 C C . GLU B 1 178 ? 6.91 -1.677 -11.375 1 98.31 178 GLU B C 1
ATOM 3069 O O . GLU B 1 178 ? 6.32 -1.042 -12.25 1 98.31 178 GLU B O 1
ATOM 3074 N N . ILE B 1 179 ? 7.004 -1.272 -10.172 1 98.38 1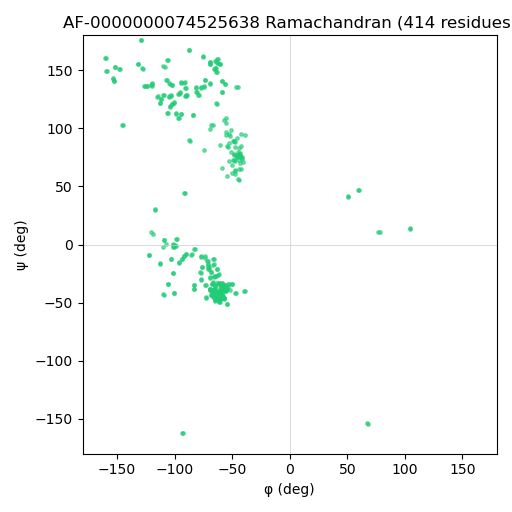79 ILE B N 1
ATOM 3075 C CA . ILE B 1 179 ? 6.586 0.05 -9.719 1 98.38 179 ILE B CA 1
ATOM 3076 C C . ILE B 1 179 ? 7.758 1.024 -9.82 1 98.38 179 ILE B C 1
ATOM 3078 O O . ILE B 1 179 ? 8.859 0.737 -9.344 1 98.38 179 ILE B O 1
ATOM 3082 N N . PRO B 1 180 ? 7.543 2.178 -10.477 1 96.06 180 PRO B N 1
ATOM 3083 C CA . PRO B 1 180 ? 8.633 3.15 -10.523 1 96.06 180 PRO B CA 1
ATOM 3084 C C . PRO B 1 180 ? 9.125 3.549 -9.133 1 96.06 180 PRO B C 1
ATOM 3086 O O . PRO B 1 180 ? 8.32 3.713 -8.211 1 96.06 180 PRO B O 1
ATOM 3089 N N . GLN B 1 181 ? 10.383 3.633 -9.023 1 94.44 181 GLN B N 1
ATOM 3090 C CA . GLN B 1 181 ? 11.023 4.051 -7.781 1 94.44 181 GLN B CA 1
ATOM 3091 C C . GLN B 1 181 ? 11.969 5.227 -8.016 1 94.44 181 GLN B C 1
ATOM 3093 O O . GLN B 1 181 ? 12.734 5.234 -8.984 1 94.44 181 GLN B O 1
ATOM 3098 N N . LEU B 1 182 ? 11.875 6.176 -7.098 1 93.94 182 LEU B N 1
ATOM 3099 C CA . LEU B 1 182 ? 12.625 7.418 -7.273 1 93.94 182 LEU B CA 1
ATOM 3100 C C . LEU B 1 182 ? 13.727 7.547 -6.223 1 93.94 182 LEU B C 1
ATOM 3102 O O . LEU B 1 182 ? 14.641 8.352 -6.375 1 93.94 182 LEU B O 1
ATOM 3106 N N . GLY B 1 183 ? 13.617 6.73 -5.176 1 93.94 183 GLY B N 1
ATOM 3107 C CA . GLY B 1 183 ? 14.57 6.809 -4.078 1 93.94 183 GLY B CA 1
ATOM 3108 C C . GLY B 1 183 ? 15.727 5.844 -4.223 1 93.94 183 GLY B C 1
ATOM 3109 O O . GLY B 1 183 ? 16.031 5.383 -5.328 1 93.94 183 GLY B O 1
ATOM 3110 N N . VAL B 1 184 ? 16.391 5.621 -3.086 1 92 184 VAL B N 1
ATOM 3111 C CA . VAL B 1 184 ? 17.656 4.875 -3.113 1 92 184 VAL B CA 1
ATOM 3112 C C . VAL B 1 184 ? 17.406 3.438 -2.656 1 92 184 VAL B C 1
ATOM 3114 O O . VAL B 1 184 ? 18.156 2.527 -3.025 1 92 184 VAL B O 1
ATOM 3117 N N . LEU B 1 185 ? 16.406 3.266 -1.923 1 93.44 185 LEU B N 1
ATOM 3118 C CA . LEU B 1 185 ? 16.109 1.923 -1.435 1 93.44 185 LEU B CA 1
ATOM 3119 C C . LEU B 1 185 ? 15.797 0.979 -2.592 1 93.44 185 LEU B C 1
ATOM 3121 O O . LEU B 1 185 ? 15.328 1.416 -3.646 1 93.44 185 LEU B O 1
ATOM 3125 N N . ARG B 1 186 ? 15.898 -0.269 -2.426 1 91.31 186 ARG B N 1
ATOM 3126 C CA . ARG B 1 186 ? 15.805 -1.255 -3.498 1 91.31 186 ARG B CA 1
ATOM 3127 C C . ARG B 1 186 ? 14.344 -1.58 -3.816 1 91.31 186 ARG B C 1
ATOM 3129 O O . ARG B 1 186 ? 14.016 -1.906 -4.957 1 91.31 186 ARG B O 1
ATOM 3136 N N . SER B 1 187 ? 13.594 -1.63 -2.777 1 95.56 187 SER B N 1
ATOM 3137 C CA . SER B 1 187 ? 12.227 -2.061 -3.068 1 95.56 187 SER B CA 1
ATOM 3138 C C . SER B 1 187 ? 11.266 -1.653 -1.954 1 95.56 187 SER B C 1
ATOM 3140 O O . SER B 1 187 ? 11.703 -1.31 -0.852 1 95.56 187 SER B O 1
ATOM 3142 N N . LEU B 1 188 ? 10.039 -1.633 -2.291 1 97.56 188 LEU B N 1
ATOM 3143 C CA . LEU B 1 188 ? 8.945 -1.525 -1.332 1 97.56 188 LEU B CA 1
ATOM 3144 C C . LEU B 1 188 ? 8.734 -2.846 -0.6 1 97.56 188 LEU B C 1
ATOM 3146 O O . LEU B 1 188 ? 9.273 -3.877 -1.002 1 97.56 188 LEU B O 1
ATOM 3150 N N . ASN B 1 189 ? 8.016 -2.768 0.551 1 97.88 189 ASN B N 1
ATOM 3151 C CA . ASN B 1 189 ? 7.5 -3.998 1.142 1 97.88 189 ASN B CA 1
ATOM 3152 C C . ASN B 1 189 ? 6.578 -4.742 0.178 1 97.88 189 ASN B C 1
ATOM 3154 O O . ASN B 1 189 ? 5.766 -4.121 -0.51 1 97.88 189 ASN B O 1
ATOM 3158 N N . VAL B 1 190 ? 6.629 -5.98 0.127 1 98.62 190 VAL B N 1
ATOM 3159 C CA . VAL B 1 190 ? 5.988 -6.766 -0.92 1 98.62 190 VAL B CA 1
ATOM 3160 C C . VAL B 1 190 ? 4.473 -6.578 -0.854 1 98.62 190 VAL B C 1
ATOM 3162 O O . VAL B 1 190 ? 3.805 -6.5 -1.889 1 98.62 190 VAL B O 1
ATOM 3165 N N . HIS B 1 191 ? 3.869 -6.605 0.353 1 98.75 191 HIS B N 1
ATOM 3166 C CA . HIS B 1 191 ? 2.418 -6.469 0.398 1 98.75 191 HIS B CA 1
ATOM 3167 C C . HIS B 1 191 ? 1.985 -5.055 0.015 1 98.75 191 HIS B C 1
ATOM 3169 O O . HIS B 1 191 ? 0.887 -4.859 -0.51 1 98.75 191 HIS B O 1
ATOM 3175 N N . VAL B 1 192 ? 2.854 -4.02 0.272 1 98.88 192 VAL B N 1
ATOM 3176 C CA . VAL B 1 192 ? 2.578 -2.656 -0.17 1 98.88 192 VAL B CA 1
ATOM 3177 C C . VAL B 1 192 ? 2.6 -2.594 -1.695 1 98.88 192 VAL B C 1
ATOM 3179 O O . VAL B 1 192 ? 1.689 -2.035 -2.312 1 98.88 192 VAL B O 1
ATOM 3182 N N . SER B 1 193 ? 3.627 -3.223 -2.297 1 98.88 193 SER B N 1
ATOM 3183 C CA . SER B 1 193 ? 3.703 -3.285 -3.754 1 98.88 193 SER B CA 1
ATOM 3184 C C . SER B 1 193 ? 2.457 -3.932 -4.344 1 98.88 193 SER B C 1
ATOM 3186 O O . SER B 1 193 ? 1.876 -3.414 -5.301 1 98.88 193 SER B O 1
ATOM 3188 N N . ALA B 1 194 ? 2.084 -5.012 -3.766 1 98.94 194 ALA B N 1
ATOM 3189 C CA . ALA B 1 194 ? 0.895 -5.715 -4.238 1 98.94 194 ALA B CA 1
ATOM 3190 C C . ALA B 1 194 ? -0.347 -4.836 -4.113 1 98.94 194 ALA B C 1
ATOM 3192 O O . ALA B 1 194 ? -1.193 -4.812 -5.012 1 98.94 194 ALA B O 1
ATOM 3193 N N . SER B 1 195 ? -0.455 -4.113 -3.029 1 98.94 195 SER B N 1
ATOM 3194 C CA . SER B 1 195 ? -1.608 -3.25 -2.793 1 98.94 195 SER B CA 1
ATOM 3195 C C . SER B 1 195 ? -1.703 -2.154 -3.85 1 98.94 195 SER B C 1
ATOM 3197 O O . SER B 1 195 ? -2.793 -1.845 -4.336 1 98.94 195 SER B O 1
ATOM 3199 N N . ILE B 1 196 ? -0.557 -1.575 -4.203 1 98.94 196 ILE B N 1
ATOM 3200 C CA . ILE B 1 196 ? -0.502 -0.557 -5.246 1 98.94 196 ILE B CA 1
ATOM 3201 C C . ILE B 1 196 ? -0.96 -1.155 -6.574 1 98.94 196 ILE B C 1
ATOM 3203 O O . ILE B 1 196 ? -1.772 -0.558 -7.285 1 98.94 196 ILE B O 1
ATOM 3207 N N . MET B 1 197 ? -0.487 -2.316 -6.859 1 98.88 197 MET B N 1
ATOM 3208 C CA . MET B 1 197 ? -0.826 -2.949 -8.133 1 98.88 197 MET B CA 1
ATOM 3209 C C . MET B 1 197 ? -2.301 -3.336 -8.172 1 98.88 197 MET B C 1
ATOM 3211 O O . MET B 1 197 ? -2.975 -3.129 -9.18 1 98.88 197 MET B O 1
ATOM 3215 N N . ILE B 1 198 ? -2.854 -3.898 -7.102 1 98.88 198 ILE B N 1
ATOM 3216 C CA . ILE B 1 198 ? -4.262 -4.277 -7.023 1 98.88 198 ILE B CA 1
ATOM 3217 C C . ILE B 1 198 ? -5.141 -3.037 -7.172 1 98.88 198 ILE B C 1
ATOM 3219 O O . ILE B 1 198 ? -6.164 -3.072 -7.859 1 98.88 198 ILE B O 1
ATOM 3223 N N . TYR B 1 199 ? -4.762 -1.942 -6.582 1 98.81 199 TYR B N 1
ATOM 3224 C CA . TYR B 1 199 ? -5.492 -0.688 -6.734 1 98.81 199 TYR B CA 1
ATOM 3225 C C . TYR B 1 199 ? -5.516 -0.247 -8.195 1 98.81 199 TYR B C 1
ATOM 3227 O O . TYR B 1 199 ? -6.566 0.143 -8.711 1 98.81 199 TYR B O 1
ATOM 3235 N N . ARG B 1 200 ? -4.312 -0.255 -8.789 1 98.5 200 ARG B N 1
ATOM 3236 C CA . ARG B 1 200 ? -4.227 0.176 -10.18 1 98.5 200 ARG B CA 1
ATOM 3237 C C . ARG B 1 200 ? -5.105 -0.69 -11.07 1 98.5 200 ARG B C 1
ATOM 3239 O O . ARG B 1 200 ? -5.766 -0.182 -11.984 1 98.5 200 ARG B O 1
ATOM 3246 N N . TYR B 1 201 ? -5.078 -1.988 -10.844 1 98.62 201 TYR B N 1
ATOM 3247 C CA . TYR B 1 201 ? -5.996 -2.891 -11.531 1 98.62 201 TYR B CA 1
ATOM 3248 C C . TYR B 1 201 ? -7.441 -2.453 -11.328 1 98.62 201 TYR B C 1
ATOM 3250 O O . TYR B 1 201 ? -8.195 -2.32 -12.297 1 98.62 201 TYR B O 1
ATOM 3258 N N . THR B 1 202 ? -7.809 -2.234 -10.07 1 97.88 202 THR B N 1
ATOM 3259 C CA . THR B 1 202 ? -9.172 -1.859 -9.711 1 97.88 202 THR B CA 1
ATOM 3260 C C . THR B 1 202 ? -9.57 -0.554 -10.391 1 97.88 202 THR B C 1
ATOM 3262 O O . THR B 1 202 ? -10.656 -0.454 -10.969 1 97.88 202 THR B O 1
ATOM 3265 N N . GLU B 1 203 ? -8.695 0.4 -10.336 1 97.44 203 GLU B N 1
ATOM 3266 C CA . GLU B 1 203 ? -8.961 1.693 -10.961 1 97.44 203 GLU B CA 1
ATOM 3267 C C . GLU B 1 203 ? -9.203 1.546 -12.461 1 97.44 203 GLU B C 1
ATOM 3269 O O . GLU B 1 203 ? -10.094 2.184 -13.016 1 97.44 203 GLU B O 1
ATOM 3274 N N . GLN B 1 204 ? -8.375 0.713 -13.094 1 97.25 204 GLN B N 1
ATOM 3275 C CA . GLN B 1 204 ? -8.492 0.485 -14.531 1 97.25 204 GLN B CA 1
ATOM 3276 C C . GLN B 1 204 ? -9.891 -0.01 -14.891 1 97.25 204 GLN B C 1
ATOM 3278 O O . GLN B 1 204 ? -10.477 0.443 -15.875 1 97.25 204 GLN B O 1
ATOM 3283 N N . PHE B 1 205 ? -10.453 -0.841 -14.102 1 95.12 205 PHE B N 1
ATOM 3284 C CA . PHE B 1 205 ? -11.711 -1.477 -14.484 1 95.12 205 PHE B CA 1
ATOM 3285 C C . PHE B 1 205 ? -12.898 -0.74 -13.883 1 95.12 205 PHE B C 1
ATOM 3287 O O . PHE B 1 205 ? -14.047 -0.961 -14.281 1 95.12 205 PHE B O 1
ATOM 3294 N N . LEU B 1 206 ? -12.703 0.141 -12.859 1 89.38 206 LEU B N 1
ATOM 3295 C CA . LEU B 1 206 ? -13.742 1.059 -12.398 1 89.38 206 LEU B CA 1
ATOM 3296 C C . LEU B 1 206 ? -14.031 2.121 -13.461 1 89.38 206 LEU B C 1
ATOM 3298 O O . LEU B 1 206 ? -15.18 2.545 -13.617 1 89.38 206 LEU B O 1
ATO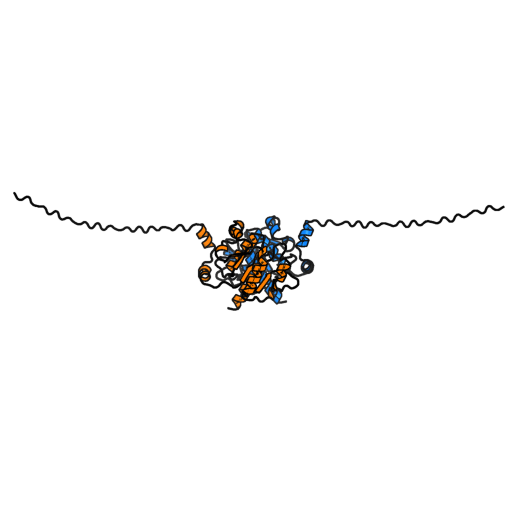M 3302 N N . ARG B 1 207 ? -13.023 2.623 -14.125 1 77.75 207 ARG B N 1
ATOM 3303 C CA . ARG B 1 207 ? -13.164 3.668 -15.133 1 77.75 207 ARG B CA 1
ATOM 3304 C C . ARG B 1 207 ? -13.828 3.133 -16.391 1 77.75 207 ARG B C 1
ATOM 3306 O O . ARG B 1 207 ? -14.422 3.895 -17.156 1 77.75 207 ARG B O 1
ATOM 3313 N N . ARG B 1 208 ? -13.805 1.874 -16.609 1 73.69 208 ARG B N 1
ATOM 3314 C CA . ARG B 1 208 ? -14.406 1.282 -17.797 1 73.69 208 ARG B CA 1
ATOM 3315 C C . ARG B 1 208 ? -15.898 1.023 -17.594 1 73.69 208 ARG B C 1
ATOM 3317 O O . ARG B 1 208 ? -16.656 0.933 -18.547 1 73.69 208 ARG B O 1
ATOM 3324 N N . LYS B 1 209 ? -16.406 1.175 -16.422 1 58.06 209 LYS B N 1
ATOM 3325 C CA . LYS B 1 209 ? -17.844 1.033 -16.203 1 58.06 209 LYS B CA 1
ATOM 3326 C C . LYS B 1 209 ? -18.547 2.391 -16.234 1 58.06 209 LYS B C 1
ATOM 3328 O O . LYS B 1 209 ? -18 3.383 -15.742 1 58.06 209 LYS B O 1
#

Foldseek 3Di:
DDDPPPPPPPPPPPPPPPPPPPPPPPVPPPDPVVVLLVVVDDVVVVVVLVPDDAFQEEEECQAEDDLLLLLLLLQLCLVLRHQEYEYQDPCSCVDPSSCVRNSCSPVRHHYHYDHPVCVLVVLVVLVVVPAAEEEADDDPFAAELVPDDDDRHYYYYWAYQPPGDDPVVVVSHPHYYYYDDDDDDDDDGGSVSVSVNSVSNSVNVVVVD/DDPPPPPPDPPPPPPPPPPPPPPPPPVPCPDPVVVLLVVVDDPVVVVVLVPDDAFQEEEECQAEDDLLLLLLLLQLCLVLRHQEYEYQDDCSCVDPSSCVRNSCSPVRHHYHYDHPVCVLVVLVVLVVVPAAEEEADDDPFAAELVPDDDDRHYYYYWAYQPPGDDPVVVVSHPHYYYYDDDDDDDDDGGSVSVSVNSVSNSVNVVVVD

pLDDT: mean 82.58, std 25.86, range [28.58, 99.0]

Nearest PDB structures (foldseek):
  2ha8-assembly1_B  TM=9.978E-01  e=3.531E-23  Homo sapiens
  7edc-assembly1_A-2  TM=7.856E-01  e=3.680E-13  Escherichia coli
  1v2x-assembly1_A-2  TM=8.073E-01  e=1.159E-12  Thermus thermophilus
  2i6d-assembly1_A  TM=8.222E-01  e=5.971E-10  Porphyromonas gingivalis W83
  1x7p-assembly1_A  TM=7.781E-01  e=2.154E-10  Streptomyces viridochromogenes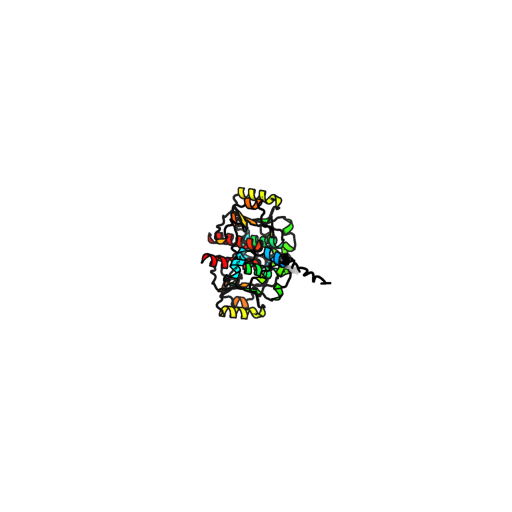

Radius of gyration: 33.64 Å; Cα contacts (8 Å, |Δi|>4): 659; chains: 2; bounding box: 202×62×74 Å

Secondary structure (DSSP, 8-state):
-------------------------------HHHHHHHTTB-HHHHHHHHHSPPPSEEEE-TT---HHHHHHHHHHHHHTT-SEEEES-GGGGGSHHHHHHHTTGGGTS-EEE--GGGHHHHHHHHHHTT-EEEEE---TTPEEGGGPPPPSSEEEEE-BTTTB--HHHHTT-SEEEE----SSBS---HHHHHHHHHHHHHHHHHH--/-------------------------------HHHHHHHTTB-HHHHHHHHHSPPPSEEEE-TT---HHHHHHHHHHHHHTT-SEEEES-GGGGGSHHHHHHHTTGGGTS-EEE--GGGHHHHHHHHHHTT-EEEEE---TTPEEGGGPPPPSSEEEEE-BTTTB--HHHHTT-SEEEE----SSBS---HHHHHHHHHHHHHHHHHHT-

InterPro domains:
  IPR001537 tRNA/rRNA methyltransferase, SpoU type [PF00588] (57-199)
  IPR029026 tRNA (guanine-N1-)-methyltransferase, N-terminal [G3DSA:3.40.1280.10] (38-209)
  IPR029028 Alpha/beta knot methyltransferases [SSF75217] (42-206)
  IPR044748 Trm3/ TARBP1, C-terminal [cd18091] (57-201)
  IPR045330 TRM3/TARBP1 [PTHR12029] (4-205)

Sequence (418 aa):
MGEPTNNEDEENNHSEDDDNTTLNFQTKFVPWSEMEIQNELNPRSLLQHKNGKRQSIIVIASLIDKIPNLAGLARTCEIFSAEKLVLPHMNVVEMEEFKSISVSAEHWIPVEACPPTELAQYLSQKRQEGYTIVGLEQTSTSVMLPDYEFPERCCICLGNEKEGMPPELLSLMDTCVEIPQLGVLRSLNVHVSASIMIYRYTEQFLRRKMGEPTNNEDEENNHSEDDDNTTLNFQTKFVPWSEMEIQNELNPRSLLQHKNGKRQSIIVIASLIDKIPNLAGLARTCEIFSAEKLVLPHMNVVEMEEFKSISVSAEHWIPVEACPPTELAQYLSQKRQEGYTIVGLEQTSTSVMLPDYEFPERCCICLGNEKEGMPPELLSLMDTCVEIPQLGVLRSLNVHVSASIMIYRYTEQFLRRK

Organism: Naegleria gruberi (NCBI:txid5762)

Solvent-accessible surface area (backbone atoms only — not comparable to full-atom values): 23571 Å² total; per-residue (Å²): 137,80,79,78,78,78,79,77,80,78,77,77,74,76,73,76,76,74,76,76,73,72,77,73,74,71,71,74,77,69,52,65,70,57,49,58,49,52,73,41,40,27,69,74,22,49,64,50,43,74,74,51,85,60,41,52,36,33,42,36,36,30,47,50,78,56,53,63,42,56,14,45,38,37,31,47,36,22,26,60,22,34,47,31,41,30,29,38,49,70,67,53,74,73,35,64,68,18,45,73,58,16,73,59,18,72,80,74,31,54,71,46,64,38,37,62,91,46,40,68,61,50,51,54,52,41,42,74,72,63,33,45,39,32,28,58,38,87,56,98,79,37,40,48,48,93,77,58,79,78,64,72,41,28,32,42,37,44,39,20,89,83,74,38,62,53,69,78,57,54,72,68,36,75,40,36,34,25,74,88,70,56,18,35,56,63,70,73,58,62,43,51,51,49,46,41,51,53,47,53,51,48,51,59,60,56,71,72,101,136,82,77,79,78,78,78,75,78,78,74,78,74,75,72,75,74,74,76,74,73,71,77,74,76,72,72,74,76,69,52,66,68,56,51,57,49,51,74,42,40,28,70,72,21,52,65,51,43,74,75,52,85,57,42,52,35,32,41,36,37,30,47,50,78,57,54,63,42,55,14,45,40,37,30,48,38,21,25,60,22,34,46,32,41,31,30,38,48,70,68,53,73,73,34,64,68,19,44,73,60,16,71,60,19,71,79,74,30,54,71,45,65,36,38,62,91,48,39,68,60,52,51,53,51,42,43,73,73,63,31,46,40,32,28,58,39,87,56,96,77,37,40,48,50,91,76,57,79,79,65,72,41,27,32,42,36,43,35,20,88,85,74,38,61,54,69,78,56,55,71,67,38,75,42,36,33,25,75,87,69,57,19,34,55,63,69,73,58,64,43,52,50,49,46,41,50,52,48,51,52,49,51,59,58,55,70,74,99